Protein AF-A0A7S4VA02-F1 (afdb_monomer_lite)

Structure (mmCIF, N/CA/C/O backbone):
data_AF-A0A7S4VA02-F1
#
_entry.id   AF-A0A7S4VA02-F1
#
loop_
_atom_site.group_PDB
_atom_site.id
_atom_site.type_symbol
_atom_site.label_atom_id
_atom_site.label_alt_id
_atom_site.label_comp_id
_atom_site.label_asym_id
_atom_site.label_entity_id
_atom_site.label_seq_id
_atom_site.pdbx_PDB_ins_code
_atom_site.Cartn_x
_atom_site.Cartn_y
_atom_site.Cartn_z
_atom_site.occupancy
_atom_site.B_iso_or_equiv
_atom_site.auth_seq_id
_atom_site.auth_comp_id
_atom_site.auth_asym_id
_atom_site.auth_atom_id
_atom_site.pdbx_PDB_model_num
ATOM 1 N N . MET A 1 1 ? -15.924 45.866 -33.452 1.00 36.88 1 MET A N 1
ATOM 2 C CA . MET A 1 1 ? -14.966 44.761 -33.647 1.00 36.88 1 MET A CA 1
ATOM 3 C C . MET A 1 1 ? -15.144 43.806 -32.485 1.00 36.88 1 MET A C 1
ATOM 5 O O . MET A 1 1 ? -15.213 44.311 -31.367 1.00 36.88 1 MET A O 1
ATOM 9 N N . PRO A 1 2 ? -15.287 42.492 -32.707 1.00 31.31 2 PRO A N 1
ATOM 10 C CA . PRO A 1 2 ? -15.166 41.549 -31.606 1.00 31.31 2 PRO A CA 1
ATOM 11 C C . PRO A 1 2 ? -13.731 41.616 -31.067 1.00 31.31 2 PRO A C 1
ATOM 13 O O . PRO A 1 2 ? -12.794 41.853 -31.833 1.00 31.31 2 PRO A O 1
ATOM 16 N N . LEU A 1 3 ? -13.584 41.489 -29.748 1.00 27.33 3 LEU A N 1
ATOM 17 C CA . LEU A 1 3 ? -12.283 41.326 -29.098 1.00 27.33 3 LEU A CA 1
ATOM 18 C C . LEU A 1 3 ? -11.581 40.100 -29.709 1.00 27.33 3 LEU A C 1
ATOM 20 O O . LEU A 1 3 ? -12.276 39.126 -30.009 1.00 27.33 3 LEU A O 1
ATOM 24 N N . PRO A 1 4 ? -10.253 40.135 -29.918 1.00 32.59 4 PRO A N 1
ATOM 25 C CA . PRO A 1 4 ? -9.529 38.941 -30.331 1.00 32.59 4 PRO A CA 1
ATOM 26 C C . PRO A 1 4 ? -9.784 37.841 -29.295 1.00 32.59 4 PRO A C 1
ATOM 28 O O . PRO A 1 4 ? -9.763 38.111 -28.090 1.00 32.59 4 PRO A O 1
ATOM 31 N N . GLU A 1 5 ? -10.078 36.627 -29.765 1.00 31.61 5 GLU A N 1
ATOM 32 C CA . GLU A 1 5 ? -10.107 35.455 -28.892 1.00 31.61 5 GLU A CA 1
ATOM 33 C C . GLU A 1 5 ? -8.777 35.379 -28.127 1.00 31.61 5 GLU A C 1
ATOM 35 O O . GLU A 1 5 ? -7.733 35.715 -28.699 1.00 31.61 5 GLU A O 1
ATOM 40 N N . PRO A 1 6 ? -8.786 35.016 -26.832 1.00 36.81 6 PRO A N 1
ATOM 41 C CA . PRO A 1 6 ? -7.545 34.864 -26.093 1.00 36.81 6 PRO A CA 1
ATOM 42 C C . PRO A 1 6 ? -6.715 33.792 -26.800 1.00 36.81 6 PRO A C 1
ATOM 44 O O . PRO A 1 6 ? -7.172 32.660 -26.929 1.00 36.81 6 PRO A O 1
ATOM 47 N N . GLU A 1 7 ? -5.523 34.161 -27.281 1.00 41.06 7 GLU A N 1
ATOM 48 C CA . GLU A 1 7 ? -4.522 33.202 -27.754 1.00 41.06 7 GLU A CA 1
ATOM 49 C C . GLU A 1 7 ? -4.444 32.069 -26.723 1.00 41.06 7 GLU A C 1
ATOM 51 O O . GLU A 1 7 ? -4.247 32.341 -25.534 1.00 41.06 7 GLU A O 1
ATOM 56 N N . GLU A 1 8 ? -4.667 30.820 -27.146 1.00 43.62 8 GLU A N 1
ATOM 57 C CA . GLU A 1 8 ? -4.510 29.648 -26.284 1.00 43.62 8 GLU A CA 1
ATOM 58 C C . GLU A 1 8 ? -3.090 29.680 -25.705 1.00 43.62 8 GLU A C 1
ATOM 60 O O . GLU A 1 8 ? -2.113 29.339 -26.369 1.00 43.62 8 GLU A O 1
ATOM 65 N N . GLN A 1 9 ? -2.952 30.153 -24.465 1.00 53.56 9 GLN A N 1
ATOM 66 C CA . GLN A 1 9 ? -1.675 30.164 -23.767 1.00 53.56 9 GLN A CA 1
ATOM 67 C C . GLN A 1 9 ? -1.276 28.709 -23.531 1.00 53.56 9 GLN A C 1
ATOM 69 O O . GLN A 1 9 ? -1.750 28.070 -22.589 1.00 53.56 9 GLN A O 1
ATOM 74 N N . HIS A 1 10 ? -0.431 28.172 -24.408 1.00 61.34 10 HIS A N 1
ATOM 75 C CA . HIS A 1 10 ? 0.096 26.823 -24.281 1.00 61.34 10 HIS A CA 1
ATOM 76 C C . HIS A 1 10 ? 0.918 26.720 -22.991 1.00 61.34 10 HIS A C 1
ATOM 78 O O . HIS A 1 10 ? 1.983 27.316 -22.854 1.00 61.34 10 HIS A O 1
ATOM 84 N N . ARG A 1 11 ? 0.391 25.971 -22.019 1.00 76.38 11 ARG A N 1
ATOM 85 C CA . ARG A 1 11 ? 1.051 25.696 -20.740 1.00 76.38 11 ARG A CA 1
ATOM 86 C C . ARG A 1 11 ? 1.706 24.325 -20.792 1.00 76.38 11 ARG A C 1
ATOM 88 O O . ARG A 1 11 ? 1.101 23.363 -21.270 1.00 76.38 11 ARG A O 1
ATOM 95 N N . TRP A 1 12 ? 2.913 24.222 -20.244 1.00 79.81 12 TRP A N 1
ATOM 96 C CA . TRP A 1 12 ? 3.762 23.042 -20.415 1.00 79.81 12 TRP A CA 1
ATOM 97 C C . TRP A 1 12 ? 4.199 22.411 -19.100 1.00 79.81 12 TRP A C 1
ATOM 99 O O . TRP A 1 12 ? 4.340 23.073 -18.065 1.00 79.81 12 TRP A O 1
ATOM 109 N N . VAL A 1 13 ? 4.458 21.111 -19.181 1.00 84.94 13 VAL A N 1
ATOM 110 C CA . VAL A 1 13 ? 5.271 20.345 -18.241 1.00 84.94 13 VAL A CA 1
ATOM 111 C C . VAL A 1 13 ? 6.512 19.882 -18.997 1.00 84.94 13 VAL A C 1
ATOM 113 O O . VAL A 1 13 ? 6.380 19.106 -19.932 1.00 84.94 13 VAL A O 1
ATOM 116 N N . LEU A 1 14 ? 7.703 20.341 -18.621 1.00 80.75 14 LEU A N 1
ATOM 117 C CA . LEU A 1 14 ? 8.972 19.881 -19.190 1.00 80.75 14 LEU A CA 1
ATOM 118 C C . LEU A 1 14 ? 9.599 18.820 -18.284 1.00 80.75 14 LEU A C 1
ATOM 120 O O . LEU A 1 14 ? 9.848 19.085 -17.107 1.00 80.75 14 LEU A O 1
ATOM 124 N N . LEU A 1 15 ? 9.927 17.659 -18.850 1.00 86.06 15 LEU A N 1
ATOM 125 C CA . LEU A 1 15 ? 10.632 16.579 -18.163 1.00 86.06 15 LEU A CA 1
ATOM 126 C C . LEU A 1 15 ? 11.994 16.288 -18.813 1.00 86.06 15 LEU A C 1
ATOM 128 O O . LEU A 1 15 ? 12.046 15.919 -19.985 1.00 86.06 15 LEU A O 1
ATOM 132 N N . GLU A 1 16 ? 13.064 16.313 -18.014 1.00 83.69 16 GLU A N 1
ATOM 133 C CA . GLU A 1 16 ? 14.328 15.613 -18.303 1.00 83.69 16 GLU A CA 1
ATOM 134 C C . GLU A 1 16 ? 14.363 14.294 -17.500 1.00 83.69 16 GLU A C 1
ATOM 136 O O . GLU A 1 16 ? 14.639 14.303 -16.291 1.00 83.69 16 GLU A O 1
ATOM 141 N N . PRO A 1 17 ? 14.059 13.138 -18.116 1.00 87.75 17 PRO A N 1
ATOM 142 C CA . PRO A 1 17 ? 14.137 11.859 -17.431 1.00 87.75 17 PRO A CA 1
ATOM 143 C C . PRO A 1 17 ? 15.595 11.376 -17.364 1.00 87.75 17 PRO A C 1
ATOM 145 O O . PRO A 1 17 ? 16.322 11.419 -18.359 1.00 87.75 17 PRO A O 1
ATOM 148 N N . VAL A 1 18 ? 16.027 10.861 -16.211 1.00 82.75 18 VAL A N 1
ATOM 149 C CA . VAL A 1 18 ? 17.414 10.404 -15.997 1.00 82.75 18 VAL A CA 1
ATOM 150 C C . VAL A 1 18 ? 17.500 8.969 -15.479 1.00 82.75 18 VAL A C 1
ATOM 152 O O . VAL A 1 18 ? 16.553 8.444 -14.902 1.00 82.75 18 VAL A O 1
ATOM 155 N N . GLY A 1 19 ? 18.655 8.331 -15.685 1.00 84.12 19 GLY A N 1
ATOM 156 C CA . GLY A 1 19 ? 18.907 6.940 -15.299 1.00 84.12 19 GLY A CA 1
ATOM 157 C C . GLY A 1 19 ? 18.663 5.935 -16.428 1.00 84.12 19 GLY A C 1
ATOM 158 O O . GLY A 1 19 ? 18.683 6.295 -17.611 1.00 84.12 19 GLY A O 1
ATOM 159 N N . SER A 1 20 ? 18.464 4.666 -16.050 1.00 87.69 20 SER A N 1
ATOM 160 C CA . SER A 1 20 ? 18.169 3.576 -16.990 1.00 87.69 20 SER A CA 1
ATOM 161 C C . SER A 1 20 ? 16.807 3.759 -17.664 1.00 87.69 20 SER A C 1
ATOM 163 O O . SER A 1 20 ? 15.997 4.598 -17.267 1.00 87.69 20 SER A O 1
ATOM 165 N N . VAL A 1 21 ? 16.516 2.951 -18.682 1.00 90.88 21 VAL A N 1
ATOM 166 C CA . VAL A 1 21 ? 15.237 3.049 -19.396 1.00 90.88 21 VAL A CA 1
ATOM 167 C C . VAL A 1 21 ? 14.017 2.845 -18.487 1.00 90.88 21 VAL A C 1
ATOM 169 O O . VAL A 1 21 ? 13.046 3.580 -18.636 1.00 90.88 21 VAL A O 1
ATOM 172 N N . GLY A 1 22 ? 14.083 1.959 -17.485 1.00 90.00 22 GLY A N 1
ATOM 173 C CA . GLY A 1 22 ? 13.010 1.792 -16.496 1.00 90.00 22 GLY A CA 1
ATOM 174 C C . GLY A 1 22 ? 12.790 3.042 -15.638 1.00 90.00 22 GLY A C 1
ATOM 175 O O . GLY A 1 22 ? 11.661 3.513 -15.509 1.00 90.00 22 GLY A O 1
ATOM 176 N N . HIS A 1 23 ? 13.872 3.655 -15.148 1.00 88.56 23 HIS A N 1
ATOM 177 C CA . HIS A 1 23 ? 13.839 4.933 -14.419 1.00 88.56 23 HIS A CA 1
ATOM 178 C C . HIS A 1 23 ? 13.195 6.049 -15.252 1.00 88.56 23 HIS A C 1
ATOM 180 O O . HIS A 1 23 ? 12.321 6.786 -14.789 1.00 88.56 23 HIS A O 1
ATOM 186 N N . ARG A 1 24 ? 13.565 6.128 -16.533 1.00 94.06 24 ARG A N 1
ATOM 187 C CA . ARG A 1 24 ? 13.007 7.115 -17.460 1.00 94.06 24 ARG A CA 1
ATOM 188 C C . ARG A 1 24 ? 11.530 6.860 -17.753 1.00 94.06 24 ARG A C 1
ATOM 190 O O . ARG A 1 24 ? 10.750 7.808 -17.769 1.00 94.06 24 ARG A O 1
ATOM 197 N N . MET A 1 25 ? 11.124 5.604 -17.934 1.00 94.69 25 MET A N 1
ATOM 198 C CA . MET A 1 25 ? 9.717 5.229 -18.113 1.00 94.69 25 MET A CA 1
ATOM 199 C C . MET A 1 25 ? 8.866 5.605 -16.893 1.00 94.69 25 MET A C 1
ATOM 201 O O . MET A 1 25 ? 7.784 6.168 -17.061 1.00 94.69 25 MET A O 1
ATOM 205 N N . ALA A 1 26 ? 9.366 5.355 -15.679 1.00 91.06 26 ALA A N 1
ATOM 206 C CA . ALA A 1 26 ? 8.705 5.741 -14.434 1.00 91.06 26 ALA A CA 1
ATOM 207 C C . ALA A 1 26 ? 8.487 7.262 -14.345 1.00 91.06 26 ALA A C 1
ATOM 209 O O . ALA A 1 26 ? 7.362 7.723 -14.127 1.00 91.06 26 ALA A O 1
ATOM 210 N N . ALA A 1 27 ? 9.540 8.043 -14.608 1.00 92.75 27 ALA A N 1
ATOM 211 C CA . ALA A 1 27 ? 9.470 9.501 -14.632 1.00 92.75 27 ALA A CA 1
ATOM 212 C C . ALA A 1 27 ? 8.477 10.019 -15.690 1.00 92.75 27 ALA A C 1
ATOM 214 O O . ALA A 1 27 ? 7.654 10.888 -15.399 1.00 92.75 27 ALA A O 1
ATOM 215 N N . ILE A 1 28 ? 8.496 9.452 -16.902 1.00 95.44 28 ILE A N 1
ATOM 216 C CA . ILE A 1 28 ? 7.569 9.826 -17.979 1.00 95.44 28 ILE A CA 1
ATOM 217 C C . ILE A 1 28 ? 6.122 9.530 -17.583 1.00 95.44 28 ILE A C 1
ATOM 219 O O . ILE A 1 28 ? 5.252 10.369 -17.802 1.00 95.44 28 ILE A O 1
ATOM 223 N N . ALA A 1 29 ? 5.839 8.376 -16.975 1.00 93.50 29 ALA A N 1
ATOM 224 C CA . ALA A 1 29 ? 4.486 8.036 -16.538 1.00 93.50 29 ALA A CA 1
ATOM 225 C C . ALA A 1 29 ? 3.936 9.050 -15.522 1.00 93.50 29 ALA A C 1
ATOM 227 O O . ALA A 1 29 ? 2.816 9.540 -15.689 1.00 93.50 29 ALA A O 1
ATOM 228 N N . SER A 1 30 ? 4.743 9.418 -14.523 1.00 92.06 30 SER A N 1
ATOM 229 C CA . SER A 1 30 ? 4.388 10.452 -13.546 1.00 92.06 30 SER A CA 1
ATOM 230 C C . SER A 1 30 ? 4.210 11.829 -14.186 1.00 92.06 30 SER A C 1
ATOM 232 O O . SER A 1 30 ? 3.223 12.505 -13.903 1.00 92.06 30 SER A O 1
ATOM 234 N N . ALA A 1 31 ? 5.098 12.230 -15.099 1.00 92.56 31 ALA A N 1
ATOM 235 C CA . ALA A 1 31 ? 4.983 13.515 -15.787 1.00 92.56 31 ALA A CA 1
ATOM 236 C C . ALA A 1 31 ? 3.747 13.585 -16.691 1.00 92.56 31 ALA A C 1
ATOM 238 O O . ALA A 1 31 ? 3.096 14.623 -16.752 1.00 92.56 31 ALA A O 1
ATOM 239 N N . ARG A 1 32 ? 3.369 12.479 -17.345 1.00 94.00 32 ARG A N 1
ATOM 240 C CA . ARG A 1 32 ? 2.134 12.398 -18.141 1.00 94.00 32 ARG A CA 1
ATOM 241 C C . ARG A 1 32 ? 0.884 12.553 -17.281 1.00 94.00 32 ARG A C 1
ATOM 243 O O . ARG A 1 32 ? -0.070 13.185 -17.726 1.00 94.00 32 ARG A O 1
ATOM 250 N N . LEU A 1 33 ? 0.871 11.978 -16.077 1.00 90.69 33 LEU A N 1
ATOM 251 C CA . LEU A 1 33 ? -0.225 12.194 -15.130 1.00 90.69 33 LEU A CA 1
ATOM 252 C C . LEU A 1 33 ? -0.263 13.634 -14.629 1.00 90.69 33 LEU A C 1
ATOM 254 O O . LEU A 1 33 ? -1.336 14.225 -14.585 1.00 90.69 33 LEU A O 1
ATOM 258 N N . LEU A 1 34 ? 0.893 14.213 -14.305 1.00 89.69 34 LEU A N 1
ATOM 259 C CA . LEU A 1 34 ? 0.974 15.600 -13.859 1.00 89.69 34 LEU A CA 1
ATOM 260 C C . LEU A 1 34 ? 0.502 16.563 -14.949 1.00 89.69 34 LEU A C 1
ATOM 262 O O . LEU A 1 34 ? -0.311 17.440 -14.683 1.00 89.69 34 LEU A O 1
ATOM 266 N N . ALA A 1 35 ? 0.964 16.373 -16.183 1.00 90.00 35 ALA A N 1
ATOM 267 C CA . ALA A 1 35 ? 0.543 17.167 -17.329 1.00 90.00 35 ALA A CA 1
ATOM 268 C C . ALA A 1 35 ? -0.972 17.069 -17.552 1.00 90.00 35 ALA A C 1
ATOM 270 O O . ALA A 1 35 ? -1.627 18.092 -17.723 1.00 90.00 35 ALA A O 1
ATOM 271 N N . GLN A 1 36 ? -1.550 15.865 -17.458 1.00 89.62 36 GLN A N 1
ATOM 272 C CA . GLN A 1 36 ? -3.000 15.683 -17.545 1.00 89.62 36 GLN A CA 1
ATOM 273 C C . GLN A 1 36 ? -3.745 16.440 -16.442 1.00 89.62 36 GLN A C 1
ATOM 275 O O . GLN A 1 36 ? -4.694 17.159 -16.742 1.00 89.62 36 GLN A O 1
ATOM 280 N N . ASP A 1 37 ? -3.335 16.279 -15.185 1.00 87.38 37 ASP A N 1
ATOM 281 C CA . ASP A 1 37 ? -4.021 16.899 -14.048 1.00 87.38 37 ASP A CA 1
ATOM 282 C C . ASP A 1 37 ? -3.889 18.432 -14.064 1.00 87.38 37 ASP A C 1
ATOM 284 O O . ASP A 1 37 ? -4.782 19.142 -13.609 1.00 87.38 37 ASP A O 1
ATOM 288 N N . LEU A 1 38 ? -2.804 18.954 -14.642 1.00 85.38 38 LEU A N 1
ATOM 289 C CA . LEU A 1 38 ? -2.608 20.386 -14.855 1.00 85.38 38 LEU A CA 1
ATOM 290 C C . LEU A 1 38 ? -3.285 20.925 -16.127 1.00 85.38 38 LEU A C 1
ATOM 292 O O . LEU A 1 38 ? -3.274 22.141 -16.321 1.00 85.38 38 LEU A O 1
ATOM 296 N N . GLY A 1 39 ? -3.825 20.063 -16.997 1.00 85.69 39 GLY A N 1
ATOM 297 C CA . GLY A 1 39 ? -4.343 20.456 -18.312 1.00 85.69 39 GLY A CA 1
ATOM 298 C C . GLY A 1 39 ? -3.262 21.029 -19.236 1.00 85.69 39 GLY A C 1
ATOM 299 O O . GLY A 1 39 ? -3.499 22.013 -19.928 1.00 85.69 39 GLY A O 1
ATOM 300 N N . ARG A 1 40 ? -2.052 20.462 -19.191 1.00 86.31 40 ARG A N 1
ATOM 301 C CA . ARG A 1 40 ? -0.851 20.940 -19.893 1.00 86.31 40 ARG A CA 1
ATOM 302 C C . ARG A 1 40 ? -0.330 19.911 -20.888 1.00 86.31 40 ARG A C 1
ATOM 304 O O . ARG A 1 40 ? -0.560 18.708 -20.745 1.00 86.31 40 ARG A O 1
ATOM 311 N N . GLU A 1 41 ? 0.424 20.392 -21.866 1.00 84.38 41 GLU A N 1
ATOM 312 C CA . GLU A 1 41 ? 1.194 19.536 -22.768 1.00 84.38 41 GLU A CA 1
ATOM 313 C C . GLU A 1 41 ? 2.486 19.071 -22.075 1.00 84.38 41 GLU A C 1
ATOM 315 O O . GLU A 1 41 ? 3.144 19.853 -21.381 1.00 84.38 41 GLU A O 1
ATOM 320 N N . LEU A 1 42 ? 2.856 17.797 -22.245 1.00 90.06 42 LEU A N 1
ATOM 321 C CA . LEU A 1 42 ? 4.143 17.277 -21.778 1.00 90.06 42 LEU A CA 1
ATOM 322 C C . LEU A 1 42 ? 5.209 17.461 -22.862 1.00 90.06 42 LEU A C 1
ATOM 324 O O . LEU A 1 42 ? 5.083 16.912 -23.953 1.00 90.06 42 LEU A O 1
ATOM 328 N N . VAL A 1 43 ? 6.299 18.142 -22.526 1.00 84.88 43 VAL A N 1
ATOM 329 C CA . VAL A 1 43 ? 7.506 18.252 -23.348 1.00 84.88 43 VAL A CA 1
ATOM 330 C C . VAL A 1 43 ? 8.607 17.381 -22.744 1.00 84.88 43 VAL A C 1
ATOM 332 O O . VAL A 1 43 ? 8.877 17.442 -21.544 1.00 84.88 43 VAL A O 1
ATOM 335 N N . LEU A 1 44 ? 9.241 16.550 -23.568 1.00 87.12 44 LEU A N 1
ATOM 336 C CA . LEU A 1 44 ? 10.240 15.570 -23.151 1.00 87.12 44 LEU A CA 1
ATOM 337 C C . LEU A 1 44 ? 11.631 15.923 -23.693 1.00 87.12 44 LEU A C 1
ATOM 339 O O . LEU A 1 44 ? 11.834 15.922 -24.905 1.00 87.12 44 LEU A O 1
ATOM 343 N N . ASP A 1 45 ? 12.602 16.142 -22.805 1.00 82.88 45 ASP A N 1
ATOM 344 C CA . ASP A 1 45 ? 14.027 16.277 -23.145 1.00 82.88 45 ASP A CA 1
ATOM 345 C C . ASP A 1 45 ? 14.727 14.909 -23.030 1.00 82.88 45 ASP A C 1
ATOM 347 O O . ASP A 1 45 ? 15.272 14.537 -21.988 1.00 82.88 45 ASP A O 1
ATOM 351 N N . TRP A 1 46 ? 14.658 14.103 -24.094 1.00 84.62 46 TRP A N 1
ATOM 352 C CA . TRP A 1 46 ? 15.260 12.767 -24.117 1.00 84.62 46 TRP A CA 1
ATOM 353 C C . TRP A 1 46 ? 16.740 12.814 -24.510 1.00 84.62 46 TRP A C 1
ATOM 355 O O . TRP A 1 46 ? 17.097 12.815 -25.689 1.00 84.62 46 TRP A O 1
ATOM 365 N N . ARG A 1 47 ? 17.624 12.783 -23.509 1.00 81.25 47 ARG A N 1
ATOM 366 C CA . ARG A 1 47 ? 19.080 12.784 -23.728 1.00 81.25 47 ARG A CA 1
ATOM 367 C C . ARG A 1 47 ? 19.675 11.385 -23.709 1.00 81.25 47 ARG A C 1
ATOM 369 O O . ARG A 1 47 ? 19.384 10.602 -22.802 1.00 81.25 47 ARG A O 1
ATOM 376 N N . LEU A 1 48 ? 20.568 11.103 -24.655 1.00 82.94 48 LEU A N 1
ATOM 377 C CA . LEU A 1 48 ? 21.352 9.867 -24.670 1.00 82.94 48 LEU A CA 1
ATOM 378 C C . LEU A 1 48 ? 22.384 9.888 -23.536 1.00 82.94 48 LEU A C 1
ATOM 380 O O . LEU A 1 48 ? 23.140 10.849 -23.396 1.00 82.94 48 LEU A O 1
ATOM 384 N N . THR A 1 49 ? 22.426 8.826 -22.734 1.00 81.81 49 THR A N 1
ATOM 385 C CA . THR A 1 49 ? 23.424 8.645 -21.665 1.00 81.81 49 THR A CA 1
ATOM 386 C C . THR A 1 49 ? 23.992 7.223 -21.697 1.00 81.81 49 THR A C 1
ATOM 388 O O . THR A 1 49 ? 23.402 6.356 -22.343 1.00 81.81 49 THR A O 1
ATOM 391 N N . PRO A 1 50 ? 25.114 6.929 -21.015 1.00 78.31 50 PRO A N 1
ATOM 392 C CA . PRO A 1 50 ? 25.637 5.561 -20.930 1.00 78.31 50 PRO A CA 1
ATOM 393 C C . PRO A 1 50 ? 24.634 4.538 -20.366 1.00 78.31 50 PRO A C 1
ATOM 395 O O . PRO A 1 50 ? 24.702 3.357 -20.690 1.00 78.31 50 PRO A O 1
ATOM 398 N N . GLU A 1 51 ? 23.690 4.985 -19.538 1.00 77.50 51 GLU A N 1
ATOM 399 C CA . GLU A 1 51 ? 22.626 4.169 -18.938 1.00 77.50 51 GLU A CA 1
ATOM 400 C C . GLU A 1 51 ? 21.395 4.021 -19.851 1.00 77.50 51 GLU A C 1
ATOM 402 O O . GLU A 1 51 ? 20.555 3.150 -19.622 1.00 77.50 51 GLU A O 1
ATOM 407 N N . CYS A 1 52 ? 21.270 4.872 -20.874 1.00 84.31 52 CYS A N 1
ATOM 408 C CA . CYS A 1 52 ? 20.204 4.837 -21.870 1.00 84.31 52 CYS A CA 1
ATOM 409 C C . CYS A 1 52 ? 20.711 5.438 -23.192 1.00 84.31 52 CYS A C 1
ATOM 411 O O . CYS A 1 52 ? 20.529 6.621 -23.489 1.00 84.31 52 CYS A O 1
ATOM 413 N N . SER A 1 53 ? 21.393 4.603 -23.973 1.00 87.56 53 SER A N 1
ATOM 414 C CA . SER A 1 53 ? 22.066 4.967 -25.226 1.00 87.56 53 SER A CA 1
ATOM 415 C C . SER A 1 53 ? 21.143 4.962 -26.451 1.00 87.56 53 SER A C 1
ATOM 417 O O . SER A 1 53 ? 21.586 5.223 -27.569 1.00 87.56 53 SER A O 1
ATOM 419 N N . CYS A 1 54 ? 19.854 4.672 -26.261 1.00 92.19 54 CYS A N 1
ATOM 420 C CA . CYS A 1 54 ? 18.896 4.527 -27.348 1.00 92.19 54 CYS A CA 1
ATOM 421 C C . CYS A 1 54 ? 18.096 5.818 -27.591 1.00 92.19 54 CYS A C 1
ATOM 423 O O . CYS A 1 54 ? 17.484 6.338 -26.653 1.00 92.19 54 CYS A O 1
ATOM 425 N N . PRO A 1 55 ? 18.051 6.321 -28.839 1.00 91.44 55 PRO A N 1
ATOM 426 C CA . PRO A 1 55 ? 17.143 7.392 -29.248 1.00 91.44 55 PRO A CA 1
ATOM 427 C C . PRO A 1 55 ? 15.674 7.067 -28.971 1.00 91.44 55 PRO A C 1
ATOM 429 O O . PRO A 1 55 ? 15.265 5.905 -29.044 1.00 91.44 55 PRO A O 1
ATOM 432 N N . TRP A 1 56 ? 14.882 8.106 -28.698 1.00 92.56 56 TRP A N 1
ATOM 433 C CA . TRP A 1 56 ? 13.452 7.989 -28.402 1.00 92.56 56 TRP A CA 1
ATOM 434 C C . TRP A 1 56 ? 12.694 7.294 -29.534 1.00 92.56 56 TRP A C 1
ATOM 436 O O . TRP A 1 56 ? 11.941 6.358 -29.290 1.00 92.56 56 TRP A O 1
ATOM 446 N N . GLU A 1 57 ? 12.963 7.688 -30.777 1.00 92.56 57 GLU A N 1
ATOM 447 C CA . GLU A 1 57 ? 12.268 7.234 -31.986 1.00 92.56 57 GLU A CA 1
ATOM 448 C C . GLU A 1 57 ? 12.480 5.747 -32.280 1.00 92.56 57 GLU A C 1
ATOM 450 O O . GLU A 1 57 ? 11.703 5.137 -33.011 1.00 92.56 57 GLU A O 1
ATOM 455 N N . ARG A 1 58 ? 13.534 5.149 -31.713 1.00 93.62 58 ARG A N 1
ATOM 456 C CA . ARG A 1 58 ? 13.758 3.702 -31.794 1.00 93.62 58 ARG A CA 1
ATOM 457 C C . ARG A 1 58 ? 12.908 2.930 -30.790 1.00 93.62 58 ARG A C 1
ATOM 459 O O . ARG A 1 58 ? 12.559 1.784 -31.058 1.00 93.62 58 ARG A O 1
ATOM 466 N N . LEU A 1 59 ? 12.564 3.543 -29.656 1.00 92.88 59 LEU A N 1
ATOM 467 C CA . LEU A 1 59 ? 11.800 2.908 -28.581 1.00 92.88 59 LEU A CA 1
ATOM 468 C C . LEU A 1 59 ? 10.302 3.153 -28.718 1.00 92.88 59 LEU A C 1
ATOM 470 O O . LEU A 1 59 ? 9.516 2.225 -28.544 1.00 92.88 59 LEU A O 1
ATOM 474 N N . VAL A 1 60 ? 9.906 4.390 -29.011 1.00 93.88 60 VAL A N 1
ATOM 475 C CA . VAL A 1 60 ? 8.523 4.860 -28.937 1.00 93.88 60 VAL A CA 1
ATOM 476 C C . VAL A 1 60 ? 8.176 5.646 -30.202 1.00 93.88 60 VAL A C 1
ATOM 478 O O . VAL A 1 60 ? 8.908 6.542 -30.617 1.00 93.88 60 VAL A O 1
ATOM 481 N N . GLY A 1 61 ? 7.047 5.300 -30.816 1.00 90.38 61 GLY A N 1
ATOM 482 C CA . GLY A 1 61 ? 6.433 6.059 -31.901 1.00 90.38 61 GLY A CA 1
ATOM 483 C C . GLY A 1 61 ? 5.705 7.308 -31.398 1.00 90.38 61 GLY A C 1
ATOM 484 O O . GLY A 1 61 ? 5.984 7.833 -30.320 1.00 90.38 61 GLY A O 1
ATOM 485 N N . GLU A 1 62 ? 4.738 7.793 -32.173 1.00 88.12 62 GLU A N 1
ATOM 486 C CA . GLU A 1 62 ? 3.944 8.960 -31.777 1.00 88.12 62 GLU A CA 1
ATOM 487 C C . GLU A 1 62 ? 3.082 8.668 -30.541 1.00 88.12 62 GLU A C 1
ATOM 489 O O . GLU A 1 62 ? 2.458 7.606 -30.428 1.00 88.12 62 GLU A O 1
ATOM 494 N N . VAL A 1 63 ? 3.049 9.630 -29.614 1.00 90.50 63 VAL A N 1
ATOM 495 C CA . VAL A 1 63 ? 2.316 9.557 -28.347 1.00 90.50 63 VAL A CA 1
ATOM 496 C C . VAL A 1 63 ? 1.455 10.806 -28.195 1.00 90.50 63 VAL A C 1
ATOM 498 O O . VAL A 1 63 ? 1.949 11.926 -28.266 1.00 90.50 63 VAL A O 1
ATOM 501 N N . TYR A 1 64 ? 0.163 10.616 -27.931 1.00 83.94 64 TYR A N 1
ATOM 502 C CA . TYR A 1 64 ? -0.767 11.723 -27.713 1.00 83.94 64 TYR A CA 1
ATOM 503 C C . TYR A 1 64 ? -0.375 12.583 -26.498 1.00 83.94 64 TYR A C 1
ATOM 505 O O . TYR A 1 64 ? -0.091 12.044 -25.416 1.00 83.94 64 TYR A O 1
ATOM 513 N N . ASN A 1 65 ? -0.441 13.908 -26.679 1.00 84.06 65 ASN A N 1
ATOM 514 C CA . ASN A 1 65 ? -0.132 14.939 -25.680 1.00 84.06 65 ASN A CA 1
ATOM 515 C C . ASN A 1 65 ? 1.293 14.834 -25.091 1.00 84.06 65 ASN A C 1
ATOM 517 O O . ASN A 1 65 ? 1.500 15.068 -23.898 1.00 84.06 65 ASN A O 1
ATOM 521 N N . LEU A 1 66 ? 2.260 14.409 -25.914 1.00 89.69 66 LEU A N 1
ATOM 522 C CA . LEU A 1 66 ? 3.685 14.374 -25.591 1.00 89.69 66 LEU A CA 1
ATOM 523 C C . LEU A 1 66 ? 4.489 14.870 -26.797 1.00 89.69 66 LEU A C 1
ATOM 525 O O . LEU A 1 66 ? 4.463 14.249 -27.859 1.00 89.69 66 LEU A O 1
ATOM 529 N N . ARG A 1 67 ? 5.249 15.948 -26.609 1.00 85.81 67 ARG A N 1
ATOM 530 C CA . ARG A 1 67 ? 6.169 16.502 -27.606 1.00 85.81 67 ARG A CA 1
ATOM 531 C C . ARG A 1 67 ? 7.614 16.200 -27.228 1.00 85.81 67 ARG A C 1
ATOM 533 O O . ARG A 1 67 ? 8.036 16.451 -26.104 1.00 85.81 67 ARG A O 1
ATOM 540 N N . LEU A 1 68 ? 8.390 15.680 -28.174 1.00 82.06 68 LEU A N 1
ATOM 541 C CA . LEU A 1 68 ? 9.831 15.506 -28.001 1.00 82.06 68 LEU A CA 1
ATOM 542 C C . LEU A 1 68 ? 10.547 16.828 -28.291 1.00 82.06 68 LEU A C 1
ATOM 544 O O . LEU A 1 68 ? 10.299 17.440 -29.328 1.00 82.06 68 LEU A O 1
ATOM 548 N N . LEU A 1 69 ? 11.453 17.244 -27.411 1.00 74.12 69 LEU A N 1
ATOM 549 C CA . LEU A 1 69 ? 12.320 18.393 -27.646 1.00 74.12 69 LEU A CA 1
ATOM 550 C C . LEU A 1 69 ? 13.436 17.988 -28.620 1.00 74.12 69 LEU A C 1
ATOM 552 O O . LEU A 1 69 ? 14.339 17.236 -28.248 1.00 74.12 69 LEU A O 1
ATOM 556 N N . ARG A 1 70 ? 13.386 18.448 -29.878 1.00 62.38 70 ARG A N 1
ATOM 557 C CA . ARG A 1 70 ? 14.420 18.129 -30.875 1.00 62.38 70 ARG A CA 1
ATOM 558 C C . ARG A 1 70 ? 15.465 19.237 -30.973 1.00 62.38 70 ARG A C 1
ATOM 560 O O . ARG A 1 70 ? 15.177 20.417 -30.809 1.00 62.38 70 ARG A O 1
ATOM 567 N N . GLY A 1 71 ? 16.692 18.870 -31.345 1.00 45.75 71 GLY A N 1
ATOM 568 C CA . GLY A 1 71 ? 17.804 19.823 -31.477 1.00 45.75 71 GLY A CA 1
ATOM 569 C C . GLY A 1 71 ? 17.576 20.968 -32.480 1.00 45.75 71 GLY A C 1
ATOM 570 O O . GLY A 1 71 ? 18.209 22.008 -32.359 1.00 45.75 71 GLY A O 1
ATOM 571 N N . HIS A 1 72 ? 16.663 20.815 -33.448 1.00 39.19 72 HIS A N 1
ATOM 572 C CA . HIS A 1 72 ? 16.254 21.892 -34.362 1.00 39.19 72 HIS A CA 1
ATOM 573 C C . HIS A 1 72 ? 15.101 22.751 -33.822 1.00 39.19 72 HIS A C 1
ATOM 575 O O . HIS A 1 72 ? 14.990 23.910 -34.219 1.00 39.19 72 HIS A O 1
ATOM 581 N N . ASP A 1 73 ? 14.291 22.244 -32.882 1.00 39.09 73 ASP A N 1
ATOM 582 C CA . ASP A 1 73 ? 13.315 23.068 -32.156 1.00 39.09 73 ASP A CA 1
ATOM 583 C C . ASP A 1 73 ? 14.040 24.160 -31.352 1.00 39.09 73 ASP A C 1
ATOM 585 O O . ASP A 1 73 ? 13.568 25.294 -31.298 1.00 39.09 73 ASP A O 1
ATOM 589 N N . LEU A 1 74 ? 15.240 23.853 -30.836 1.00 37.94 74 LEU A N 1
ATOM 590 C CA . LEU A 1 74 ? 16.135 24.795 -30.143 1.00 37.94 74 LEU A CA 1
ATOM 591 C C . LEU A 1 74 ? 16.565 26.000 -30.999 1.00 37.94 74 LEU A C 1
ATOM 593 O O . LEU A 1 74 ? 17.027 26.997 -30.451 1.00 37.94 74 LEU A O 1
ATOM 597 N N . VAL A 1 75 ? 16.454 25.915 -32.328 1.00 32.94 75 VAL A N 1
ATOM 598 C CA . VAL A 1 75 ? 16.860 26.981 -33.261 1.00 32.94 75 VAL A CA 1
ATOM 599 C C . VAL A 1 75 ? 15.647 27.626 -33.940 1.00 32.94 75 VAL A C 1
ATOM 601 O O . VAL A 1 75 ? 15.705 28.797 -34.307 1.00 32.94 75 VAL A O 1
ATOM 604 N N . ALA A 1 76 ? 14.540 26.891 -34.089 1.00 31.70 76 ALA A N 1
ATOM 605 C CA . ALA A 1 76 ? 13.379 27.318 -34.870 1.00 31.70 76 ALA A CA 1
ATOM 606 C C . ALA A 1 76 ? 12.237 27.945 -34.049 1.00 31.70 76 ALA A C 1
ATOM 608 O O . ALA A 1 76 ? 11.396 28.624 -34.635 1.00 31.70 76 ALA A O 1
ATOM 609 N N . SER A 1 77 ? 12.202 27.784 -32.719 1.00 34.88 77 SER A N 1
ATOM 610 C CA . SER A 1 77 ? 11.272 28.541 -31.868 1.00 34.88 77 SER A CA 1
ATOM 611 C C . SER A 1 77 ? 11.995 29.138 -30.650 1.00 34.88 77 SER A C 1
ATOM 613 O O . SER A 1 77 ? 12.700 28.417 -29.936 1.00 34.88 77 SER A O 1
ATOM 615 N N . PRO A 1 78 ? 11.813 30.441 -30.359 1.00 35.69 78 PRO A N 1
ATOM 616 C CA . PRO A 1 78 ? 12.318 31.072 -29.134 1.00 35.69 78 PRO A CA 1
ATOM 617 C C . PRO A 1 78 ? 11.849 30.377 -27.841 1.00 35.69 78 PRO A C 1
ATOM 619 O O . PRO A 1 78 ? 12.449 30.553 -26.785 1.00 35.69 78 PRO A O 1
ATOM 622 N N . GLU A 1 79 ? 10.778 29.589 -27.934 1.00 39.28 79 GLU A N 1
ATOM 623 C CA . GLU A 1 79 ? 10.122 28.850 -26.855 1.00 39.28 79 GLU A CA 1
ATOM 624 C C . GLU A 1 79 ? 10.836 27.535 -26.513 1.00 39.28 79 GLU A C 1
ATOM 626 O O . GLU A 1 79 ? 11.002 27.214 -25.339 1.00 39.28 79 GLU A O 1
ATOM 631 N N . ALA A 1 80 ? 11.344 26.807 -27.511 1.00 34.75 80 ALA A N 1
ATOM 632 C CA . ALA A 1 80 ? 12.089 25.570 -27.281 1.00 34.75 80 ALA A CA 1
ATOM 633 C C . ALA A 1 80 ? 13.556 25.823 -26.898 1.00 34.75 80 ALA A C 1
ATOM 635 O O . ALA A 1 80 ? 14.107 25.087 -26.080 1.00 34.75 80 ALA A O 1
ATOM 636 N N . ALA A 1 81 ? 14.166 26.911 -27.385 1.00 34.84 81 ALA A N 1
ATOM 637 C CA . ALA A 1 81 ? 15.482 27.370 -26.925 1.00 34.84 81 ALA A CA 1
ATOM 638 C C . ALA A 1 81 ? 15.497 27.705 -25.415 1.00 34.84 81 ALA A C 1
ATOM 640 O O . ALA A 1 81 ? 16.509 27.511 -24.740 1.00 34.84 81 ALA A O 1
ATOM 641 N N . ALA A 1 82 ? 14.359 28.159 -24.871 1.00 38.50 82 ALA A N 1
ATOM 642 C CA . ALA A 1 82 ? 14.183 28.501 -23.459 1.00 38.50 82 ALA A CA 1
ATOM 643 C C . ALA A 1 82 ? 14.151 27.277 -22.517 1.00 38.50 82 ALA A C 1
ATOM 645 O O . ALA A 1 82 ? 14.330 27.435 -21.312 1.00 38.50 82 ALA A O 1
ATOM 646 N N . LEU A 1 83 ? 13.979 26.060 -23.047 1.00 38.00 83 LEU A N 1
ATOM 647 C CA . LEU A 1 83 ? 13.900 24.822 -22.261 1.00 38.00 83 LEU A CA 1
ATOM 648 C C . LEU A 1 83 ? 15.280 24.210 -21.939 1.00 38.00 83 LEU A C 1
ATOM 650 O O . LEU A 1 83 ? 15.360 23.297 -21.123 1.00 38.00 83 LEU A O 1
ATOM 654 N N . PHE A 1 84 ? 16.375 24.698 -22.538 1.00 34.81 84 PHE A N 1
ATOM 655 C CA . PHE A 1 84 ? 17.637 23.941 -22.577 1.00 34.81 84 PHE A CA 1
ATOM 656 C C . PHE A 1 84 ? 18.677 24.246 -21.472 1.00 34.81 84 PHE A C 1
ATOM 658 O O . PHE A 1 84 ? 19.583 23.436 -21.291 1.00 34.81 84 PHE A O 1
ATOM 665 N N . VAL A 1 85 ? 18.614 25.354 -20.709 1.00 32.34 85 VAL A N 1
ATOM 666 C CA . VAL A 1 85 ? 19.778 25.773 -19.863 1.00 32.34 85 VAL A CA 1
ATOM 667 C C . VAL A 1 85 ? 19.439 26.212 -18.419 1.00 32.34 85 VAL A C 1
ATOM 669 O O . VAL A 1 85 ? 20.319 26.568 -17.639 1.00 32.34 85 VAL A O 1
ATOM 672 N N . GLY A 1 86 ? 18.186 26.141 -17.976 1.00 33.97 86 GLY A N 1
ATOM 673 C CA . GLY A 1 86 ? 17.786 26.630 -16.649 1.00 33.97 86 GLY A CA 1
ATOM 674 C C . GLY A 1 86 ? 17.944 25.627 -15.504 1.00 33.97 86 GLY A C 1
ATOM 675 O O . GLY A 1 86 ? 16.947 25.082 -15.051 1.00 33.97 86 GLY A O 1
ATOM 676 N N . HIS A 1 87 ? 19.176 25.387 -15.056 1.00 38.81 87 HIS A N 1
ATOM 677 C CA . HIS A 1 87 ? 19.631 25.248 -13.655 1.00 38.81 87 HIS A CA 1
ATOM 678 C C . HIS A 1 87 ? 18.679 24.835 -12.514 1.00 38.81 87 HIS A C 1
ATOM 680 O O . HIS A 1 87 ? 18.707 25.315 -11.386 1.00 38.81 87 HIS A O 1
ATOM 686 N N . CYS A 1 88 ? 17.820 23.890 -12.819 1.00 28.17 88 CYS A N 1
ATOM 687 C CA . CYS A 1 88 ? 17.693 22.612 -12.163 1.00 28.17 88 CYS A CA 1
ATOM 688 C C . CYS A 1 88 ? 18.841 22.233 -11.169 1.00 28.17 88 CYS A C 1
ATOM 690 O O . CYS A 1 88 ? 19.646 21.358 -11.483 1.00 28.17 88 CYS A O 1
ATOM 692 N N . TRP A 1 89 ? 18.764 22.782 -9.940 1.00 33.22 89 TRP A N 1
ATOM 693 C CA . TRP A 1 89 ? 18.868 22.107 -8.616 1.00 33.22 89 TRP A CA 1
ATOM 694 C C . TRP A 1 89 ? 20.130 22.261 -7.732 1.00 33.22 89 TRP A C 1
ATOM 696 O O . TRP A 1 89 ? 21.178 21.685 -8.006 1.00 33.22 89 TRP A O 1
ATOM 706 N N . GLY A 1 90 ? 19.931 22.883 -6.553 1.00 24.94 90 GLY A N 1
ATOM 707 C CA . GLY A 1 90 ? 20.756 22.746 -5.336 1.00 24.94 90 GLY A CA 1
ATOM 708 C C . GLY A 1 90 ? 20.661 23.954 -4.386 1.00 24.94 90 GLY A C 1
ATOM 709 O O . GLY A 1 90 ? 21.425 24.898 -4.533 1.00 24.94 90 GLY A O 1
ATOM 710 N N . GLY A 1 91 ? 19.717 23.955 -3.433 1.00 27.98 91 GLY A N 1
ATOM 711 C CA . GLY A 1 91 ? 19.442 25.093 -2.537 1.00 27.98 91 GLY A CA 1
ATOM 712 C C . GLY A 1 91 ? 20.094 25.045 -1.147 1.00 27.98 91 GLY A C 1
ATOM 713 O O . GLY A 1 91 ? 20.390 23.971 -0.639 1.00 27.98 91 GLY A O 1
ATOM 714 N N . LEU A 1 92 ? 20.209 26.223 -0.523 1.00 25.16 92 LEU A N 1
ATOM 715 C CA . LEU A 1 92 ? 20.221 26.526 0.922 1.00 25.16 92 LEU A CA 1
ATOM 716 C C . LEU A 1 92 ? 19.689 27.971 1.017 1.00 25.16 92 LEU A C 1
ATOM 718 O O . LEU A 1 92 ? 20.194 28.849 0.336 1.00 25.16 92 LEU A O 1
ATOM 722 N N . GLY A 1 93 ? 18.551 28.246 1.645 1.00 24.83 93 GLY A N 1
ATOM 723 C CA . GLY A 1 93 ? 18.475 28.519 3.078 1.00 24.83 93 GLY A CA 1
ATOM 724 C C . GLY A 1 93 ? 17.867 29.917 3.255 1.00 24.83 93 GLY A C 1
ATOM 725 O O . GLY A 1 93 ? 18.163 30.828 2.492 1.00 24.83 93 GLY A O 1
ATOM 726 N N . ALA A 1 94 ? 16.929 30.043 4.184 1.00 31.52 94 ALA A N 1
ATOM 727 C CA . ALA A 1 94 ? 16.136 31.242 4.421 1.00 31.52 94 ALA A CA 1
ATOM 728 C C . ALA A 1 94 ? 16.964 32.461 4.878 1.00 31.52 94 ALA A C 1
ATOM 730 O O . ALA A 1 94 ? 18.028 32.307 5.466 1.00 31.52 94 ALA A O 1
ATOM 731 N N . ASP A 1 95 ? 16.374 33.643 4.673 1.00 32.34 95 ASP A N 1
ATOM 732 C CA . ASP A 1 95 ? 16.663 34.919 5.339 1.00 32.34 95 ASP A CA 1
ATOM 733 C C . ASP A 1 95 ? 18.100 35.463 5.285 1.00 32.34 95 ASP A C 1
ATOM 735 O O . ASP A 1 95 ? 18.946 35.121 6.107 1.00 32.34 95 ASP A O 1
ATOM 739 N N . ARG A 1 96 ? 18.311 36.484 4.439 1.00 27.67 96 ARG A N 1
ATOM 740 C CA . ARG A 1 96 ? 18.872 37.789 4.850 1.00 27.67 96 ARG A CA 1
ATOM 741 C C . ARG A 1 96 ? 18.917 38.778 3.684 1.00 27.67 96 ARG A C 1
ATOM 743 O O . ARG A 1 96 ? 19.241 38.428 2.557 1.00 27.67 96 ARG A O 1
ATOM 750 N N . ARG A 1 97 ? 18.608 40.045 3.985 1.00 37.03 97 ARG A N 1
ATOM 751 C CA . ARG A 1 97 ? 19.047 41.199 3.189 1.00 37.03 97 ARG A CA 1
ATOM 752 C C . ARG A 1 97 ? 20.567 41.276 3.304 1.00 37.03 97 ARG A C 1
ATOM 754 O O . ARG A 1 97 ? 21.055 41.505 4.408 1.00 37.03 97 ARG A O 1
ATOM 761 N N . THR A 1 98 ? 21.277 41.161 2.194 1.00 27.72 98 THR A N 1
ATOM 762 C CA . THR A 1 98 ? 22.714 41.440 2.135 1.00 27.72 98 THR A CA 1
ATOM 763 C C . THR A 1 98 ? 23.012 42.380 0.974 1.00 27.72 98 THR A C 1
ATOM 765 O O . THR A 1 98 ? 22.392 42.329 -0.088 1.00 27.72 98 THR A O 1
ATOM 768 N N . THR A 1 99 ? 23.851 43.363 1.278 1.00 33.97 99 THR A N 1
ATOM 769 C CA . THR A 1 99 ? 24.157 44.549 0.480 1.00 33.97 99 THR A CA 1
ATOM 770 C C . THR A 1 99 ? 25.207 44.261 -0.593 1.00 33.97 99 THR A C 1
ATOM 772 O O . THR A 1 99 ? 25.959 43.298 -0.511 1.00 33.97 99 THR A O 1
ATOM 775 N N . VAL A 1 100 ? 25.255 45.148 -1.589 1.00 28.70 100 VAL A N 1
ATOM 776 C CA . VAL A 1 100 ? 25.973 45.053 -2.875 1.00 28.70 100 VAL A CA 1
ATOM 777 C C . VAL A 1 100 ? 27.472 44.698 -2.783 1.00 28.70 100 VAL A C 1
ATOM 779 O O . VAL A 1 100 ? 28.015 44.174 -3.747 1.00 28.70 100 VAL A O 1
ATOM 782 N N . GLU A 1 101 ? 28.138 44.898 -1.646 1.00 28.09 101 GLU A N 1
ATOM 783 C CA . GLU A 1 101 ? 29.589 44.673 -1.500 1.00 28.09 101 GLU A CA 1
ATOM 784 C C . GLU A 1 101 ? 29.999 43.212 -1.208 1.00 28.09 101 GLU A C 1
ATOM 786 O O . GLU A 1 101 ? 31.172 42.875 -1.340 1.00 28.09 101 GLU A O 1
ATOM 791 N N . GLU A 1 102 ? 29.067 42.312 -0.868 1.00 32.38 102 GLU A N 1
ATOM 792 C CA . GLU A 1 102 ? 29.383 40.880 -0.663 1.00 32.38 102 GLU A CA 1
ATOM 793 C C . GLU A 1 102 ? 29.295 40.043 -1.954 1.00 32.38 102 GLU A C 1
ATOM 795 O O . GLU A 1 102 ? 29.815 38.931 -2.010 1.00 32.38 102 GLU A O 1
ATOM 800 N N . VAL A 1 103 ? 28.719 40.602 -3.024 1.00 35.19 103 VAL A N 1
ATOM 801 C CA . VAL A 1 103 ? 28.541 39.935 -4.329 1.00 35.19 103 VAL A CA 1
ATOM 802 C C . VAL A 1 103 ? 29.860 39.805 -5.106 1.00 35.19 103 VAL A C 1
ATOM 804 O O . VAL A 1 103 ? 30.003 38.909 -5.930 1.00 35.19 103 VAL A O 1
ATOM 807 N N . GLU A 1 104 ? 30.860 40.647 -4.833 1.00 32.59 104 GLU A N 1
ATOM 808 C CA . GLU A 1 104 ? 32.122 40.657 -5.593 1.00 32.59 104 GLU A CA 1
ATOM 809 C C . GLU A 1 104 ? 33.129 39.568 -5.175 1.00 32.59 104 GLU A C 1
ATOM 811 O O . GLU A 1 104 ? 34.147 39.393 -5.844 1.00 32.59 104 GLU A O 1
ATOM 816 N N . LYS A 1 105 ? 32.876 38.819 -4.091 1.00 36.03 105 LYS A N 1
ATOM 817 C CA . LYS A 1 105 ? 33.802 37.781 -3.588 1.00 36.03 105 LYS A CA 1
ATOM 818 C C . LYS A 1 105 ? 33.336 36.338 -3.774 1.00 36.03 105 LYS A C 1
ATOM 820 O O . LYS A 1 105 ? 34.132 35.433 -3.531 1.00 36.03 105 LYS A O 1
ATOM 825 N N . GLU A 1 106 ? 32.107 36.104 -4.221 1.00 38.12 106 GLU A N 1
ATOM 826 C CA . GLU A 1 106 ? 31.596 34.754 -4.467 1.00 38.12 106 GLU A CA 1
ATOM 827 C C . GLU A 1 106 ? 31.516 34.483 -5.972 1.00 38.12 106 GLU A C 1
ATOM 829 O O . GLU A 1 106 ? 30.701 35.066 -6.683 1.00 38.12 106 GLU A O 1
ATOM 834 N N . GLU A 1 107 ? 32.369 33.581 -6.470 1.00 47.47 107 GLU A N 1
ATOM 835 C CA . GLU A 1 107 ? 32.203 32.993 -7.802 1.00 47.47 107 GLU A CA 1
ATOM 836 C C . GLU A 1 107 ? 30.785 32.417 -7.915 1.00 47.47 107 GLU A C 1
ATOM 838 O O . GLU A 1 107 ? 30.441 31.473 -7.201 1.00 47.47 107 GLU A O 1
ATOM 843 N N . GLU A 1 108 ? 29.967 33.005 -8.797 1.00 45.75 108 GLU A N 1
ATOM 844 C CA . GLU A 1 108 ? 28.539 32.710 -8.939 1.00 45.75 108 GLU A CA 1
ATOM 845 C C . GLU A 1 108 ? 28.280 31.191 -9.007 1.00 45.75 108 GLU A C 1
ATOM 847 O O . GLU A 1 108 ? 28.589 30.546 -10.022 1.00 45.75 108 GLU A O 1
ATOM 852 N N . PRO A 1 109 ? 27.634 30.601 -7.983 1.00 41.84 109 PRO A N 1
ATOM 853 C CA . PRO A 1 109 ? 27.315 29.173 -7.953 1.00 41.84 109 PRO A CA 1
ATOM 854 C C . PRO A 1 109 ? 26.494 28.726 -9.171 1.00 41.84 109 PRO A C 1
ATOM 856 O O . PRO A 1 109 ? 26.663 27.615 -9.672 1.00 41.84 109 PRO A O 1
ATOM 859 N N . ALA A 1 110 ? 25.659 29.622 -9.706 1.00 40.16 110 ALA A N 1
ATOM 860 C CA . ALA A 1 110 ? 24.878 29.399 -10.919 1.00 40.16 110 ALA A CA 1
ATOM 861 C C . ALA A 1 110 ? 25.753 29.281 -12.182 1.00 40.16 110 ALA A C 1
ATOM 863 O O . ALA A 1 110 ? 25.475 28.457 -13.056 1.00 40.16 110 ALA A O 1
ATOM 864 N N . LEU A 1 111 ? 26.833 30.061 -12.277 1.00 40.06 111 LEU A N 1
ATOM 865 C CA . LEU A 1 111 ? 27.722 30.078 -13.438 1.00 40.06 111 LEU A CA 1
ATOM 866 C C . LEU A 1 111 ? 28.586 28.811 -13.478 1.00 40.06 111 LEU A C 1
ATOM 868 O O . LEU A 1 111 ? 28.625 28.105 -14.491 1.00 40.06 111 LEU A O 1
ATOM 872 N N . ARG A 1 112 ? 29.194 28.460 -12.337 1.00 42.44 112 ARG A N 1
ATOM 873 C CA . ARG A 1 112 ? 29.977 27.228 -12.176 1.00 42.44 112 ARG A CA 1
ATOM 874 C C . ARG A 1 112 ? 29.137 25.991 -12.434 1.00 42.44 112 ARG A C 1
ATOM 876 O O . ARG A 1 112 ? 29.508 25.142 -13.242 1.00 42.44 112 ARG A O 1
ATOM 883 N N . ALA A 1 113 ? 27.975 25.906 -11.798 1.00 41.50 113 ALA A N 1
ATOM 884 C CA . ALA A 1 113 ? 27.145 24.729 -11.935 1.00 41.50 113 ALA A CA 1
ATOM 885 C C . ALA A 1 113 ? 26.568 24.617 -13.368 1.00 41.50 113 ALA A C 1
ATOM 887 O O . ALA A 1 113 ? 26.243 23.520 -13.807 1.00 41.50 113 ALA A O 1
ATOM 888 N N . GLY A 1 114 ? 26.497 25.724 -14.132 1.00 40.12 114 GLY A N 1
ATOM 889 C CA . GLY A 1 114 ? 26.020 25.739 -15.520 1.00 40.12 114 GLY A CA 1
ATOM 890 C C . GLY A 1 114 ? 27.102 25.250 -16.479 1.00 40.12 114 GLY A C 1
ATOM 891 O O . GLY A 1 114 ? 26.844 24.453 -17.381 1.00 40.12 114 GLY A O 1
ATOM 892 N N . ALA A 1 115 ? 28.348 25.647 -16.221 1.00 40.28 115 ALA A N 1
ATOM 893 C CA . ALA A 1 115 ? 29.519 25.144 -16.922 1.00 40.28 115 ALA A CA 1
ATOM 894 C C . ALA A 1 115 ? 29.835 23.670 -16.584 1.00 40.28 115 ALA A C 1
ATOM 896 O O . ALA A 1 115 ? 30.271 22.930 -17.467 1.00 40.28 115 ALA A O 1
ATOM 897 N N . GLU A 1 116 ? 29.590 23.204 -15.354 1.00 42.06 116 GLU A N 1
ATOM 898 C CA . GLU A 1 116 ? 29.719 21.785 -14.973 1.00 42.06 116 GLU A CA 1
ATOM 899 C C . GLU A 1 116 ? 28.626 20.917 -15.639 1.00 42.06 116 GLU A C 1
ATOM 901 O O . GLU A 1 116 ? 28.943 19.849 -16.170 1.00 42.06 116 GLU A O 1
ATOM 906 N N . LEU A 1 117 ? 27.376 21.403 -15.731 1.00 38.28 117 LEU A N 1
ATOM 907 C CA . LEU A 1 117 ? 26.253 20.720 -16.406 1.00 38.28 117 LEU A CA 1
ATOM 908 C C . LEU A 1 117 ? 26.470 20.541 -17.914 1.00 38.28 117 LEU A C 1
ATOM 910 O O . LEU A 1 117 ? 26.121 19.506 -18.478 1.00 38.28 117 LEU A O 1
ATOM 914 N N . LEU A 1 118 ? 27.096 21.527 -18.559 1.00 40.16 118 LEU A N 1
ATOM 915 C CA . LEU A 1 118 ? 27.481 21.462 -19.972 1.00 40.16 118 LEU A CA 1
ATOM 916 C C . LEU A 1 118 ? 28.798 20.693 -20.203 1.00 40.16 118 LEU A C 1
ATOM 918 O O . LEU A 1 118 ? 29.249 20.581 -21.340 1.00 40.16 118 LEU A O 1
ATOM 922 N N . ARG A 1 119 ? 29.440 20.174 -19.141 1.00 40.38 119 ARG A N 1
ATOM 923 C CA . ARG A 1 119 ? 30.808 19.606 -19.145 1.00 40.38 119 ARG A CA 1
ATOM 924 C C . ARG A 1 119 ? 31.882 20.550 -19.703 1.00 40.38 119 ARG A C 1
ATOM 926 O O . ARG A 1 119 ? 32.960 20.112 -20.101 1.00 40.38 119 ARG A O 1
ATOM 933 N N . LEU A 1 120 ? 31.609 21.851 -19.697 1.00 43.66 120 LEU A N 1
ATOM 934 C CA . LEU A 1 120 ? 32.517 22.898 -20.154 1.00 43.66 120 LEU A CA 1
ATOM 935 C C . LEU A 1 120 ? 33.425 23.408 -19.034 1.00 43.66 120 LEU A C 1
ATOM 937 O O . LEU A 1 120 ? 34.413 24.067 -19.327 1.00 43.66 120 LEU A O 1
ATOM 941 N N . TRP A 1 121 ? 33.163 23.075 -17.768 1.00 51.19 121 TRP A N 1
ATOM 942 C CA . TRP A 1 121 ? 33.957 23.572 -16.638 1.00 51.19 121 TRP A CA 1
ATOM 943 C C . TRP A 1 121 ? 35.444 23.215 -16.734 1.00 51.19 121 TRP A C 1
ATOM 945 O O . TRP A 1 121 ? 36.302 24.058 -16.496 1.00 51.19 121 TRP A O 1
ATOM 955 N N . GLY A 1 122 ? 35.769 22.008 -17.210 1.00 44.72 122 GLY A N 1
ATOM 956 C CA . GLY A 1 122 ? 37.157 21.613 -17.465 1.00 44.72 122 GLY A CA 1
ATOM 957 C C . GLY A 1 122 ? 37.834 22.374 -18.616 1.00 44.72 122 GLY A C 1
ATOM 958 O O . GLY A 1 122 ? 39.059 22.379 -18.686 1.00 44.72 122 GLY A O 1
ATOM 959 N N . LEU A 1 123 ? 37.062 23.008 -19.507 1.00 41.59 123 LEU A N 1
ATOM 960 C CA . LEU A 1 123 ? 37.545 23.884 -20.584 1.00 41.59 123 LEU A CA 1
ATOM 961 C C . LEU A 1 123 ? 37.622 25.350 -20.127 1.00 41.59 123 LEU A C 1
ATOM 963 O O . LEU A 1 123 ? 38.592 26.031 -20.449 1.00 41.59 123 LEU A O 1
ATOM 967 N N . VAL A 1 124 ? 36.651 25.807 -19.329 1.00 44.22 124 VAL A N 1
ATOM 968 C CA . VAL A 1 124 ? 36.599 27.145 -18.711 1.00 44.22 124 VAL A CA 1
ATOM 969 C C . VAL A 1 124 ? 37.757 27.342 -1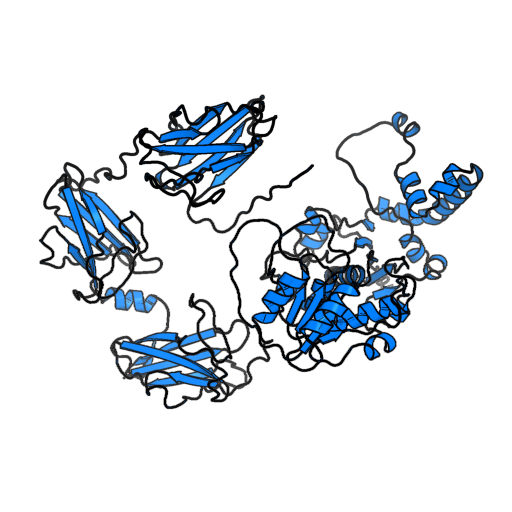7.731 1.00 44.22 124 VAL A C 1
ATOM 971 O O . VAL A 1 124 ? 38.439 28.356 -17.792 1.00 44.22 124 VAL A O 1
ATOM 974 N N . GLN A 1 125 ? 38.091 26.325 -16.928 1.00 45.09 125 GLN A N 1
ATOM 975 C CA . GLN A 1 125 ? 39.273 26.347 -16.053 1.00 45.09 125 GLN A CA 1
ATOM 976 C C . GLN A 1 125 ? 40.611 26.464 -16.806 1.00 45.09 125 GLN A C 1
ATOM 978 O O . GLN A 1 125 ? 41.645 26.688 -16.183 1.00 45.09 125 GLN A O 1
ATOM 983 N N . ARG A 1 126 ? 40.624 26.258 -18.131 1.00 42.88 126 ARG A N 1
ATOM 984 C CA . ARG A 1 126 ? 41.848 26.179 -18.942 1.00 42.88 126 ARG A CA 1
ATOM 985 C C . ARG A 1 126 ? 41.996 27.323 -19.952 1.00 42.88 126 ARG A C 1
ATOM 987 O O . ARG A 1 126 ? 42.993 27.327 -20.672 1.00 42.88 126 ARG A O 1
ATOM 994 N N . SER A 1 127 ? 41.052 28.269 -20.056 1.00 41.69 127 SER A N 1
ATOM 995 C CA . SER A 1 127 ? 41.144 29.355 -21.046 1.00 41.69 127 SER A CA 1
ATOM 996 C C . SER A 1 127 ? 40.271 30.583 -20.749 1.00 41.69 127 SER A C 1
ATOM 998 O O . SER A 1 127 ? 39.050 30.475 -20.692 1.00 41.69 127 SER A O 1
ATOM 1000 N N . GLU A 1 128 ? 40.892 31.769 -20.730 1.00 45.97 128 GLU A N 1
ATOM 1001 C CA . GLU A 1 128 ? 40.230 33.087 -20.624 1.00 45.97 128 GLU A CA 1
ATOM 1002 C C . GLU A 1 128 ? 39.352 33.447 -21.846 1.00 45.97 128 GLU A C 1
ATOM 1004 O O . GLU A 1 128 ? 38.481 34.302 -21.764 1.00 45.97 128 GLU A O 1
ATOM 1009 N N . ARG A 1 129 ? 39.532 32.795 -23.009 1.00 42.97 129 ARG A N 1
ATOM 1010 C CA . ARG A 1 129 ? 38.832 33.167 -24.263 1.00 42.97 129 ARG A CA 1
ATOM 1011 C C . ARG A 1 129 ? 37.446 32.542 -24.443 1.00 42.97 129 ARG A C 1
ATOM 1013 O O . ARG A 1 129 ? 36.703 32.957 -25.329 1.00 42.97 129 ARG A O 1
ATOM 1020 N N . HIS A 1 130 ? 37.097 31.531 -23.652 1.00 43.47 130 HIS A N 1
ATOM 1021 C CA . HIS A 1 130 ? 35.812 30.829 -23.773 1.00 43.47 130 HIS A CA 1
ATOM 1022 C C . HIS A 1 130 ? 34.705 31.433 -22.899 1.00 43.47 130 HIS A C 1
ATOM 1024 O O . HIS A 1 130 ? 33.535 31.099 -23.084 1.00 43.47 130 HIS A O 1
ATOM 1030 N N . GLU A 1 131 ? 35.059 32.356 -22.006 1.00 46.66 131 GLU A N 1
ATOM 1031 C CA . GLU A 1 131 ? 34.137 33.077 -21.130 1.00 46.66 131 GLU A CA 1
ATOM 1032 C C . GLU A 1 131 ? 33.206 34.008 -21.926 1.00 46.66 131 GLU A C 1
ATOM 1034 O O . GLU A 1 131 ? 31.996 34.005 -21.712 1.00 46.66 131 GLU A O 1
ATOM 1039 N N . ASP A 1 132 ? 33.733 34.713 -22.933 1.00 46.00 132 ASP A N 1
ATOM 1040 C CA . ASP A 1 132 ? 32.949 35.616 -23.789 1.00 46.00 132 ASP A CA 1
ATOM 1041 C C . ASP A 1 132 ? 31.994 34.876 -24.736 1.00 46.00 132 ASP A C 1
ATOM 1043 O O . ASP A 1 132 ? 30.893 35.352 -25.011 1.00 46.00 132 ASP A O 1
ATOM 1047 N N . LEU A 1 133 ? 32.368 33.678 -25.199 1.00 41.50 133 LEU A N 1
ATOM 1048 C CA . LEU A 1 133 ? 31.482 32.806 -25.981 1.00 41.50 133 LEU A CA 1
ATOM 1049 C C . LEU A 1 133 ? 30.344 32.242 -25.118 1.00 41.50 133 LEU A C 1
ATOM 1051 O O . LEU A 1 133 ? 29.208 32.149 -25.587 1.00 41.50 133 LEU A O 1
ATOM 1055 N N . LEU A 1 134 ? 30.628 31.916 -23.851 1.00 42.88 134 LEU A N 1
ATOM 1056 C CA . LEU A 1 134 ? 29.613 31.532 -22.868 1.00 42.88 134 LEU A CA 1
ATOM 1057 C C . LEU A 1 134 ? 28.686 32.712 -22.551 1.00 42.88 134 LEU A C 1
ATOM 1059 O O . LEU A 1 134 ? 27.469 32.545 -22.535 1.00 42.88 134 LEU A O 1
ATOM 1063 N N . ARG A 1 135 ? 29.247 33.913 -22.375 1.00 44.62 135 ARG A N 1
ATOM 1064 C CA . ARG A 1 135 ? 28.520 35.162 -22.109 1.00 44.62 135 ARG A CA 1
ATOM 1065 C C . ARG A 1 135 ? 27.610 35.545 -23.283 1.00 44.62 135 ARG A C 1
ATOM 1067 O O . ARG A 1 135 ? 26.431 35.796 -23.062 1.00 44.62 135 ARG A O 1
ATOM 1074 N N . GLN A 1 136 ? 28.083 35.457 -24.529 1.00 42.75 136 GLN A N 1
ATOM 1075 C CA . GLN A 1 136 ? 27.264 35.681 -25.733 1.00 42.75 136 GLN A CA 1
ATOM 1076 C C . GLN A 1 136 ? 26.189 34.601 -25.944 1.00 42.75 136 GLN A C 1
ATOM 1078 O O . GLN A 1 136 ? 25.083 34.908 -26.399 1.00 42.75 136 GLN A O 1
ATOM 1083 N N . GLY A 1 137 ? 26.483 33.340 -25.607 1.00 39.34 137 GLY A N 1
ATOM 1084 C CA . GLY A 1 137 ? 25.496 32.256 -25.609 1.00 39.34 137 GLY A CA 1
ATOM 1085 C C . GLY A 1 137 ? 24.398 32.475 -24.564 1.00 39.34 137 GLY A C 1
ATOM 1086 O O . GLY A 1 137 ? 23.215 32.315 -24.862 1.00 39.34 137 GLY A O 1
ATOM 1087 N N . LEU A 1 138 ? 24.780 32.929 -23.369 1.00 38.91 138 LEU A N 1
ATOM 1088 C CA . LEU A 1 138 ? 23.879 33.274 -22.269 1.00 38.91 138 LEU A CA 1
ATOM 1089 C C . LEU A 1 138 ? 23.074 34.552 -22.535 1.00 38.91 138 LEU A C 1
ATOM 1091 O O . LEU A 1 138 ? 21.924 34.622 -22.112 1.00 38.91 138 LEU A O 1
ATOM 1095 N N . GLU A 1 139 ? 23.620 35.547 -23.237 1.00 40.00 139 GLU A N 1
ATOM 1096 C CA . GLU A 1 139 ? 22.904 36.770 -23.632 1.00 40.00 139 GLU A CA 1
ATOM 1097 C C . GLU A 1 139 ? 21.833 36.493 -24.692 1.00 40.00 139 GLU A C 1
ATOM 1099 O 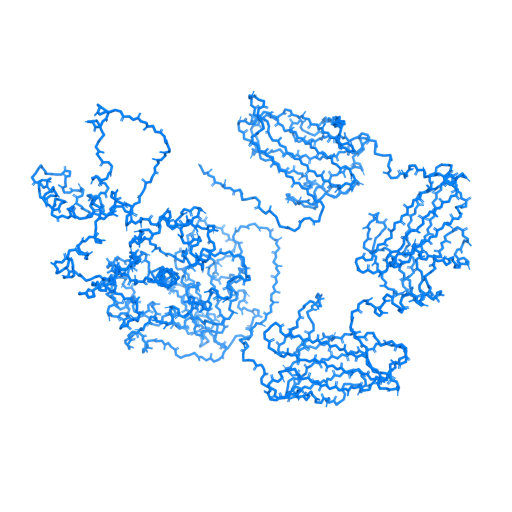O . GLU A 1 139 ? 20.704 36.972 -24.559 1.00 40.00 139 GLU A O 1
ATOM 1104 N N . LYS A 1 140 ? 22.133 35.650 -25.692 1.00 36.81 140 LYS A N 1
ATOM 1105 C CA . LYS A 1 140 ? 21.150 35.219 -26.705 1.00 36.81 140 LYS A CA 1
ATOM 1106 C C . LYS A 1 140 ? 20.023 34.360 -26.124 1.00 36.81 140 LYS A C 1
ATOM 1108 O O . LYS A 1 140 ? 18.916 34.373 -26.654 1.00 36.81 140 LYS A O 1
ATOM 1113 N N . LEU A 1 141 ? 20.277 33.668 -25.015 1.00 37.47 141 LEU A N 1
ATOM 1114 C CA . LEU A 1 141 ? 19.304 32.824 -24.319 1.00 37.47 141 LEU A CA 1
ATOM 1115 C C . LEU A 1 141 ? 18.337 33.618 -23.397 1.00 37.47 141 LEU A C 1
ATOM 1117 O O . LEU A 1 141 ? 17.262 33.129 -23.057 1.00 37.47 141 LEU A O 1
ATOM 1121 N N . ASN A 1 142 ? 18.670 34.847 -22.969 1.00 43.22 142 ASN A N 1
ATOM 1122 C CA . ASN A 1 142 ? 18.108 35.431 -21.732 1.00 43.22 142 ASN A CA 1
ATOM 1123 C C . ASN A 1 142 ? 17.092 36.588 -21.839 1.00 43.22 142 ASN A C 1
ATOM 1125 O O . ASN A 1 142 ? 16.682 37.105 -20.799 1.00 43.22 142 ASN A O 1
ATOM 1129 N N . GLY A 1 143 ? 16.625 37.009 -23.016 1.00 37.44 143 GLY A N 1
ATOM 1130 C CA . GLY A 1 143 ? 15.721 38.175 -23.111 1.00 37.44 143 GLY A CA 1
ATOM 1131 C C . GLY A 1 143 ? 14.318 37.960 -22.510 1.00 37.44 143 GLY A C 1
ATOM 1132 O O . GLY A 1 143 ? 13.865 38.717 -21.654 1.00 37.44 143 GLY A O 1
ATOM 1133 N N . ARG A 1 144 ? 13.619 36.905 -22.945 1.00 38.91 144 ARG A N 1
ATOM 1134 C CA . ARG A 1 144 ? 12.227 36.604 -22.542 1.00 38.91 144 ARG A CA 1
ATOM 1135 C C . ARG A 1 144 ? 12.157 35.654 -21.340 1.00 38.91 144 ARG A C 1
ATOM 1137 O O . ARG A 1 144 ? 11.272 35.796 -20.505 1.00 38.91 144 ARG A O 1
ATOM 1144 N N . HIS A 1 145 ? 13.146 34.771 -21.190 1.00 44.69 145 HIS A N 1
ATOM 1145 C CA . HIS A 1 145 ? 13.264 33.807 -20.090 1.00 44.69 145 HIS A CA 1
ATOM 1146 C C . HIS A 1 145 ? 13.496 34.479 -18.725 1.00 44.69 145 HIS A C 1
ATOM 1148 O O . HIS A 1 145 ? 12.806 34.158 -17.758 1.00 44.69 145 HIS A O 1
ATOM 1154 N N . ARG A 1 146 ? 14.374 35.500 -18.659 1.00 43.44 146 ARG A N 1
ATOM 1155 C CA . ARG A 1 146 ? 14.501 36.349 -17.459 1.00 43.44 146 ARG A CA 1
ATOM 1156 C C . ARG A 1 146 ? 13.185 37.035 -17.123 1.00 43.44 146 ARG A C 1
ATOM 1158 O O . ARG A 1 146 ? 12.885 37.182 -15.949 1.00 43.44 146 ARG A O 1
ATOM 1165 N N . THR A 1 147 ? 12.400 37.442 -18.118 1.00 45.31 147 THR A N 1
ATOM 1166 C CA . THR A 1 147 ? 11.104 38.090 -17.891 1.00 45.31 147 THR A CA 1
ATOM 1167 C C . THR A 1 147 ? 10.060 37.106 -17.363 1.00 45.31 147 THR A C 1
ATOM 1169 O O . THR A 1 147 ? 9.389 37.456 -16.404 1.00 45.31 147 THR A O 1
ATOM 1172 N N . LEU A 1 148 ? 9.964 35.881 -17.896 1.00 46.62 148 LEU A N 1
ATOM 1173 C CA . LEU A 1 148 ? 9.027 34.859 -17.400 1.00 46.62 148 LEU A CA 1
ATOM 1174 C C . LEU A 1 148 ? 9.367 34.409 -15.969 1.00 46.62 148 LEU A C 1
ATOM 1176 O O . LEU A 1 148 ? 8.486 34.389 -15.120 1.00 46.62 148 LEU A O 1
ATOM 1180 N N . PHE A 1 149 ? 10.639 34.132 -15.657 1.00 49.03 149 PHE A N 1
ATOM 1181 C CA . PHE A 1 149 ? 11.051 33.774 -14.289 1.00 49.03 149 PHE A CA 1
ATOM 1182 C C . PHE A 1 149 ? 10.943 34.951 -13.307 1.00 49.03 149 PHE A C 1
ATOM 1184 O O . PHE A 1 149 ? 10.482 34.766 -12.186 1.00 49.03 149 PHE A O 1
ATOM 1191 N N . ARG A 1 150 ? 11.298 36.183 -13.715 1.00 49.12 150 ARG A N 1
ATOM 1192 C CA . ARG A 1 150 ? 11.088 37.385 -12.877 1.00 49.12 150 ARG A CA 1
ATOM 1193 C C . ARG A 1 150 ? 9.607 37.699 -12.651 1.00 49.12 150 ARG A C 1
ATOM 1195 O O . ARG A 1 150 ? 9.295 38.393 -11.691 1.00 49.12 150 ARG A O 1
ATOM 1202 N N . ARG A 1 151 ? 8.723 37.229 -13.536 1.00 54.84 151 ARG A N 1
ATOM 1203 C CA . ARG A 1 151 ? 7.262 37.340 -13.418 1.00 54.84 151 ARG A CA 1
ATOM 1204 C C . ARG A 1 151 ? 6.607 36.100 -12.796 1.00 54.84 151 ARG A C 1
ATOM 1206 O O . ARG A 1 151 ? 5.389 36.047 -12.770 1.00 54.84 151 ARG A O 1
ATOM 1213 N N . ASP A 1 152 ? 7.384 35.127 -12.311 1.00 57.44 152 ASP A N 1
ATOM 1214 C CA . ASP A 1 152 ? 6.877 33.890 -11.688 1.00 57.44 152 ASP A CA 1
ATOM 1215 C C . ASP A 1 152 ? 6.021 33.001 -12.630 1.00 57.44 152 ASP A C 1
ATOM 1217 O O . ASP A 1 152 ? 5.163 32.233 -12.203 1.00 57.44 152 ASP A O 1
ATOM 1221 N N . GLN A 1 153 ? 6.269 33.083 -13.945 1.00 62.72 153 GLN A N 1
ATOM 1222 C CA . GLN A 1 153 ? 5.540 32.356 -14.998 1.00 62.72 153 GLN A CA 1
ATOM 1223 C C . GLN A 1 153 ? 6.193 31.011 -15.382 1.00 62.72 153 GLN A C 1
ATOM 1225 O O . GLN A 1 153 ? 5.639 30.251 -16.170 1.00 62.72 153 GLN A O 1
ATOM 1230 N N . ALA A 1 154 ? 7.358 30.665 -14.836 1.00 62.34 154 ALA A N 1
ATOM 1231 C CA . ALA A 1 154 ? 7.975 29.346 -15.000 1.00 62.34 154 ALA A CA 1
ATOM 1232 C C . ALA A 1 154 ? 8.534 28.868 -13.658 1.00 62.34 154 ALA A C 1
ATOM 1234 O O . ALA A 1 154 ? 9.143 29.652 -12.932 1.00 62.34 154 ALA A O 1
ATOM 1235 N N . ARG A 1 155 ? 8.329 27.589 -13.320 1.00 66.62 155 ARG A N 1
ATOM 1236 C CA . ARG A 1 155 ? 8.695 27.045 -12.008 1.00 66.62 155 ARG A CA 1
ATOM 1237 C C . ARG A 1 155 ? 9.438 25.722 -12.112 1.00 66.62 155 ARG A C 1
ATOM 1239 O O . ARG A 1 155 ? 8.991 24.788 -12.775 1.00 66.62 155 ARG A O 1
ATOM 1246 N N . LEU A 1 156 ? 10.556 25.636 -11.395 1.00 64.19 156 LEU A N 1
ATOM 1247 C CA . LEU A 1 156 ? 11.258 24.381 -11.169 1.00 64.19 156 LEU A CA 1
ATOM 1248 C C . LEU A 1 156 ? 10.548 23.595 -10.072 1.00 64.19 156 LEU A C 1
ATOM 1250 O O . LEU A 1 156 ? 10.370 24.093 -8.957 1.00 64.19 156 LEU A O 1
ATOM 1254 N N . LEU A 1 157 ? 10.170 22.365 -10.387 1.00 72.44 157 LEU A N 1
ATOM 1255 C CA . LEU A 1 157 ? 9.586 21.464 -9.423 1.00 72.44 157 LEU A CA 1
ATOM 1256 C C . LEU A 1 157 ? 10.653 20.556 -8.817 1.00 72.44 157 LEU A C 1
ATOM 1258 O O . LEU A 1 157 ? 11.199 19.689 -9.502 1.00 72.44 157 LEU A O 1
ATOM 1262 N N . ASP A 1 158 ? 10.864 20.713 -7.510 1.00 70.31 158 ASP A N 1
ATOM 1263 C CA . ASP A 1 158 ? 11.677 19.791 -6.732 1.00 70.31 158 ASP A CA 1
ATOM 1264 C C . ASP A 1 158 ? 10.890 18.502 -6.408 1.00 70.31 158 ASP A C 1
ATOM 1266 O O . ASP A 1 158 ? 10.139 18.442 -5.436 1.00 70.31 158 ASP A O 1
ATOM 1270 N N . VAL A 1 159 ? 11.045 17.456 -7.229 1.00 74.38 159 VAL A N 1
ATOM 1271 C CA . VAL A 1 159 ? 10.438 16.124 -7.013 1.00 74.38 159 VAL A CA 1
ATOM 1272 C C . VAL A 1 159 ? 10.962 15.382 -5.767 1.00 74.38 159 VAL A C 1
ATOM 1274 O O . VAL A 1 159 ? 10.359 14.402 -5.317 1.00 74.38 159 VAL A O 1
ATOM 1277 N N . GLY A 1 160 ? 12.091 15.817 -5.203 1.00 66.69 160 GLY A N 1
ATOM 1278 C CA . GLY A 1 160 ? 12.660 15.314 -3.954 1.00 66.69 160 GLY A CA 1
ATOM 1279 C C . GLY A 1 160 ? 12.115 16.014 -2.705 1.00 66.69 160 GLY A C 1
ATOM 1280 O O . GLY A 1 160 ? 12.176 15.426 -1.620 1.00 66.69 160 GLY A O 1
ATOM 1281 N N . ASP A 1 161 ? 11.555 17.220 -2.846 1.00 69.19 161 ASP A N 1
ATOM 1282 C CA . ASP A 1 161 ? 11.038 18.047 -1.756 1.00 69.19 161 ASP A CA 1
ATOM 1283 C C . ASP A 1 161 ? 9.956 17.282 -0.984 1.00 69.19 161 ASP A C 1
ATOM 1285 O O . ASP A 1 161 ? 8.987 16.752 -1.537 1.00 69.19 161 ASP A O 1
ATOM 1289 N N . ALA A 1 162 ? 10.108 17.238 0.341 1.00 65.62 162 ALA A N 1
ATOM 1290 C CA . ALA A 1 162 ? 9.157 16.593 1.235 1.00 65.62 162 ALA A CA 1
ATOM 1291 C C . ALA A 1 162 ? 7.742 17.182 1.114 1.00 65.62 162 ALA A C 1
ATOM 1293 O O . ALA A 1 162 ? 6.771 16.465 1.342 1.00 65.62 162 ALA A O 1
ATOM 1294 N N . ARG A 1 163 ? 7.609 18.466 0.757 1.00 68.12 163 ARG A N 1
ATOM 1295 C CA . ARG A 1 163 ? 6.320 19.109 0.475 1.00 68.12 163 ARG A CA 1
ATOM 1296 C C . ARG A 1 163 ? 5.685 18.512 -0.766 1.00 68.12 163 ARG A C 1
ATOM 1298 O O . ARG A 1 163 ? 4.526 18.121 -0.690 1.00 68.12 163 ARG A O 1
ATOM 1305 N N . TRP A 1 164 ? 6.446 18.371 -1.853 1.00 73.69 164 TRP A N 1
ATOM 1306 C CA . TRP A 1 164 ? 5.956 17.723 -3.066 1.00 73.69 164 TRP A CA 1
ATOM 1307 C C . TRP A 1 164 ? 5.553 16.280 -2.782 1.00 73.69 164 TRP A C 1
ATOM 1309 O O . TRP A 1 164 ? 4.445 15.890 -3.119 1.00 73.69 164 TRP A O 1
ATOM 1319 N N . ARG A 1 165 ? 6.382 15.529 -2.046 1.00 70.19 165 ARG A N 1
ATOM 1320 C CA . ARG A 1 165 ? 6.103 14.134 -1.663 1.00 70.19 165 ARG A CA 1
ATOM 1321 C C . ARG A 1 165 ? 4.891 13.937 -0.746 1.00 70.19 165 ARG A C 1
ATOM 1323 O O . ARG A 1 165 ? 4.441 12.811 -0.576 1.00 70.19 165 ARG A O 1
ATOM 1330 N N . ARG A 1 166 ? 4.376 15.002 -0.130 1.00 70.12 166 ARG A N 1
ATOM 1331 C CA . ARG A 1 166 ? 3.166 14.972 0.708 1.00 70.12 166 ARG A CA 1
ATOM 1332 C C . ARG A 1 166 ? 1.909 15.394 -0.046 1.00 70.12 166 ARG A C 1
ATOM 1334 O O . ARG A 1 166 ? 0.814 15.236 0.493 1.00 70.12 166 ARG A O 1
ATOM 1341 N N . LEU A 1 167 ? 2.046 15.969 -1.241 1.00 67.19 167 LEU A N 1
ATOM 1342 C CA . LEU A 1 167 ? 0.894 16.381 -2.031 1.00 67.19 167 LEU A CA 1
ATOM 1343 C C . LEU A 1 167 ? 0.147 15.145 -2.512 1.00 67.19 167 LEU A C 1
ATOM 1345 O O . LEU A 1 167 ? 0.722 14.264 -3.135 1.00 67.19 167 LEU A O 1
ATOM 1349 N N . ARG A 1 168 ? -1.161 15.094 -2.277 1.00 72.94 168 ARG A N 1
ATOM 1350 C CA . ARG A 1 168 ? -2.005 14.147 -3.010 1.00 72.94 168 ARG A CA 1
ATOM 1351 C C . ARG A 1 168 ? -2.110 14.583 -4.472 1.00 72.94 168 ARG A C 1
ATOM 1353 O O . ARG A 1 168 ? -1.667 15.670 -4.848 1.00 72.94 168 ARG A O 1
ATOM 1360 N N . ARG A 1 169 ? -2.729 13.737 -5.297 1.00 78.25 169 ARG A N 1
ATOM 1361 C CA . ARG A 1 169 ? -3.034 14.061 -6.694 1.00 78.25 169 ARG A CA 1
ATOM 1362 C C . ARG A 1 169 ? -3.706 15.441 -6.789 1.00 78.25 169 ARG A C 1
ATOM 1364 O O . ARG A 1 169 ? -4.670 15.719 -6.074 1.00 78.25 169 ARG A O 1
ATOM 1371 N N . LEU A 1 170 ? -3.183 16.301 -7.659 1.00 75.38 170 LEU A N 1
ATOM 1372 C CA . LEU A 1 170 ? -3.620 17.680 -7.866 1.00 75.38 170 LEU A CA 1
ATOM 1373 C C . LEU A 1 170 ? -4.904 17.709 -8.701 1.00 75.38 170 LEU A C 1
ATOM 1375 O O . LEU A 1 170 ? -4.908 18.107 -9.857 1.00 75.38 170 LEU A O 1
ATOM 1379 N N . THR A 1 171 ? -6.010 17.260 -8.116 1.00 68.81 171 THR A N 1
ATOM 1380 C CA . THR A 1 171 ? -7.317 17.209 -8.792 1.00 68.81 171 THR A CA 1
ATOM 1381 C C . THR A 1 171 ? -8.159 18.465 -8.582 1.00 68.81 171 THR A C 1
ATOM 1383 O O . THR A 1 171 ? -9.219 18.595 -9.190 1.00 68.81 171 THR A O 1
ATOM 1386 N N . SER A 1 172 ? -7.715 19.398 -7.730 1.00 73.50 172 SER A N 1
ATOM 1387 C CA . SER A 1 172 ? -8.414 20.663 -7.481 1.00 73.50 172 SER A CA 1
ATOM 1388 C C . SER A 1 172 ? -7.554 21.875 -7.858 1.00 73.50 172 SER A C 1
ATOM 1390 O O . SER A 1 172 ? -6.346 21.866 -7.600 1.00 73.50 172 SER A O 1
ATOM 1392 N N . PRO A 1 173 ? -8.161 22.963 -8.377 1.00 66.25 173 PRO A N 1
ATOM 1393 C CA . PRO A 1 173 ? -7.456 24.220 -8.641 1.00 66.25 173 PRO A CA 1
ATOM 1394 C C . PRO A 1 173 ? -6.717 24.771 -7.415 1.00 66.25 173 PRO A C 1
ATOM 1396 O O . PRO A 1 173 ? -5.642 25.347 -7.545 1.00 66.25 173 PRO A O 1
ATOM 1399 N N . PHE A 1 174 ? -7.260 24.543 -6.214 1.00 70.44 174 PHE A N 1
ATOM 1400 C CA . PHE A 1 174 ? -6.628 24.931 -4.954 1.00 70.44 174 PHE A CA 1
ATOM 1401 C C . PHE A 1 174 ? -5.335 24.150 -4.687 1.00 70.44 174 PHE A C 1
ATOM 1403 O O . PHE A 1 174 ? -4.317 24.751 -4.358 1.00 70.44 174 PHE A O 1
ATOM 1410 N N . ALA A 1 175 ? -5.344 22.827 -4.879 1.00 70.69 175 ALA A N 1
ATOM 1411 C CA . ALA A 1 175 ? -4.144 22.005 -4.731 1.00 70.69 175 ALA A CA 1
ATOM 1412 C C . ALA A 1 175 ? -3.075 22.392 -5.765 1.00 70.69 175 ALA A C 1
ATOM 1414 O O . ALA A 1 175 ? -1.897 22.481 -5.427 1.00 70.69 175 ALA A O 1
ATOM 1415 N N . ILE A 1 176 ? -3.488 22.688 -7.003 1.00 69.31 176 ILE A N 1
ATOM 1416 C CA . ILE A 1 176 ? -2.598 23.177 -8.065 1.00 69.31 176 ILE A CA 1
ATOM 1417 C C . ILE A 1 176 ? -1.967 24.514 -7.667 1.00 69.31 176 ILE A C 1
ATOM 1419 O O . ILE A 1 176 ? -0.750 24.653 -7.753 1.00 69.31 176 ILE A O 1
ATOM 1423 N N . ALA A 1 177 ? -2.758 25.477 -7.187 1.00 68.19 177 ALA A N 1
ATOM 1424 C CA . ALA A 1 177 ? -2.253 26.772 -6.734 1.00 68.19 177 ALA A CA 1
ATOM 1425 C C . ALA A 1 177 ? -1.322 26.637 -5.518 1.00 68.19 177 ALA A C 1
ATOM 1427 O O . ALA A 1 177 ? -0.292 27.298 -5.456 1.00 68.19 177 ALA A O 1
ATOM 1428 N N . GLN A 1 178 ? -1.628 25.736 -4.581 1.00 71.62 178 GLN A N 1
ATOM 1429 C CA . GLN A 1 178 ? -0.774 25.452 -3.428 1.00 71.62 178 GLN A CA 1
ATOM 1430 C C . GLN A 1 178 ? 0.564 24.817 -3.842 1.00 71.62 178 GLN A C 1
ATOM 1432 O O . GLN A 1 178 ? 1.612 25.164 -3.298 1.00 71.62 178 GLN A O 1
ATOM 1437 N N . ALA A 1 179 ? 0.539 23.899 -4.809 1.00 69.81 179 ALA A N 1
ATOM 1438 C CA . ALA A 1 179 ? 1.729 23.221 -5.306 1.00 69.81 179 ALA A CA 1
ATOM 1439 C C . ALA A 1 179 ? 2.595 24.146 -6.172 1.00 69.81 179 ALA A C 1
ATOM 1441 O O . ALA A 1 179 ? 3.809 24.231 -5.977 1.00 69.81 179 ALA A O 1
ATOM 1442 N N . LEU A 1 180 ? 1.966 24.874 -7.099 1.00 71.94 180 LEU A N 1
ATOM 1443 C CA . LEU A 1 180 ? 2.621 25.742 -8.077 1.00 71.94 180 LEU A CA 1
ATOM 1444 C C . LEU A 1 180 ? 2.826 27.177 -7.597 1.00 71.94 180 LEU A C 1
ATOM 1446 O O . LEU A 1 180 ? 3.636 27.875 -8.197 1.00 71.94 180 LEU A O 1
ATOM 1450 N N . GLY A 1 181 ? 2.293 27.575 -6.439 1.00 68.12 181 GLY A N 1
ATOM 1451 C CA . GLY A 1 181 ? 2.583 28.852 -5.768 1.00 68.12 181 GLY A CA 1
ATOM 1452 C C . GLY A 1 181 ? 1.900 30.055 -6.421 1.00 68.12 181 GLY A C 1
ATOM 1453 O O . GLY A 1 181 ? 1.487 30.971 -5.719 1.00 68.12 181 GLY A O 1
ATOM 1454 N N . SER A 1 182 ? 1.704 30.003 -7.740 1.00 68.44 182 SER A N 1
ATOM 1455 C CA . SER A 1 182 ? 0.962 30.976 -8.532 1.00 68.44 182 SER A CA 1
ATOM 1456 C C . SER A 1 182 ? 0.149 30.275 -9.640 1.00 68.44 182 SER A C 1
ATOM 1458 O O . SER A 1 182 ? 0.639 29.324 -10.259 1.00 68.44 182 SER A O 1
ATOM 1460 N N . PRO A 1 183 ? -1.094 30.716 -9.928 1.00 65.38 183 PRO A N 1
ATOM 1461 C CA . PRO A 1 183 ? -1.880 30.233 -11.069 1.00 65.38 183 PRO A CA 1
ATOM 1462 C C . PRO A 1 183 ? -1.345 30.724 -12.431 1.00 65.38 183 PRO A C 1
ATOM 1464 O O . PRO A 1 183 ? -1.777 30.214 -13.473 1.00 65.38 183 PRO A O 1
ATOM 1467 N N . GLU A 1 184 ? -0.415 31.687 -12.421 1.00 68.50 184 GLU A N 1
ATOM 1468 C CA . GLU A 1 184 ? 0.222 32.289 -13.602 1.00 68.50 184 GLU A CA 1
ATOM 1469 C C . GLU A 1 184 ? 1.437 31.499 -14.107 1.00 68.50 184 GLU A C 1
ATOM 1471 O O . GLU A 1 184 ? 2.001 31.839 -15.142 1.00 68.50 184 GLU A O 1
ATOM 1476 N N . VAL A 1 185 ? 1.828 30.417 -13.420 1.00 71.31 185 VAL A N 1
ATOM 1477 C CA . VAL A 1 185 ? 2.910 29.537 -13.878 1.00 71.31 185 VAL A CA 1
ATOM 1478 C C . VAL A 1 185 ? 2.505 28.886 -15.200 1.00 71.31 185 VAL A C 1
ATOM 1480 O O . VAL A 1 185 ? 1.671 27.980 -15.225 1.00 71.31 185 VAL A O 1
ATOM 1483 N N . GLU A 1 186 ? 3.123 29.295 -16.299 1.00 71.81 186 GLU A N 1
ATOM 1484 C CA . GLU A 1 186 ? 2.938 28.773 -17.654 1.00 71.81 186 GLU A CA 1
ATOM 1485 C C . GLU A 1 186 ? 3.716 27.466 -17.866 1.00 71.81 186 GLU A C 1
ATOM 1487 O O . GLU A 1 186 ? 3.186 26.520 -18.450 1.00 71.81 186 GLU A O 1
ATOM 1492 N N . CYS A 1 187 ? 4.923 27.346 -17.301 1.00 73.38 187 CYS A N 1
ATOM 1493 C CA . CYS A 1 187 ? 5.796 26.180 -17.487 1.00 73.38 187 CYS A CA 1
ATOM 1494 C C . CYS A 1 187 ? 6.245 25.555 -16.155 1.00 73.38 187 CYS A C 1
ATOM 1496 O O . CYS A 1 187 ? 6.730 26.258 -15.269 1.00 73.38 187 CYS A O 1
ATOM 1498 N N . VAL A 1 188 ? 6.109 24.231 -16.018 1.00 77.88 188 VAL A N 1
ATOM 1499 C CA . VAL A 1 188 ? 6.646 23.459 -14.883 1.00 77.88 188 VAL A CA 1
ATOM 1500 C C . VAL A 1 188 ? 7.782 22.570 -15.374 1.00 77.88 188 VAL A C 1
ATOM 1502 O O . VAL A 1 188 ? 7.544 21.651 -16.152 1.00 77.88 188 VAL A O 1
ATOM 1505 N N . CYS A 1 189 ? 9.000 22.806 -14.897 1.00 74.38 189 CYS A N 1
ATOM 1506 C CA . CYS A 1 189 ? 10.183 22.035 -15.284 1.00 74.38 189 CYS A CA 1
ATOM 1507 C C . CYS A 1 189 ? 10.561 21.032 -14.195 1.00 74.38 189 CYS A C 1
ATOM 1509 O O . CYS A 1 189 ? 10.526 21.368 -13.012 1.00 74.38 189 CYS A O 1
ATOM 1511 N N . MET A 1 190 ? 10.971 19.820 -14.571 1.00 79.19 190 MET A N 1
ATOM 1512 C CA . MET A 1 190 ? 11.453 18.817 -13.620 1.00 79.19 190 MET A CA 1
ATOM 1513 C C . MET A 1 190 ? 12.497 17.876 -14.214 1.00 79.19 190 MET A C 1
ATOM 1515 O O . MET A 1 190 ? 12.491 17.556 -15.402 1.00 79.19 190 MET A O 1
ATOM 1519 N N . ARG A 1 191 ? 13.354 17.374 -13.324 1.00 78.75 191 ARG A N 1
ATOM 1520 C CA . ARG A 1 191 ? 14.315 16.308 -13.590 1.00 78.75 191 ARG A CA 1
ATOM 1521 C C . ARG A 1 191 ? 13.999 15.146 -12.660 1.00 78.75 191 ARG A C 1
ATOM 1523 O O . ARG A 1 191 ? 13.933 15.349 -11.450 1.00 78.75 191 ARG A O 1
ATOM 1530 N N . ALA A 1 192 ? 13.767 13.956 -13.204 1.00 82.25 192 ALA A N 1
ATOM 1531 C CA . ALA A 1 192 ? 13.325 12.816 -12.402 1.00 82.25 192 ALA A CA 1
ATOM 1532 C C . ALA A 1 192 ? 13.840 11.479 -12.943 1.00 82.25 192 ALA A C 1
ATOM 1534 O O . ALA A 1 192 ? 13.997 11.296 -14.148 1.00 82.25 192 ALA A O 1
ATOM 1535 N N . SER A 1 193 ? 14.079 10.535 -12.034 1.00 83.38 193 SER A N 1
ATOM 1536 C CA . SER A 1 193 ? 14.509 9.165 -12.340 1.00 83.38 193 SER A CA 1
ATOM 1537 C C . SER A 1 193 ? 13.527 8.104 -11.851 1.00 83.38 193 SER A C 1
ATOM 1539 O O . SER A 1 193 ? 13.811 6.921 -11.940 1.00 83.38 193 SER A O 1
ATOM 1541 N N . ASP A 1 194 ? 12.404 8.486 -11.258 1.00 86.44 194 ASP A N 1
ATOM 1542 C CA . ASP A 1 194 ? 11.471 7.540 -10.648 1.00 86.44 194 ASP A CA 1
ATOM 1543 C C . ASP A 1 194 ? 10.051 8.118 -10.694 1.00 86.44 194 ASP A C 1
ATOM 1545 O O . ASP A 1 194 ? 9.848 9.263 -11.103 1.00 86.44 194 ASP A O 1
ATOM 1549 N N . PHE A 1 195 ? 9.066 7.338 -10.261 1.00 86.19 195 PHE A N 1
ATOM 1550 C CA . PHE A 1 195 ? 7.716 7.801 -9.995 1.00 86.19 195 PHE A CA 1
ATOM 1551 C C . PHE A 1 195 ? 7.746 8.908 -8.937 1.00 86.19 195 PHE A C 1
ATOM 1553 O O . PHE A 1 195 ? 8.163 8.694 -7.798 1.00 86.19 195 PHE A O 1
ATOM 1560 N N . PHE A 1 196 ? 7.270 10.089 -9.315 1.00 84.19 196 PHE A N 1
ATOM 1561 C CA . PHE A 1 196 ? 7.221 11.268 -8.447 1.00 84.19 196 PHE A CA 1
ATOM 1562 C C . PHE A 1 196 ? 5.820 11.878 -8.336 1.00 84.19 196 PHE A C 1
ATOM 1564 O O . PHE A 1 196 ? 5.614 12.790 -7.536 1.00 84.19 196 PHE A O 1
ATOM 1571 N N . TYR A 1 197 ? 4.871 11.424 -9.160 1.00 85.06 197 TYR A N 1
ATOM 1572 C CA . TYR A 1 197 ? 3.525 11.978 -9.211 1.00 85.06 197 TYR A CA 1
ATOM 1573 C C . TYR A 1 197 ? 2.450 10.927 -9.565 1.00 85.06 197 TYR A C 1
ATOM 1575 O O . TYR A 1 197 ? 2.594 10.255 -10.596 1.00 85.06 197 TYR A O 1
ATOM 1583 N N . PRO A 1 198 ? 1.371 10.821 -8.759 1.00 77.44 198 PRO A N 1
ATOM 1584 C CA . PRO A 1 198 ? 1.295 11.344 -7.390 1.00 77.44 198 PRO A CA 1
ATOM 1585 C C . PRO A 1 198 ? 2.369 10.670 -6.507 1.00 77.44 198 PRO A C 1
ATOM 1587 O O . PRO A 1 198 ? 2.776 9.541 -6.792 1.00 77.44 198 PRO A O 1
ATOM 1590 N N . PRO A 1 199 ? 2.887 11.350 -5.473 1.00 63.12 199 PRO A N 1
ATOM 1591 C CA . PRO A 1 199 ? 3.857 10.752 -4.566 1.00 63.12 199 PRO A CA 1
ATOM 1592 C C . PRO A 1 199 ? 3.144 9.680 -3.753 1.00 63.12 199 PRO A C 1
ATOM 1594 O O . PRO A 1 199 ? 2.187 9.982 -3.062 1.00 63.12 199 PRO A O 1
ATOM 1597 N N . MET A 1 200 ? 3.559 8.428 -3.896 1.00 55.22 200 MET A N 1
ATOM 1598 C CA . MET A 1 200 ? 2.798 7.259 -3.449 1.00 55.22 200 MET A CA 1
ATOM 1599 C C . MET A 1 200 ? 2.520 7.273 -1.929 1.00 55.22 200 MET A C 1
ATOM 1601 O O . MET A 1 200 ? 3.476 7.122 -1.163 1.00 55.22 200 MET A O 1
ATOM 1605 N N . PRO A 1 201 ? 1.253 7.374 -1.468 1.00 44.31 201 PRO A N 1
ATOM 1606 C CA . PRO A 1 201 ? 0.857 7.059 -0.100 1.00 44.31 201 PRO A CA 1
ATOM 1607 C C . PRO A 1 201 ? -0.068 5.822 -0.084 1.00 44.31 201 PRO A C 1
ATOM 1609 O O . PRO A 1 201 ? -0.684 5.475 -1.086 1.00 44.31 201 PRO A O 1
ATOM 1612 N N . ASN A 1 202 ? -0.115 5.162 1.071 1.00 45.53 202 ASN A N 1
ATOM 1613 C CA . ASN A 1 202 ? -0.912 4.015 1.535 1.00 45.53 202 ASN A CA 1
ATOM 1614 C C . ASN A 1 202 ? -1.873 3.325 0.525 1.00 45.53 202 ASN A C 1
ATOM 1616 O O . ASN A 1 202 ? -2.720 3.939 -0.123 1.00 45.53 202 ASN A O 1
ATOM 1620 N N . GLU A 1 203 ? -1.832 1.992 0.538 1.00 43.75 203 GLU A N 1
ATOM 1621 C CA . GLU A 1 203 ? -2.393 0.977 -0.381 1.00 43.75 203 GLU A CA 1
ATOM 1622 C C . GLU A 1 203 ? -3.781 1.206 -1.024 1.00 43.75 203 GLU A C 1
ATOM 1624 O O . GLU A 1 203 ? -4.032 0.698 -2.116 1.00 43.75 203 GLU A O 1
ATOM 1629 N N . ARG A 1 204 ? -4.690 1.995 -0.436 1.00 37.16 204 ARG A N 1
ATOM 1630 C CA . ARG A 1 204 ? -6.025 2.253 -1.021 1.00 37.16 204 ARG A CA 1
ATOM 1631 C C . ARG A 1 204 ? -6.013 3.270 -2.168 1.00 37.16 204 ARG A C 1
ATOM 1633 O O . ARG A 1 204 ? -6.808 3.138 -3.096 1.00 37.16 204 ARG A O 1
ATOM 1640 N N . GLU A 1 205 ? -5.104 4.248 -2.154 1.00 49.50 205 GLU A N 1
ATOM 1641 C CA . GLU A 1 205 ? -4.891 5.160 -3.297 1.00 49.50 205 GLU A CA 1
ATOM 1642 C C . GLU A 1 205 ? -4.047 4.486 -4.400 1.00 49.50 205 GLU A C 1
ATOM 1644 O O . GLU A 1 205 ? -4.124 4.856 -5.576 1.00 49.50 205 GLU A O 1
ATOM 1649 N N . HIS A 1 206 ? -3.316 3.425 -4.037 1.00 62.03 206 HIS A N 1
ATOM 1650 C CA . HIS A 1 206 ? -2.382 2.700 -4.894 1.00 62.03 206 HIS A CA 1
ATOM 1651 C C . HIS A 1 206 ? -3.068 2.077 -6.119 1.00 62.03 206 HIS A C 1
ATOM 1653 O O . HIS A 1 206 ? -2.544 2.186 -7.219 1.00 62.03 206 HIS A O 1
ATOM 1659 N N . VAL A 1 207 ? -4.268 1.498 -5.988 1.00 65.50 207 VAL A N 1
ATOM 1660 C CA . VAL A 1 207 ? -4.933 0.788 -7.102 1.00 65.50 207 VAL A CA 1
ATOM 1661 C C . VAL A 1 207 ? -5.355 1.729 -8.235 1.00 65.50 207 VAL A C 1
ATOM 1663 O O . VAL A 1 207 ? -5.092 1.451 -9.407 1.00 65.50 207 VAL A O 1
ATOM 1666 N N . ALA A 1 208 ? -6.009 2.848 -7.909 1.00 71.44 208 ALA A N 1
ATOM 1667 C CA . ALA A 1 208 ? -6.459 3.811 -8.914 1.00 71.44 208 ALA A CA 1
ATOM 1668 C C . ALA A 1 208 ? -5.266 4.510 -9.580 1.00 71.44 208 ALA A C 1
ATOM 1670 O O . ALA A 1 208 ? -5.229 4.649 -10.802 1.00 71.44 208 ALA A O 1
ATOM 1671 N N . VAL A 1 209 ? -4.258 4.884 -8.789 1.00 75.06 209 VAL A N 1
ATOM 1672 C CA . VAL A 1 209 ? -3.026 5.500 -9.291 1.00 75.06 209 VAL A CA 1
ATOM 1673 C C . VAL A 1 209 ? -2.226 4.531 -10.160 1.00 75.06 209 VAL A C 1
ATOM 1675 O O . VAL A 1 209 ? -1.796 4.916 -11.243 1.00 75.06 209 VAL A O 1
ATOM 1678 N N . VAL A 1 210 ? -2.067 3.269 -9.750 1.00 76.25 210 VAL A N 1
ATOM 1679 C CA . VAL A 1 210 ? -1.391 2.231 -10.548 1.00 76.25 210 VAL A CA 1
ATOM 1680 C C . VAL A 1 210 ? -2.123 1.997 -11.854 1.00 76.25 210 VAL A C 1
ATOM 1682 O O . VAL A 1 210 ? -1.474 1.883 -12.889 1.00 76.25 210 VAL A O 1
ATOM 1685 N N . ARG A 1 211 ? -3.460 1.979 -11.848 1.00 81.38 211 ARG A N 1
ATOM 1686 C CA . ARG A 1 211 ? -4.243 1.862 -13.082 1.00 81.38 211 ARG A CA 1
ATOM 1687 C C . ARG A 1 211 ? -3.968 3.030 -14.030 1.00 81.38 211 ARG A C 1
ATOM 1689 O O . ARG A 1 211 ? -3.719 2.805 -15.210 1.00 81.38 211 ARG A O 1
ATOM 1696 N N . GLU A 1 212 ? -3.964 4.257 -13.522 1.00 85.88 212 GLU A N 1
ATOM 1697 C CA . GLU A 1 212 ? -3.674 5.460 -14.308 1.00 85.88 212 GLU A CA 1
ATOM 1698 C C . GLU A 1 212 ? -2.224 5.477 -14.827 1.00 85.88 212 GLU A C 1
ATOM 1700 O O . GLU A 1 212 ? -1.995 5.711 -16.015 1.00 85.88 212 GLU A O 1
ATOM 1705 N N . LEU A 1 213 ? -1.241 5.135 -13.986 1.00 87.06 213 LEU A N 1
ATOM 1706 C CA . LEU A 1 213 ? 0.163 4.970 -14.384 1.00 87.06 213 LEU A CA 1
ATOM 1707 C C . LEU A 1 213 ? 0.328 3.860 -15.430 1.00 87.06 213 LEU A C 1
ATOM 1709 O O . LEU A 1 213 ? 1.072 4.034 -16.393 1.00 87.06 213 LEU A O 1
ATOM 1713 N N . SER A 1 214 ? -0.400 2.750 -15.288 1.00 87.50 214 SER A N 1
ATOM 1714 C CA . SER A 1 214 ? -0.426 1.649 -16.255 1.00 87.50 214 SER A CA 1
ATOM 1715 C C . SER A 1 214 ? -0.946 2.121 -17.606 1.00 87.50 214 SER A C 1
ATOM 1717 O O . SER A 1 214 ? -0.324 1.854 -18.632 1.00 87.50 214 SER A O 1
ATOM 1719 N N . ILE A 1 215 ? -2.028 2.908 -17.619 1.00 89.31 215 ILE A N 1
ATOM 1720 C CA . ILE A 1 215 ? -2.544 3.546 -18.836 1.00 89.31 215 ILE A CA 1
ATOM 1721 C C . ILE A 1 215 ? -1.475 4.460 -19.454 1.00 89.31 215 ILE A C 1
ATOM 1723 O O . ILE A 1 215 ? -1.281 4.426 -20.670 1.00 89.31 215 ILE A O 1
ATOM 1727 N N . LYS A 1 216 ? -0.736 5.244 -18.654 1.00 92.62 216 LYS A N 1
ATOM 1728 C CA . LYS A 1 216 ? 0.329 6.126 -19.175 1.00 92.62 216 LYS A CA 1
ATOM 1729 C C . LYS A 1 216 ? 1.532 5.373 -19.725 1.00 92.62 216 LYS A C 1
ATOM 1731 O O . LYS A 1 216 ? 2.051 5.788 -20.761 1.00 92.62 216 LYS A O 1
ATOM 1736 N N . LEU A 1 217 ? 1.949 4.288 -19.078 1.00 90.81 217 LEU A N 1
ATOM 1737 C CA . LEU A 1 217 ? 3.053 3.444 -19.536 1.00 90.81 217 LEU A CA 1
ATOM 1738 C C . LEU A 1 217 ? 2.678 2.642 -20.785 1.00 90.81 217 LEU A C 1
ATOM 1740 O O . LEU A 1 217 ? 3.439 2.621 -21.743 1.00 90.81 217 LEU A O 1
ATOM 1744 N N . ARG A 1 218 ? 1.489 2.032 -20.823 1.00 88.94 218 ARG A N 1
ATOM 1745 C CA . ARG A 1 218 ? 0.989 1.312 -22.012 1.00 88.94 218 ARG A CA 1
ATOM 1746 C C . ARG A 1 218 ? 0.682 2.242 -23.176 1.00 88.94 218 ARG A C 1
ATOM 1748 O O . ARG A 1 218 ? 0.768 1.837 -24.327 1.00 88.94 218 ARG A O 1
ATOM 1755 N N . GLY A 1 219 ? 0.328 3.486 -22.871 1.00 90.06 219 GLY A N 1
ATOM 1756 C CA . GLY A 1 219 ? 0.171 4.547 -23.854 1.00 90.06 219 GLY A CA 1
ATOM 1757 C C . GLY A 1 219 ? 1.498 5.081 -24.396 1.00 90.06 219 GLY A C 1
ATOM 1758 O O . GLY A 1 219 ? 1.467 6.062 -25.136 1.00 90.06 219 GLY A O 1
ATOM 1759 N N . LEU A 1 220 ? 2.653 4.535 -23.992 1.00 90.19 220 LEU A N 1
ATOM 1760 C CA . LEU A 1 220 ? 3.905 4.702 -24.724 1.00 90.19 220 LEU A CA 1
ATOM 1761 C C . LEU A 1 220 ? 3.832 3.743 -25.912 1.00 90.19 220 LEU A C 1
ATOM 1763 O O . LEU A 1 220 ? 3.895 2.528 -25.756 1.00 90.19 220 LEU A O 1
ATOM 1767 N N . ASN A 1 221 ? 3.594 4.292 -27.095 1.00 91.38 221 ASN A N 1
ATOM 1768 C CA . ASN A 1 221 ? 3.394 3.545 -28.330 1.00 91.38 221 ASN A CA 1
ATOM 1769 C C . ASN A 1 221 ? 4.714 2.898 -28.790 1.00 91.38 221 ASN A C 1
ATOM 1771 O O . ASN A 1 221 ? 5.353 3.400 -29.709 1.00 91.38 221 ASN A O 1
A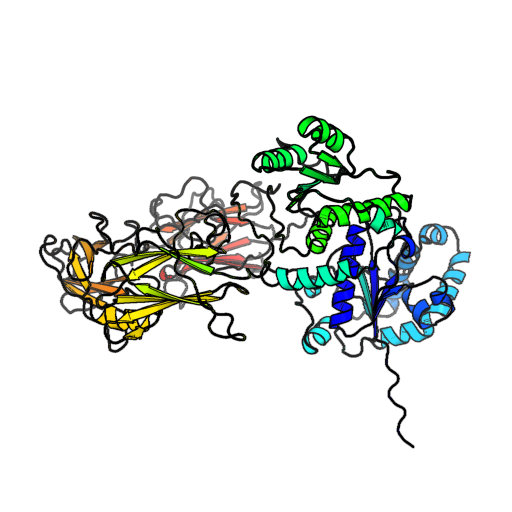TOM 1775 N N . PHE A 1 222 ? 5.170 1.831 -28.123 1.00 94.50 222 PHE A N 1
ATOM 1776 C CA . PHE A 1 222 ? 6.463 1.203 -28.415 1.00 94.50 222 PHE A CA 1
ATOM 1777 C C . PHE A 1 222 ? 6.569 0.796 -29.885 1.00 94.50 222 PHE A C 1
ATOM 1779 O O . PHE A 1 222 ? 5.572 0.371 -30.467 1.00 94.50 222 PHE A O 1
ATOM 1786 N N . THR A 1 223 ? 7.743 0.926 -30.495 1.00 94.94 223 THR A N 1
ATOM 1787 C CA . THR A 1 223 ? 7.954 0.597 -31.915 1.00 94.94 223 THR A CA 1
ATOM 1788 C C . THR A 1 223 ? 7.757 -0.893 -32.197 1.00 94.94 223 THR A C 1
ATOM 1790 O O . THR A 1 223 ? 7.817 -1.732 -31.296 1.00 94.94 223 THR A O 1
ATOM 1793 N N . GLU A 1 224 ? 7.537 -1.241 -33.465 1.00 90.56 224 GLU A N 1
ATOM 1794 C CA . GLU A 1 224 ? 7.449 -2.638 -33.913 1.00 90.56 224 GLU A CA 1
ATOM 1795 C C . GLU A 1 224 ? 8.708 -3.432 -33.538 1.00 90.56 224 GLU A C 1
ATOM 1797 O O . GLU A 1 224 ? 8.595 -4.508 -32.960 1.00 90.56 224 GLU A O 1
ATOM 1802 N N . ALA A 1 225 ? 9.891 -2.827 -33.704 1.00 87.25 225 ALA A N 1
ATOM 1803 C CA . ALA A 1 225 ? 11.170 -3.421 -33.322 1.00 87.25 225 ALA A CA 1
ATOM 1804 C C . ALA A 1 225 ? 11.235 -3.844 -31.843 1.00 87.25 225 ALA A C 1
ATOM 1806 O O . ALA A 1 225 ? 11.831 -4.869 -31.533 1.00 87.25 225 ALA A O 1
ATOM 1807 N N . VAL A 1 226 ? 10.619 -3.089 -30.924 1.00 92.62 226 VAL A N 1
ATOM 1808 C CA . VAL A 1 226 ? 10.523 -3.478 -29.506 1.00 92.62 226 VAL A CA 1
ATOM 1809 C C . VAL A 1 226 ? 9.444 -4.544 -29.306 1.00 92.62 226 VAL A C 1
ATOM 1811 O O . VAL A 1 226 ? 9.666 -5.514 -28.583 1.00 92.62 226 VAL A O 1
ATOM 1814 N N . ARG A 1 227 ? 8.274 -4.392 -29.943 1.00 90.94 227 ARG A N 1
ATOM 1815 C CA . ARG A 1 227 ? 7.136 -5.315 -29.780 1.00 90.94 227 ARG A CA 1
ATOM 1816 C C . ARG A 1 227 ? 7.439 -6.729 -30.266 1.00 90.94 227 ARG A C 1
ATOM 1818 O O . ARG A 1 227 ? 7.033 -7.670 -29.592 1.00 90.94 227 ARG A O 1
ATOM 1825 N N . GLU A 1 228 ? 8.148 -6.875 -31.382 1.00 90.19 228 GLU A N 1
ATOM 1826 C CA . GLU A 1 228 ? 8.544 -8.177 -31.941 1.00 90.19 228 GLU A CA 1
ATOM 1827 C C . GLU A 1 228 ? 9.465 -8.969 -31.006 1.00 90.19 228 GLU A C 1
ATOM 1829 O O . GLU A 1 228 ? 9.496 -10.196 -31.055 1.00 90.19 228 GLU A O 1
ATOM 1834 N N . GLN A 1 229 ? 10.201 -8.280 -30.131 1.00 89.75 229 GLN A N 1
ATOM 1835 C CA . GLN A 1 229 ? 11.074 -8.926 -29.153 1.00 89.75 229 GLN A CA 1
ATOM 1836 C C . GLN A 1 229 ? 10.324 -9.369 -27.888 1.00 89.75 229 GLN A C 1
ATOM 1838 O O . GLN A 1 229 ? 10.855 -10.165 -27.113 1.00 89.75 229 GLN A O 1
ATOM 1843 N N . VAL A 1 230 ? 9.101 -8.880 -27.647 1.00 90.88 230 VAL A N 1
ATOM 1844 C CA . VAL A 1 230 ? 8.321 -9.251 -26.457 1.00 90.88 230 VAL A CA 1
ATOM 1845 C C . VAL A 1 230 ? 7.900 -10.714 -26.562 1.00 90.88 230 VAL A C 1
ATOM 1847 O O . VAL A 1 230 ? 7.174 -11.099 -27.476 1.00 90.88 230 VAL A O 1
ATOM 1850 N N . GLN A 1 231 ? 8.320 -11.535 -25.600 1.00 86.62 231 GLN A N 1
ATOM 1851 C CA . GLN A 1 231 ? 8.122 -12.978 -25.695 1.00 86.62 231 GLN A CA 1
ATOM 1852 C C . GLN A 1 231 ? 6.678 -13.381 -25.384 1.00 86.62 231 GLN A C 1
ATOM 1854 O O . GLN A 1 231 ? 6.017 -12.824 -24.500 1.00 86.62 231 GLN A O 1
ATOM 1859 N N . GLU A 1 232 ? 6.202 -14.407 -26.087 1.00 88.12 232 GLU A N 1
ATOM 1860 C CA . GLU A 1 232 ? 4.988 -15.119 -25.706 1.00 88.12 232 GLU A CA 1
ATOM 1861 C C . GLU A 1 232 ? 5.262 -16.011 -24.493 1.00 88.12 232 GLU A C 1
ATOM 1863 O O . GLU A 1 232 ? 6.246 -16.759 -24.441 1.00 88.12 232 GLU A O 1
ATOM 1868 N N . LEU A 1 233 ? 4.378 -15.919 -23.501 1.00 88.88 233 LEU A N 1
ATOM 1869 C CA . LEU A 1 233 ? 4.490 -16.649 -22.246 1.00 88.88 233 LEU A CA 1
ATOM 1870 C C . LEU A 1 233 ? 3.405 -17.717 -22.152 1.00 88.88 233 LEU A C 1
ATOM 1872 O O . LEU A 1 233 ? 2.281 -17.540 -22.617 1.00 88.88 233 LEU A O 1
ATOM 1876 N N . ILE A 1 234 ? 3.753 -18.829 -21.513 1.00 86.88 234 ILE A N 1
ATOM 1877 C CA . ILE A 1 234 ? 2.796 -19.883 -21.188 1.00 86.88 234 ILE A CA 1
ATOM 1878 C C . ILE A 1 234 ? 1.929 -19.392 -20.013 1.00 86.88 234 ILE A C 1
ATOM 1880 O O . ILE A 1 234 ? 2.463 -18.783 -19.085 1.00 86.88 234 ILE A O 1
ATOM 1884 N N . PRO A 1 235 ? 0.613 -19.670 -19.988 1.00 83.62 235 PRO A N 1
ATOM 1885 C CA . PRO A 1 235 ? -0.205 -19.391 -18.811 1.00 83.62 235 PRO A CA 1
ATOM 1886 C C . PRO A 1 235 ? 0.348 -20.082 -17.554 1.00 83.62 235 PRO A C 1
ATOM 1888 O O . PRO A 1 235 ? 0.622 -21.288 -17.558 1.00 83.62 235 PRO A O 1
ATOM 1891 N N . GLY A 1 236 ? 0.490 -19.326 -16.471 1.00 81.25 236 GLY A N 1
ATOM 1892 C CA . GLY A 1 236 ? 1.149 -19.733 -15.232 1.00 81.25 236 GLY A CA 1
ATOM 1893 C C . GLY A 1 236 ? 2.654 -19.449 -15.195 1.00 81.25 236 GLY A C 1
ATOM 1894 O O . GLY A 1 236 ? 3.336 -20.002 -14.328 1.00 81.25 236 GLY A O 1
ATOM 1895 N N . THR A 1 237 ? 3.201 -18.652 -16.126 1.00 88.12 237 THR A N 1
ATOM 1896 C CA . THR A 1 237 ? 4.612 -18.240 -16.074 1.00 88.12 237 THR A CA 1
ATOM 1897 C C . THR A 1 237 ? 4.845 -17.219 -14.966 1.00 88.12 237 THR A C 1
ATOM 1899 O O . THR A 1 237 ? 4.182 -16.182 -14.897 1.00 88.12 237 THR A O 1
ATOM 1902 N N . VAL A 1 238 ? 5.861 -17.486 -14.152 1.00 87.81 238 VAL A N 1
ATOM 1903 C CA . VAL A 1 238 ? 6.329 -16.603 -13.087 1.00 87.81 238 VAL A CA 1
ATOM 1904 C C . VAL A 1 238 ? 7.543 -15.811 -13.556 1.00 87.81 238 VAL A C 1
ATOM 1906 O O . VAL A 1 238 ? 8.536 -16.384 -13.986 1.00 87.81 238 VAL A O 1
ATOM 1909 N N . GLY A 1 239 ? 7.472 -14.491 -13.469 1.00 88.06 239 GLY A N 1
ATOM 1910 C CA . GLY A 1 239 ? 8.574 -13.569 -13.682 1.00 88.06 239 GLY A CA 1
ATOM 1911 C C . GLY A 1 239 ? 9.519 -13.509 -12.492 1.00 88.06 239 GLY A C 1
ATOM 1912 O O . GLY A 1 239 ? 9.085 -13.469 -11.346 1.00 88.06 239 GLY A O 1
ATOM 1913 N N . VAL A 1 240 ? 10.814 -13.466 -12.768 1.00 86.88 240 VAL A N 1
ATOM 1914 C CA . VAL A 1 240 ? 11.888 -13.358 -11.783 1.00 86.88 240 VAL A CA 1
ATOM 1915 C C . VAL A 1 240 ? 12.847 -12.275 -12.252 1.00 86.88 240 VAL A C 1
ATOM 1917 O O . VAL A 1 240 ? 13.368 -12.357 -13.362 1.00 86.88 240 VAL A O 1
ATOM 1920 N N . HIS A 1 241 ? 13.107 -11.283 -11.410 1.00 85.38 241 HIS A N 1
ATOM 1921 C CA . HIS A 1 241 ? 14.066 -10.218 -11.660 1.00 85.38 241 HIS A CA 1
ATOM 1922 C C . HIS A 1 241 ? 15.168 -10.227 -10.597 1.00 85.38 241 HIS A C 1
ATOM 1924 O O . HIS A 1 241 ? 14.913 -9.946 -9.425 1.00 85.38 241 HIS A O 1
ATOM 1930 N N . VAL A 1 242 ? 16.403 -10.506 -11.018 1.00 78.12 242 VAL A N 1
ATOM 1931 C CA . VAL A 1 242 ? 17.588 -10.483 -10.149 1.00 78.12 242 VAL A CA 1
ATOM 1932 C C . VAL A 1 242 ? 18.592 -9.474 -10.716 1.00 78.12 242 VAL A C 1
ATOM 1934 O O . VAL A 1 242 ? 19.207 -9.760 -11.747 1.00 78.12 242 VAL A O 1
ATOM 1937 N N . PRO A 1 243 ? 18.772 -8.298 -10.089 1.00 69.56 243 PRO A N 1
ATOM 1938 C CA . PRO A 1 243 ? 19.768 -7.330 -10.527 1.00 69.56 243 PRO A CA 1
ATOM 1939 C C . PRO A 1 243 ? 21.181 -7.852 -10.231 1.00 69.56 243 PRO A C 1
ATOM 1941 O O . PRO A 1 243 ? 21.461 -8.343 -9.144 1.00 69.56 243 PRO A O 1
ATOM 1944 N N . GLY A 1 244 ? 22.095 -7.723 -11.183 1.00 58.22 244 GLY A N 1
ATOM 1945 C CA . GLY A 1 244 ? 23.464 -8.242 -11.129 1.00 58.22 244 GLY A CA 1
ATOM 1946 C C . GLY A 1 244 ? 24.440 -7.391 -10.323 1.00 58.22 244 GLY A C 1
ATOM 1947 O O . GLY A 1 244 ? 25.591 -7.770 -10.135 1.00 58.22 244 GLY A O 1
ATOM 1948 N N . ALA A 1 245 ? 23.984 -6.248 -9.811 1.00 49.97 245 ALA A N 1
ATOM 1949 C CA . ALA A 1 245 ? 24.727 -5.396 -8.891 1.00 49.97 245 ALA A CA 1
ATOM 1950 C C . ALA A 1 245 ? 23.956 -5.207 -7.576 1.00 49.97 245 ALA A C 1
ATOM 1952 O O . ALA A 1 245 ? 23.758 -4.079 -7.124 1.00 49.97 245 ALA A O 1
ATOM 1953 N N . VAL A 1 246 ? 23.511 -6.294 -6.936 1.00 46.41 246 VAL A N 1
ATOM 1954 C CA . VAL A 1 246 ? 23.238 -6.216 -5.494 1.00 46.41 246 VAL A CA 1
ATOM 1955 C C . VAL A 1 246 ? 24.593 -6.010 -4.830 1.00 46.41 246 VAL A C 1
ATOM 1957 O O . VAL A 1 246 ? 25.498 -6.831 -4.972 1.00 46.41 246 VAL A O 1
ATOM 1960 N N . SER A 1 247 ? 24.792 -4.854 -4.194 1.00 37.12 247 SER A N 1
ATOM 1961 C CA . SER A 1 247 ? 26.065 -4.559 -3.550 1.00 37.12 247 SER A CA 1
ATOM 1962 C C . SER A 1 247 ? 26.387 -5.684 -2.562 1.00 37.12 247 SER A C 1
ATOM 1964 O O . SER A 1 247 ? 25.596 -5.966 -1.667 1.00 37.12 247 SER A O 1
ATOM 1966 N N . ASN A 1 248 ? 27.566 -6.289 -2.699 1.00 35.50 248 ASN A N 1
ATOM 1967 C CA . ASN A 1 248 ? 28.158 -7.270 -1.778 1.00 35.50 248 ASN A CA 1
ATOM 1968 C C . ASN A 1 248 ? 28.361 -6.737 -0.333 1.00 35.50 248 ASN A C 1
ATOM 1970 O O . ASN A 1 248 ? 29.207 -7.248 0.402 1.00 35.50 248 ASN A O 1
ATOM 1974 N N . ARG A 1 249 ? 27.671 -5.667 0.087 1.00 34.88 249 ARG A N 1
ATOM 1975 C CA . ARG A 1 249 ? 27.847 -5.045 1.405 1.00 34.88 249 ARG A CA 1
ATOM 1976 C C . ARG A 1 249 ? 27.139 -5.787 2.533 1.00 34.88 249 ARG A C 1
ATOM 1978 O O . ARG A 1 249 ? 27.530 -5.586 3.677 1.00 34.88 249 ARG A O 1
ATOM 1985 N N . ALA A 1 250 ? 26.200 -6.677 2.233 1.00 36.41 250 ALA A N 1
ATOM 1986 C CA . ALA A 1 250 ? 25.525 -7.487 3.235 1.00 36.41 250 ALA A CA 1
ATOM 1987 C C . ALA A 1 250 ? 25.978 -8.953 3.098 1.00 36.41 250 ALA A C 1
ATOM 1989 O O . ALA A 1 250 ? 25.433 -9.742 2.331 1.00 36.41 250 ALA A O 1
ATOM 1990 N N . ARG A 1 251 ? 27.059 -9.319 3.801 1.00 35.47 251 ARG A N 1
ATOM 1991 C CA . ARG A 1 251 ? 27.426 -10.729 3.999 1.00 35.47 251 ARG A CA 1
ATOM 1992 C C . ARG A 1 251 ? 26.382 -11.362 4.926 1.00 35.47 251 ARG A C 1
ATOM 1994 O O . ARG A 1 251 ? 26.549 -11.303 6.141 1.00 35.47 251 ARG A O 1
ATOM 2001 N N . HIS A 1 252 ? 25.343 -11.976 4.367 1.00 41.84 252 HIS A N 1
ATOM 2002 C CA . HIS A 1 252 ? 24.377 -12.790 5.116 1.00 41.84 252 HIS A CA 1
ATOM 2003 C C . HIS A 1 252 ? 24.330 -14.237 4.610 1.00 41.84 252 HIS A C 1
ATOM 2005 O O . HIS A 1 252 ? 24.903 -14.574 3.575 1.00 41.84 252 HIS A O 1
ATOM 2011 N N . ALA A 1 253 ? 23.690 -15.103 5.400 1.00 40.53 253 ALA A N 1
ATOM 2012 C CA . ALA A 1 253 ? 23.715 -16.561 5.275 1.00 40.53 253 ALA A CA 1
ATOM 2013 C C . ALA A 1 253 ? 23.102 -17.125 3.974 1.00 40.53 253 ALA A C 1
ATOM 2015 O O . ALA A 1 253 ? 23.379 -18.277 3.646 1.00 40.53 253 ALA A O 1
ATOM 2016 N N . PHE A 1 254 ? 22.318 -16.332 3.229 1.00 46.66 254 PHE A N 1
ATOM 2017 C CA . PHE A 1 254 ? 21.717 -16.716 1.949 1.00 46.66 254 PHE A CA 1
ATOM 2018 C C . PHE A 1 254 ? 21.829 -15.582 0.918 1.00 46.66 254 PHE A C 1
ATOM 2020 O O . PHE A 1 254 ? 21.620 -14.416 1.239 1.00 46.66 254 PHE A O 1
ATOM 2027 N N . SER A 1 255 ? 22.155 -15.921 -0.330 1.00 61.84 255 SER A N 1
ATOM 2028 C CA . SER A 1 255 ? 22.156 -14.989 -1.466 1.00 61.84 255 SER A CA 1
ATOM 2029 C C . SER A 1 255 ? 20.723 -14.634 -1.910 1.00 61.84 255 SER A C 1
ATOM 2031 O O . SER A 1 255 ? 19.825 -15.465 -1.750 1.00 61.84 255 SER A O 1
ATOM 2033 N N . PRO A 1 256 ? 20.484 -13.468 -2.550 1.00 62.91 256 PRO A N 1
ATOM 2034 C CA . PRO A 1 256 ? 19.170 -13.102 -3.099 1.00 62.91 256 PRO A CA 1
ATOM 2035 C C . PRO A 1 256 ? 18.561 -14.171 -4.018 1.00 62.91 256 PRO A C 1
ATOM 2037 O O . PRO A 1 256 ? 17.348 -14.358 -4.053 1.00 62.91 256 PRO A O 1
ATOM 2040 N N . VAL A 1 257 ? 19.411 -14.916 -4.729 1.00 70.88 257 VAL A N 1
ATOM 2041 C CA . VAL A 1 257 ? 19.007 -16.045 -5.575 1.00 70.88 257 VAL A CA 1
ATOM 2042 C C . VAL A 1 257 ? 18.479 -17.211 -4.740 1.00 70.88 257 VAL A C 1
ATOM 2044 O O . VAL A 1 257 ? 17.466 -17.791 -5.101 1.00 70.88 257 VAL A O 1
ATOM 2047 N N . GLN A 1 258 ? 19.115 -17.533 -3.611 1.00 70.38 258 GLN A N 1
ATOM 2048 C CA . GLN A 1 258 ? 18.678 -18.621 -2.728 1.00 70.38 258 GLN A CA 1
ATOM 2049 C C . GLN A 1 258 ? 17.346 -18.311 -2.042 1.00 70.38 258 GLN A C 1
ATOM 2051 O O . GLN A 1 258 ? 16.504 -19.197 -1.926 1.00 70.38 258 GLN A O 1
ATOM 2056 N N . LEU A 1 259 ? 17.137 -17.062 -1.620 1.00 67.62 259 LEU A N 1
ATOM 2057 C CA . LEU A 1 259 ? 15.858 -16.612 -1.060 1.00 67.62 259 LEU A CA 1
ATOM 2058 C C . LEU A 1 259 ? 14.735 -16.717 -2.096 1.00 67.62 259 LEU A C 1
ATOM 2060 O O . LEU A 1 259 ? 13.648 -17.218 -1.814 1.00 67.62 259 LEU A O 1
ATOM 2064 N N . LEU A 1 260 ? 15.037 -16.315 -3.328 1.00 70.81 260 LEU A N 1
ATOM 2065 C CA . LEU A 1 260 ? 14.117 -16.425 -4.446 1.00 70.81 260 LEU A CA 1
ATOM 2066 C C . LEU A 1 260 ? 13.819 -17.892 -4.804 1.00 70.81 260 LEU A C 1
ATOM 2068 O O . LEU A 1 260 ? 12.665 -18.239 -5.030 1.00 70.81 260 LEU A O 1
ATOM 2072 N N . GLU A 1 261 ? 14.820 -18.775 -4.799 1.00 74.00 261 GLU A N 1
ATOM 2073 C CA . GLU A 1 261 ? 14.624 -20.215 -5.008 1.00 74.00 261 GLU A CA 1
ATOM 2074 C C . GLU A 1 261 ? 13.789 -20.865 -3.894 1.00 74.00 261 GLU A C 1
ATOM 2076 O O . GLU A 1 261 ? 12.945 -21.712 -4.194 1.00 74.00 261 GLU A O 1
ATOM 2081 N N . LEU A 1 262 ? 13.980 -20.458 -2.633 1.00 71.44 262 LEU A N 1
ATOM 2082 C CA . LEU A 1 262 ? 13.184 -20.936 -1.499 1.00 71.44 262 LEU A CA 1
ATOM 2083 C C . LEU A 1 262 ? 11.709 -20.575 -1.687 1.00 71.44 262 LEU A C 1
ATOM 2085 O O . LEU A 1 262 ? 10.849 -21.453 -1.615 1.00 71.44 262 LEU A O 1
ATOM 2089 N N . GLU A 1 263 ? 11.426 -19.316 -2.016 1.00 71.69 263 GLU A N 1
ATOM 2090 C CA . GLU A 1 263 ? 10.059 -18.861 -2.260 1.00 71.69 263 GLU A CA 1
ATOM 2091 C C . GLU A 1 263 ? 9.444 -19.575 -3.466 1.00 71.69 263 GLU A C 1
ATOM 2093 O O . GLU A 1 263 ? 8.339 -20.110 -3.392 1.00 71.69 263 GLU A O 1
ATOM 2098 N N . MET A 1 264 ? 10.188 -19.686 -4.568 1.00 73.69 264 MET A N 1
ATOM 2099 C CA . MET A 1 264 ? 9.724 -20.386 -5.764 1.00 73.69 264 MET A CA 1
ATOM 2100 C C . MET A 1 264 ? 9.428 -21.868 -5.513 1.00 73.69 264 MET A C 1
ATOM 2102 O O . MET A 1 264 ? 8.519 -22.414 -6.142 1.00 73.69 264 MET A O 1
ATOM 2106 N N . SER A 1 265 ? 10.154 -22.516 -4.595 1.00 72.25 265 SER A N 1
ATOM 2107 C CA . SER A 1 265 ? 9.948 -23.927 -4.244 1.00 72.25 265 SER A CA 1
ATOM 2108 C C . SER A 1 265 ? 8.597 -24.197 -3.571 1.00 72.25 265 SER A C 1
ATOM 2110 O O . SER A 1 265 ? 8.071 -25.305 -3.681 1.00 72.25 265 SER A O 1
ATOM 2112 N N . SER A 1 266 ? 8.003 -23.178 -2.941 1.00 67.69 266 SER A N 1
ATOM 2113 C CA . SER A 1 266 ? 6.688 -23.262 -2.297 1.00 67.69 266 SER A CA 1
ATOM 2114 C C . SER A 1 266 ? 5.512 -23.228 -3.288 1.00 67.69 266 SER A C 1
ATOM 2116 O O . SER A 1 266 ? 4.375 -23.522 -2.914 1.00 67.69 266 SER A O 1
ATOM 2118 N N . PHE A 1 267 ? 5.767 -22.933 -4.571 1.00 65.94 267 PHE A N 1
ATOM 2119 C CA . PHE A 1 267 ? 4.732 -22.799 -5.594 1.00 65.94 267 PHE A CA 1
ATOM 2120 C C . PHE A 1 267 ? 4.822 -23.859 -6.688 1.00 65.94 267 PHE A C 1
ATOM 2122 O O . PHE A 1 267 ? 5.881 -24.185 -7.224 1.00 65.94 267 PHE A O 1
ATOM 2129 N N . HIS A 1 268 ? 3.654 -24.320 -7.135 1.00 70.38 268 HIS A N 1
ATOM 2130 C CA . HIS A 1 268 ? 3.559 -25.139 -8.335 1.00 70.38 268 HIS A CA 1
ATOM 2131 C C . HIS A 1 268 ? 3.671 -24.267 -9.600 1.00 70.38 268 HIS A C 1
ATOM 2133 O O . HIS A 1 268 ? 2.670 -23.806 -10.151 1.00 70.38 268 HIS A O 1
ATOM 2139 N N . MET A 1 269 ? 4.902 -24.018 -10.055 1.00 75.38 269 MET A N 1
ATOM 2140 C CA . MET A 1 269 ? 5.189 -23.189 -11.232 1.00 75.38 269 MET A CA 1
ATOM 2141 C C . MET A 1 269 ? 5.336 -24.019 -12.514 1.00 75.38 269 MET A C 1
ATOM 2143 O O . MET A 1 269 ? 6.120 -24.972 -12.566 1.00 75.38 269 MET A O 1
ATOM 2147 N N . ARG A 1 270 ? 4.638 -23.613 -13.586 1.00 80.31 270 ARG A N 1
ATOM 2148 C CA . ARG A 1 270 ? 4.755 -24.249 -14.914 1.00 80.31 270 ARG A CA 1
ATOM 2149 C C . ARG A 1 270 ? 5.986 -23.783 -15.689 1.00 80.31 270 ARG A C 1
ATOM 2151 O O . ARG A 1 270 ? 6.630 -24.589 -16.356 1.00 80.31 270 ARG A O 1
ATOM 2158 N N . SER A 1 271 ? 6.306 -22.493 -15.617 1.00 89.44 271 SER A N 1
ATOM 2159 C CA . SER A 1 271 ? 7.450 -21.888 -16.303 1.00 89.44 271 SER A CA 1
ATOM 2160 C C . SER A 1 271 ? 7.920 -20.640 -15.557 1.00 89.44 271 SER A C 1
ATOM 2162 O O . SER A 1 271 ? 7.149 -20.020 -14.826 1.00 89.44 271 SER A O 1
ATOM 2164 N N . ILE A 1 272 ? 9.192 -20.291 -15.733 1.00 89.50 272 ILE A N 1
ATOM 2165 C CA . ILE A 1 272 ? 9.847 -19.147 -15.102 1.00 89.50 272 ILE A CA 1
ATOM 2166 C C . ILE A 1 272 ? 10.401 -18.255 -16.209 1.00 89.50 272 ILE A C 1
ATOM 2168 O O . ILE A 1 272 ? 11.063 -18.763 -17.109 1.00 89.50 272 ILE A O 1
ATOM 2172 N N . PHE A 1 273 ? 10.155 -16.951 -16.146 1.00 91.81 273 PHE A N 1
ATOM 2173 C CA . PHE A 1 273 ? 10.768 -15.950 -17.011 1.00 91.81 273 PHE A CA 1
ATOM 2174 C C . PHE A 1 273 ? 11.795 -15.139 -16.215 1.00 91.81 273 PHE A C 1
ATOM 2176 O O . PHE A 1 273 ? 11.421 -14.388 -15.320 1.00 91.81 273 PHE A O 1
ATOM 2183 N N . LEU A 1 274 ? 13.081 -15.302 -16.524 1.00 89.56 274 LEU A N 1
ATOM 2184 C CA . LEU A 1 274 ? 14.187 -14.662 -15.813 1.00 89.56 274 LEU A CA 1
ATOM 2185 C C . LEU A 1 274 ? 14.676 -13.401 -16.534 1.00 89.56 274 LEU A C 1
ATOM 2187 O O . LEU A 1 274 ? 15.059 -13.457 -17.706 1.00 89.56 274 LEU A O 1
ATOM 2191 N N . VAL A 1 275 ? 14.757 -12.308 -15.777 1.00 88.44 275 VAL A N 1
ATOM 2192 C CA . VAL A 1 275 ? 15.420 -11.050 -16.127 1.00 88.44 275 VAL A CA 1
ATOM 2193 C C . VAL A 1 275 ? 16.599 -10.846 -15.177 1.00 88.44 275 VAL A C 1
ATOM 2195 O O . VAL A 1 275 ? 16.429 -10.721 -13.965 1.00 88.44 275 VAL A O 1
ATOM 2198 N N . THR A 1 276 ? 17.811 -10.849 -15.722 1.00 83.88 276 THR A N 1
ATOM 2199 C CA . THR A 1 276 ? 19.040 -10.588 -14.969 1.00 83.88 276 THR A CA 1
ATOM 2200 C C . THR A 1 276 ? 20.140 -10.131 -15.918 1.00 83.88 276 THR A C 1
ATOM 2202 O O . THR A 1 276 ? 20.221 -10.601 -17.055 1.00 83.88 276 THR A O 1
ATOM 2205 N N . ASP A 1 277 ? 20.988 -9.218 -15.458 1.00 77.38 277 ASP A N 1
ATOM 2206 C CA . ASP A 1 277 ? 22.238 -8.848 -16.118 1.00 77.38 277 ASP A CA 1
ATOM 2207 C C . ASP A 1 277 ? 23.450 -9.625 -15.573 1.00 77.38 277 ASP A C 1
ATOM 2209 O O . ASP A 1 277 ? 24.558 -9.408 -16.061 1.00 77.38 277 ASP A O 1
ATOM 2213 N N . ASP A 1 278 ? 23.249 -10.562 -14.635 1.00 79.12 278 ASP A N 1
ATOM 2214 C CA . ASP A 1 278 ? 24.289 -11.454 -14.111 1.00 79.12 278 ASP A CA 1
ATOM 2215 C C . ASP A 1 278 ? 24.277 -12.827 -14.822 1.00 79.12 278 ASP A C 1
ATOM 2217 O O . ASP A 1 278 ? 23.363 -13.644 -14.623 1.00 79.12 278 ASP A O 1
ATOM 2221 N N . PRO A 1 279 ? 25.305 -13.140 -15.638 1.00 80.75 279 PRO A N 1
ATOM 2222 C CA . PRO A 1 279 ? 25.412 -14.430 -16.313 1.00 80.75 279 PRO A CA 1
ATOM 2223 C C . PRO A 1 279 ? 25.481 -15.626 -15.353 1.00 80.75 279 PRO A C 1
ATOM 2225 O O . PRO A 1 279 ? 25.019 -16.710 -15.712 1.00 80.75 279 PRO A O 1
ATOM 2228 N N . SER A 1 280 ? 26.030 -15.444 -14.148 1.00 81.94 280 SER A N 1
ATOM 2229 C CA . SER A 1 280 ? 26.184 -16.516 -13.159 1.00 81.94 280 SER A CA 1
ATOM 2230 C C . SER A 1 280 ? 24.839 -16.935 -12.561 1.00 81.94 280 SER A C 1
ATOM 2232 O O . SER A 1 280 ? 24.561 -18.130 -12.447 1.00 81.94 280 SER A O 1
ATOM 2234 N N . VAL A 1 281 ? 23.953 -15.968 -12.291 1.00 82.06 281 VAL A N 1
ATOM 2235 C CA . VAL A 1 281 ? 22.573 -16.214 -11.837 1.00 82.06 281 VAL A CA 1
ATOM 2236 C C . VAL A 1 281 ? 21.796 -16.985 -12.896 1.00 82.06 281 VAL A C 1
ATOM 2238 O O . VAL A 1 281 ? 21.106 -17.960 -12.587 1.00 82.06 281 VAL A O 1
ATOM 2241 N N . ARG A 1 282 ? 21.943 -16.588 -14.167 1.00 84.75 282 ARG A N 1
ATOM 2242 C CA . ARG A 1 282 ? 21.319 -17.291 -15.292 1.00 84.75 282 ARG A CA 1
ATOM 2243 C C . ARG A 1 282 ? 21.788 -18.737 -15.376 1.00 84.75 282 ARG A C 1
ATOM 2245 O O . ARG A 1 282 ? 20.957 -19.626 -15.534 1.00 84.75 282 ARG A O 1
ATOM 2252 N N . GLU A 1 283 ? 23.093 -18.978 -15.293 1.00 85.88 283 GLU A N 1
ATOM 2253 C CA . GLU A 1 283 ? 23.643 -20.330 -15.383 1.00 85.88 283 GLU A CA 1
ATOM 2254 C C . GLU A 1 283 ? 23.185 -21.210 -14.211 1.00 85.88 283 GLU A C 1
ATOM 2256 O O . GLU A 1 283 ? 22.772 -22.351 -14.423 1.00 85.88 283 GLU A O 1
ATOM 2261 N N . HIS A 1 284 ? 23.185 -20.666 -12.990 1.00 85.12 284 HIS A N 1
ATOM 2262 C CA . HIS A 1 284 ? 22.688 -21.344 -11.790 1.00 85.12 284 HIS A CA 1
ATOM 2263 C C . HIS A 1 284 ? 21.222 -21.765 -11.935 1.00 85.12 284 HIS A C 1
ATOM 2265 O O . HIS A 1 284 ? 20.913 -22.957 -11.891 1.00 85.12 284 HIS A O 1
ATOM 2271 N N . LEU A 1 285 ? 20.326 -20.816 -12.222 1.00 85.38 285 LEU A N 1
ATOM 2272 C CA . LEU A 1 285 ? 18.897 -21.106 -12.368 1.00 85.38 285 LEU A CA 1
ATOM 2273 C C . LEU A 1 285 ? 18.616 -22.034 -13.558 1.00 85.38 285 LEU A C 1
ATOM 2275 O O . LEU A 1 285 ? 17.681 -22.837 -13.513 1.00 85.38 285 LEU A O 1
ATOM 2279 N N . GLN A 1 286 ? 19.423 -21.966 -14.622 1.00 88.62 286 GLN A N 1
ATOM 2280 C CA . GLN A 1 286 ? 19.280 -22.854 -15.776 1.00 88.62 286 GLN A CA 1
ATOM 2281 C C . GLN A 1 286 ? 19.574 -24.312 -15.403 1.00 88.62 286 GLN A C 1
ATOM 2283 O O . GLN A 1 286 ? 18.892 -25.205 -15.913 1.00 88.62 286 GLN A O 1
ATOM 2288 N N . ARG A 1 287 ? 20.538 -24.555 -14.502 1.00 88.50 287 ARG A N 1
ATOM 2289 C CA . ARG A 1 287 ? 20.815 -25.889 -13.944 1.00 88.50 287 ARG A CA 1
ATOM 2290 C C . ARG A 1 287 ? 19.685 -26.359 -13.022 1.00 88.50 287 ARG A C 1
ATOM 2292 O O . ARG A 1 287 ? 19.268 -27.506 -13.145 1.00 88.50 287 ARG A O 1
ATOM 2299 N N . SER A 1 288 ? 19.159 -25.482 -12.163 1.00 86.44 288 SER A N 1
ATOM 2300 C CA . SER A 1 288 ? 18.092 -25.817 -11.202 1.00 86.44 288 SER A CA 1
ATOM 2301 C C . SER A 1 288 ? 16.739 -26.112 -11.868 1.00 86.44 288 SER A C 1
ATOM 2303 O O . SER A 1 288 ? 16.038 -27.052 -11.491 1.00 86.44 288 SER A O 1
ATOM 2305 N N . TYR A 1 289 ? 16.345 -25.323 -12.874 1.00 87.06 289 TYR A N 1
ATOM 2306 C CA . TYR A 1 289 ? 14.986 -25.358 -13.434 1.00 87.06 289 TYR A CA 1
ATOM 2307 C C . TYR A 1 289 ? 14.898 -25.910 -14.864 1.00 87.06 289 TYR A C 1
ATOM 2309 O O . TYR A 1 289 ? 13.793 -26.212 -15.332 1.00 87.06 289 TYR A O 1
ATOM 2317 N N . GLY A 1 290 ? 16.032 -26.105 -15.546 1.00 88.75 290 GLY A N 1
ATOM 2318 C CA . GLY A 1 290 ? 16.098 -26.738 -16.864 1.00 88.75 290 GLY A CA 1
ATOM 2319 C C . GLY A 1 290 ? 15.187 -26.060 -17.891 1.00 88.75 290 GLY A C 1
ATOM 2320 O O . GLY A 1 290 ? 15.138 -24.836 -17.991 1.00 88.75 290 GLY A O 1
ATOM 2321 N N . ALA A 1 291 ? 14.416 -26.858 -18.632 1.00 87.25 291 ALA A N 1
ATOM 2322 C CA . ALA A 1 291 ? 13.509 -26.369 -19.677 1.00 87.25 291 ALA A CA 1
ATOM 2323 C C . ALA A 1 291 ? 12.356 -25.478 -19.164 1.00 87.25 291 ALA A C 1
ATOM 2325 O O . ALA A 1 291 ? 11.679 -24.836 -19.968 1.00 87.25 291 ALA A O 1
ATOM 2326 N N . ARG A 1 292 ? 12.113 -25.427 -17.843 1.00 86.69 292 ARG A N 1
ATOM 2327 C CA . ARG A 1 292 ? 11.103 -24.531 -17.253 1.00 86.69 292 ARG A CA 1
ATOM 2328 C C . ARG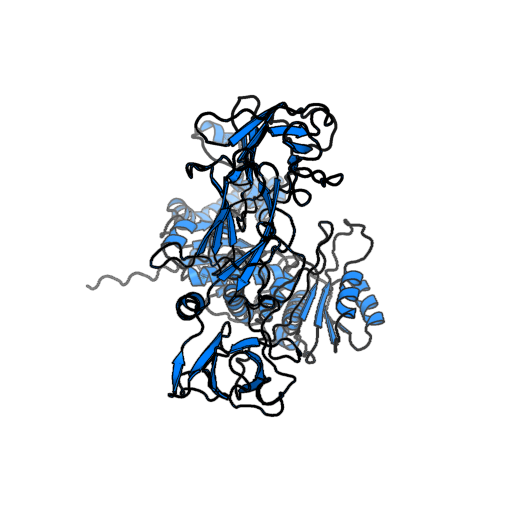 A 1 292 ? 11.574 -23.080 -17.216 1.00 86.69 292 ARG A C 1
ATOM 2330 O O . ARG A 1 292 ? 10.723 -22.187 -17.236 1.00 86.69 292 ARG A O 1
ATOM 2337 N N . LEU A 1 293 ? 12.890 -22.852 -17.180 1.00 88.81 293 LEU A N 1
ATOM 2338 C CA . LEU A 1 293 ? 13.482 -21.521 -17.222 1.00 88.81 293 LEU A CA 1
ATOM 2339 C C . LEU A 1 293 ? 13.503 -20.996 -18.658 1.00 88.81 293 LEU A C 1
ATOM 2341 O O . LEU A 1 293 ? 14.128 -21.569 -19.548 1.00 88.81 293 LEU A O 1
ATOM 2345 N N . ARG A 1 294 ? 12.849 -19.861 -18.861 1.00 86.50 294 ARG A N 1
ATOM 2346 C CA . ARG A 1 294 ? 12.940 -19.027 -20.052 1.00 86.50 294 ARG A CA 1
ATOM 2347 C C . ARG A 1 294 ? 13.699 -17.776 -19.655 1.00 86.50 294 ARG A C 1
ATOM 2349 O O . ARG A 1 294 ? 13.312 -17.080 -18.727 1.00 86.50 294 ARG A O 1
ATOM 2356 N N . ALA A 1 295 ? 14.790 -17.493 -20.342 1.00 80.94 295 ALA A N 1
ATOM 2357 C CA . ALA A 1 295 ? 15.526 -16.254 -20.156 1.00 80.94 295 ALA A CA 1
ATOM 2358 C C . ALA A 1 295 ? 15.519 -15.495 -21.472 1.00 80.94 295 ALA A C 1
ATOM 2360 O O . ALA A 1 295 ? 15.701 -16.086 -22.544 1.00 80.94 295 ALA A O 1
ATOM 2361 N N . PHE A 1 296 ? 15.342 -14.184 -21.387 1.00 79.56 296 PHE A N 1
ATOM 2362 C CA . PHE A 1 296 ? 15.460 -13.342 -22.558 1.00 79.56 296 PHE A CA 1
ATOM 2363 C C . PHE A 1 296 ? 16.881 -13.446 -23.134 1.00 79.56 296 PHE A C 1
ATOM 2365 O O . PHE A 1 296 ? 17.885 -13.542 -22.413 1.00 79.56 296 PHE A O 1
ATOM 2372 N N . ARG A 1 297 ? 16.983 -13.531 -24.461 1.00 80.44 297 ARG A N 1
ATOM 2373 C CA . ARG A 1 297 ? 18.272 -13.582 -25.151 1.00 80.44 297 ARG A CA 1
ATOM 2374 C C . ARG A 1 297 ? 18.545 -12.205 -25.726 1.00 80.44 297 ARG A C 1
ATOM 2376 O O . ARG A 1 297 ? 18.110 -11.907 -26.831 1.00 80.44 297 ARG A O 1
ATOM 2383 N N . ARG A 1 298 ? 19.283 -11.394 -24.971 1.00 81.25 298 ARG A N 1
ATOM 2384 C CA . ARG A 1 298 ? 19.736 -10.088 -25.446 1.00 81.25 298 ARG A CA 1
ATOM 2385 C C . ARG A 1 298 ? 20.613 -10.245 -26.689 1.00 81.25 298 ARG A C 1
ATOM 2387 O O . ARG A 1 298 ? 21.475 -11.126 -26.743 1.00 81.25 298 ARG A O 1
ATOM 2394 N N . ARG A 1 299 ? 20.399 -9.373 -27.671 1.00 87.12 299 ARG A N 1
ATOM 2395 C CA . ARG A 1 299 ? 21.201 -9.223 -28.892 1.00 87.12 299 ARG A CA 1
ATOM 2396 C C . ARG A 1 299 ? 22.601 -8.712 -28.563 1.00 87.12 299 ARG A C 1
ATOM 2398 O O . ARG A 1 299 ? 23.560 -9.078 -29.234 1.00 87.12 299 ARG A O 1
ATOM 2405 N N . THR A 1 300 ? 22.729 -7.898 -27.516 1.00 83.19 300 THR A N 1
ATOM 2406 C CA . THR A 1 300 ? 24.006 -7.379 -27.015 1.00 83.19 300 THR A CA 1
ATOM 2407 C C . THR A 1 300 ? 23.935 -7.082 -25.514 1.00 83.19 300 THR A C 1
ATOM 2409 O O . THR A 1 300 ? 22.887 -6.694 -25.002 1.00 83.19 300 THR A O 1
ATOM 2412 N N . LEU A 1 301 ? 25.055 -7.265 -24.808 1.00 78.31 301 LEU A N 1
ATOM 2413 C CA . LEU A 1 301 ? 25.233 -6.837 -23.411 1.00 78.31 301 LEU A CA 1
ATOM 2414 C C . LEU A 1 301 ? 25.937 -5.473 -23.300 1.00 78.31 301 LEU A C 1
ATOM 2416 O O . LEU A 1 301 ? 26.057 -4.926 -22.205 1.00 78.31 301 LEU A O 1
ATOM 2420 N N . ASP A 1 302 ? 26.406 -4.925 -24.424 1.00 81.69 302 ASP A N 1
ATOM 2421 C CA . ASP A 1 302 ? 27.004 -3.594 -24.481 1.00 81.69 302 ASP A CA 1
ATOM 2422 C C . ASP A 1 302 ? 25.928 -2.517 -24.286 1.00 81.69 302 ASP A C 1
ATOM 2424 O O . ASP A 1 302 ? 25.110 -2.269 -25.174 1.00 81.69 302 ASP A O 1
ATOM 2428 N N . ARG A 1 303 ? 25.952 -1.862 -23.120 1.00 76.12 303 ARG A N 1
ATOM 2429 C CA . ARG A 1 303 ? 24.986 -0.824 -22.724 1.00 76.12 303 ARG A CA 1
ATOM 2430 C C . ARG A 1 303 ? 25.065 0.437 -23.593 1.00 76.12 303 ARG A C 1
ATOM 2432 O O . ARG A 1 303 ? 24.114 1.218 -23.616 1.00 76.12 303 ARG A O 1
ATOM 2439 N N . LEU A 1 304 ? 26.154 0.635 -24.338 1.00 83.62 304 LEU A N 1
ATOM 2440 C CA . LEU A 1 304 ? 26.303 1.760 -25.266 1.00 83.62 304 LEU A CA 1
ATOM 2441 C C . LEU A 1 304 ? 25.576 1.535 -26.595 1.00 83.62 304 LEU A C 1
ATOM 2443 O O . LEU A 1 304 ? 25.442 2.466 -27.389 1.00 83.62 304 LEU A O 1
ATOM 2447 N N . ARG A 1 305 ? 25.091 0.315 -26.837 1.00 88.62 305 ARG A N 1
ATOM 2448 C CA . ARG A 1 305 ? 24.345 -0.030 -28.039 1.00 88.62 305 ARG A CA 1
ATOM 2449 C C . ARG A 1 305 ? 22.839 0.171 -27.846 1.00 88.62 305 ARG A C 1
ATOM 2451 O O . ARG A 1 305 ? 22.288 -0.383 -26.890 1.00 88.62 305 ARG A O 1
ATOM 2458 N N . PRO A 1 306 ? 22.144 0.859 -28.775 1.00 90.56 306 PRO A N 1
ATOM 2459 C CA . PRO A 1 306 ? 20.694 1.037 -28.714 1.00 90.56 306 PRO A CA 1
ATOM 2460 C C . PRO A 1 306 ? 19.922 -0.279 -28.568 1.00 90.56 306 PRO A C 1
ATOM 2462 O O . PRO A 1 306 ? 18.938 -0.336 -27.832 1.00 90.56 306 PRO A O 1
ATOM 2465 N N . GLU A 1 307 ? 20.403 -1.356 -29.196 1.00 91.75 307 GLU A N 1
ATOM 2466 C CA . GLU A 1 307 ? 19.774 -2.677 -29.126 1.00 91.75 307 GLU A CA 1
ATOM 2467 C C . GLU A 1 307 ? 19.733 -3.229 -27.691 1.00 91.75 307 GLU A C 1
ATOM 2469 O O . GLU A 1 307 ? 18.767 -3.894 -27.330 1.00 91.75 307 GLU A O 1
ATOM 2474 N N . SER A 1 308 ? 20.717 -2.903 -26.838 1.00 88.56 308 SER A N 1
ATOM 2475 C CA . SER A 1 308 ? 20.693 -3.304 -25.422 1.00 88.56 308 SER A CA 1
ATOM 2476 C C . SER A 1 308 ? 19.539 -2.652 -24.661 1.00 88.56 308 SER A C 1
ATOM 2478 O O . SER A 1 308 ? 19.040 -3.236 -23.699 1.00 88.56 308 SER A O 1
ATOM 2480 N N . VAL A 1 309 ? 19.159 -1.428 -25.029 1.00 91.19 309 VAL A N 1
ATOM 2481 C CA . VAL A 1 309 ? 18.075 -0.695 -24.367 1.00 91.19 309 VAL A CA 1
ATOM 2482 C C . VAL A 1 309 ? 16.725 -1.159 -24.902 1.00 91.19 309 VAL A C 1
ATOM 2484 O O . VAL A 1 309 ? 15.809 -1.365 -24.115 1.00 91.19 309 VAL A O 1
ATOM 2487 N N . GLU A 1 310 ? 16.611 -1.378 -26.215 1.00 93.81 310 GLU A N 1
ATOM 2488 C CA . GLU A 1 310 ? 15.432 -2.002 -26.832 1.00 93.81 310 GLU A CA 1
ATOM 2489 C C . GLU A 1 310 ? 15.124 -3.362 -26.191 1.00 93.81 310 GLU A C 1
ATOM 2491 O O . GLU A 1 310 ? 13.985 -3.617 -25.801 1.00 93.81 310 GLU A O 1
ATOM 2496 N N . ASP A 1 311 ? 16.150 -4.201 -26.015 1.00 91.69 311 ASP A N 1
ATOM 2497 C CA . ASP A 1 311 ? 16.022 -5.506 -25.365 1.00 91.69 311 ASP A CA 1
ATOM 2498 C C . ASP A 1 311 ? 15.597 -5.373 -23.900 1.00 91.69 311 ASP A C 1
ATOM 2500 O O . ASP A 1 311 ? 14.732 -6.115 -23.448 1.00 91.69 311 ASP A O 1
ATOM 2504 N N . ALA A 1 312 ? 16.144 -4.399 -23.166 1.00 90.12 312 ALA A N 1
ATOM 2505 C CA . ALA A 1 312 ? 15.735 -4.135 -21.787 1.00 90.12 312 ALA A CA 1
ATOM 2506 C C . ALA A 1 312 ? 14.259 -3.701 -21.696 1.00 90.12 312 ALA A C 1
ATOM 2508 O O . ALA A 1 312 ? 13.543 -4.131 -20.794 1.00 90.12 312 ALA A O 1
ATOM 2509 N N . VAL A 1 313 ? 13.767 -2.894 -22.643 1.00 92.94 313 VAL A N 1
ATOM 2510 C CA . VAL A 1 313 ? 12.338 -2.541 -22.710 1.00 92.94 313 VAL A CA 1
ATOM 2511 C C . VAL A 1 313 ? 11.489 -3.771 -23.033 1.00 92.94 313 VAL A C 1
ATOM 2513 O O . VAL A 1 313 ? 10.471 -3.994 -22.379 1.00 92.94 313 VAL A O 1
ATOM 2516 N N . ALA A 1 314 ? 11.903 -4.598 -23.994 1.00 93.19 314 ALA A N 1
ATOM 2517 C CA . ALA A 1 314 ? 11.195 -5.830 -24.335 1.00 93.19 314 ALA A CA 1
ATOM 2518 C C . ALA A 1 314 ? 11.163 -6.831 -23.164 1.00 93.19 314 ALA A C 1
ATOM 2520 O O . ALA A 1 314 ? 10.132 -7.464 -22.924 1.00 93.19 314 ALA A O 1
ATOM 2521 N N . GLU A 1 315 ? 12.246 -6.934 -22.391 1.00 91.94 315 GLU A N 1
ATOM 2522 C CA . GLU A 1 315 ? 12.314 -7.705 -21.146 1.00 91.94 315 GLU A CA 1
ATOM 2523 C C . GLU A 1 315 ? 11.322 -7.190 -20.105 1.00 91.94 315 GLU A C 1
ATOM 2525 O O . GLU A 1 315 ? 10.560 -7.988 -19.564 1.00 91.94 315 GLU A O 1
ATOM 2530 N N . LEU A 1 316 ? 11.271 -5.875 -19.861 1.00 91.50 316 LEU A N 1
ATOM 2531 C CA . LEU A 1 316 ? 10.317 -5.262 -18.926 1.00 91.50 316 LEU A CA 1
ATOM 2532 C C . LEU A 1 316 ? 8.862 -5.496 -19.350 1.00 91.50 316 LEU A C 1
ATOM 2534 O O . LEU A 1 316 ? 8.015 -5.839 -18.523 1.00 91.50 316 LEU A O 1
ATOM 2538 N N . LEU A 1 317 ? 8.569 -5.350 -20.645 1.00 92.56 317 LEU A N 1
ATOM 2539 C CA . LEU A 1 317 ? 7.245 -5.623 -21.209 1.00 92.56 317 LEU A CA 1
ATOM 2540 C C . LEU A 1 317 ? 6.868 -7.102 -21.077 1.00 92.56 317 LEU A C 1
ATOM 2542 O O . LEU A 1 317 ? 5.724 -7.416 -20.751 1.00 92.56 317 LEU A O 1
ATOM 2546 N N . THR A 1 318 ? 7.822 -8.008 -21.300 1.00 93.38 318 THR A N 1
ATOM 2547 C CA . THR A 1 318 ? 7.620 -9.452 -21.125 1.00 93.38 318 THR A CA 1
ATOM 2548 C C . THR A 1 318 ? 7.409 -9.792 -19.650 1.00 93.38 318 THR A C 1
ATOM 2550 O O . THR A 1 318 ? 6.484 -10.529 -19.317 1.00 93.38 318 THR A O 1
ATOM 2553 N N . LEU A 1 319 ? 8.196 -9.199 -18.748 1.00 90.88 319 LEU A N 1
ATOM 2554 C CA . LEU A 1 319 ? 8.068 -9.384 -17.304 1.00 90.88 319 LEU A CA 1
ATOM 2555 C C . LEU A 1 319 ? 6.682 -8.946 -16.816 1.00 90.88 319 LEU A C 1
ATOM 2557 O O . LEU A 1 319 ? 6.030 -9.688 -16.086 1.00 90.88 319 LEU A O 1
ATOM 2561 N N . GLY A 1 320 ? 6.174 -7.811 -17.304 1.00 89.38 320 GLY A N 1
ATOM 2562 C CA . GLY A 1 320 ? 4.814 -7.347 -17.016 1.00 89.38 320 GLY A CA 1
ATOM 2563 C C . GLY A 1 320 ? 3.693 -8.255 -17.549 1.00 89.38 320 GLY A C 1
ATOM 2564 O O . GLY A 1 320 ? 2.555 -8.131 -17.107 1.00 89.38 320 GLY A O 1
ATOM 2565 N N . ARG A 1 321 ? 3.972 -9.187 -18.473 1.00 90.12 321 ARG A N 1
ATOM 2566 C CA . ARG A 1 321 ? 2.990 -10.178 -18.965 1.00 90.12 321 ARG A CA 1
ATOM 2567 C C . ARG A 1 321 ? 2.908 -11.440 -18.109 1.00 90.12 321 ARG A C 1
ATOM 2569 O O . ARG A 1 321 ? 1.995 -12.239 -18.312 1.00 90.12 321 ARG A O 1
ATOM 2576 N N . THR A 1 322 ? 3.838 -11.632 -17.178 1.00 88.81 322 THR A N 1
ATOM 2577 C CA . THR A 1 322 ? 3.846 -12.797 -16.286 1.00 88.81 322 THR A CA 1
ATOM 2578 C C . THR A 1 322 ? 2.645 -12.776 -15.333 1.00 88.81 322 THR A C 1
ATOM 2580 O O . THR A 1 322 ? 1.942 -11.770 -15.182 1.00 88.81 322 THR A O 1
ATOM 2583 N N . ASP A 1 323 ? 2.345 -13.918 -14.719 1.00 82.75 323 ASP A N 1
ATOM 2584 C CA . ASP A 1 323 ? 1.236 -14.019 -13.764 1.00 82.75 323 ASP A CA 1
ATOM 2585 C C . ASP A 1 323 ? 1.627 -13.589 -12.356 1.00 82.75 323 ASP A C 1
ATOM 2587 O O . ASP A 1 323 ? 0.771 -13.159 -11.586 1.00 82.75 323 ASP A O 1
ATOM 2591 N N . ARG A 1 324 ? 2.919 -13.680 -12.038 1.00 82.31 324 ARG A N 1
ATOM 2592 C CA . ARG A 1 324 ? 3.535 -13.259 -10.775 1.00 82.31 324 ARG A CA 1
ATOM 2593 C C . ARG A 1 324 ? 4.939 -12.752 -11.056 1.00 82.31 324 ARG A C 1
ATOM 2595 O O . ARG A 1 324 ? 5.585 -13.313 -11.931 1.00 82.31 324 ARG A O 1
ATOM 2602 N N . ILE A 1 325 ? 5.407 -11.744 -10.325 1.00 84.06 325 ILE A N 1
ATOM 2603 C CA . ILE A 1 325 ? 6.762 -11.195 -10.460 1.00 84.06 325 ILE A CA 1
ATOM 2604 C C . ILE A 1 325 ? 7.453 -11.288 -9.099 1.00 84.06 325 ILE A C 1
ATOM 2606 O O . ILE A 1 325 ? 6.940 -10.750 -8.124 1.00 84.06 325 ILE A O 1
ATOM 2610 N N . PHE A 1 326 ? 8.619 -11.925 -9.052 1.00 82.62 326 PHE A N 1
ATOM 2611 C CA . PHE A 1 326 ? 9.535 -11.910 -7.914 1.00 82.62 326 PHE A CA 1
ATOM 2612 C C . PHE A 1 326 ? 10.757 -11.059 -8.240 1.00 82.62 326 PHE A C 1
ATOM 2614 O O . PHE A 1 326 ? 11.255 -11.092 -9.365 1.00 82.62 326 PHE A O 1
ATOM 2621 N N . GLY A 1 327 ? 11.291 -10.347 -7.255 1.00 77.94 327 GLY A N 1
ATOM 2622 C CA . GLY A 1 327 ? 12.615 -9.749 -7.359 1.00 77.94 327 GLY A CA 1
ATOM 2623 C C . GLY A 1 327 ? 12.924 -8.787 -6.218 1.00 77.94 327 GLY A C 1
ATOM 2624 O O . GLY A 1 327 ? 12.235 -8.773 -5.205 1.00 77.94 327 GLY A O 1
ATOM 2625 N N . THR A 1 328 ? 13.989 -8.006 -6.368 1.00 73.50 328 THR A N 1
ATOM 2626 C CA . THR A 1 328 ? 14.549 -7.184 -5.287 1.00 73.50 328 THR A CA 1
ATOM 2627 C C . THR A 1 328 ? 13.728 -5.929 -4.973 1.00 73.50 328 THR A C 1
ATOM 2629 O O . THR A 1 328 ? 13.467 -5.102 -5.854 1.00 73.50 328 THR A O 1
ATOM 2632 N N . GLN A 1 329 ? 13.394 -5.740 -3.692 1.00 68.25 329 GLN A N 1
ATOM 2633 C CA . GLN A 1 329 ? 12.754 -4.524 -3.187 1.00 68.25 329 GLN A CA 1
ATOM 2634 C C . GLN A 1 329 ? 13.577 -3.275 -3.547 1.00 68.25 329 GLN A C 1
ATOM 2636 O O . GLN A 1 329 ? 14.804 -3.278 -3.515 1.00 68.25 329 GLN A O 1
ATOM 2641 N N . GLY A 1 330 ? 12.893 -2.198 -3.939 1.00 66.06 330 GLY A N 1
ATOM 2642 C CA . GLY A 1 330 ? 13.536 -0.951 -4.373 1.00 66.06 330 GLY A CA 1
ATOM 2643 C C . GLY A 1 330 ? 13.980 -0.928 -5.841 1.00 66.06 330 GLY A C 1
ATOM 2644 O O . GLY A 1 330 ? 14.352 0.132 -6.340 1.00 66.06 330 GLY A O 1
ATOM 2645 N N . SER A 1 331 ? 13.880 -2.042 -6.577 1.00 76.44 331 SER A N 1
ATOM 2646 C CA . SER A 1 331 ? 14.099 -2.035 -8.026 1.00 76.44 331 SER A CA 1
ATOM 2647 C C . SER A 1 331 ? 12.970 -1.297 -8.757 1.00 76.44 331 SER A C 1
ATOM 2649 O O . SER A 1 331 ? 11.806 -1.711 -8.736 1.00 76.44 331 SER A O 1
ATOM 2651 N N . VAL A 1 332 ? 13.318 -0.210 -9.453 1.00 81.31 332 VAL A N 1
ATOM 2652 C CA . VAL A 1 332 ? 12.377 0.533 -10.310 1.00 81.31 332 VAL A CA 1
ATOM 2653 C C . VAL A 1 332 ? 11.885 -0.329 -11.473 1.00 81.31 332 VAL A C 1
ATOM 2655 O O . VAL A 1 332 ? 10.715 -0.251 -11.832 1.00 81.31 332 VAL A O 1
ATOM 2658 N N . ASP A 1 333 ? 12.735 -1.204 -12.007 1.00 83.94 333 ASP A N 1
ATOM 2659 C CA . ASP A 1 333 ? 12.409 -2.100 -13.120 1.00 83.94 333 ASP A CA 1
ATOM 2660 C C . ASP A 1 333 ? 11.258 -3.059 -12.766 1.00 83.94 333 ASP A C 1
ATOM 2662 O O . ASP A 1 333 ? 10.307 -3.207 -13.536 1.00 83.94 333 ASP A O 1
ATOM 2666 N N . ILE A 1 334 ? 11.265 -3.620 -11.551 1.00 82.94 334 ILE A N 1
ATOM 2667 C CA . ILE A 1 334 ? 10.161 -4.449 -11.037 1.00 82.94 334 ILE A CA 1
ATOM 2668 C C . ILE A 1 334 ? 8.883 -3.632 -10.895 1.00 82.94 334 ILE A C 1
ATOM 2670 O O . ILE A 1 334 ? 7.814 -4.080 -11.306 1.00 82.94 334 ILE A O 1
ATOM 2674 N N . ARG A 1 335 ? 8.980 -2.421 -10.339 1.00 83.50 335 ARG A N 1
ATOM 2675 C CA . ARG A 1 335 ? 7.820 -1.537 -10.162 1.00 83.50 335 ARG A CA 1
ATOM 2676 C C . ARG A 1 335 ? 7.198 -1.160 -11.502 1.00 83.50 335 ARG A C 1
ATOM 2678 O O . ARG A 1 335 ? 5.981 -1.220 -11.651 1.00 83.50 335 ARG A O 1
ATOM 2685 N N . VAL A 1 336 ? 8.025 -0.828 -12.490 1.00 87.44 336 VAL A N 1
ATOM 2686 C CA . VAL A 1 336 ? 7.588 -0.545 -13.861 1.00 87.44 336 VAL A CA 1
ATOM 2687 C C . VAL A 1 336 ? 6.919 -1.772 -14.477 1.00 87.44 336 VAL A C 1
ATOM 2689 O O . VAL A 1 336 ? 5.819 -1.639 -15.011 1.00 87.44 336 VAL A O 1
ATOM 2692 N N . ALA A 1 337 ? 7.514 -2.963 -14.366 1.00 88.62 337 ALA A N 1
ATOM 2693 C CA . ALA A 1 337 ? 6.927 -4.200 -14.884 1.00 88.62 337 ALA A CA 1
ATOM 2694 C C . ALA A 1 337 ? 5.584 -4.545 -14.212 1.00 88.62 337 ALA A C 1
ATOM 2696 O O . ALA A 1 337 ? 4.613 -4.877 -14.896 1.00 88.62 337 ALA A O 1
ATOM 2697 N N . ALA A 1 338 ? 5.489 -4.392 -12.890 1.00 84.00 338 ALA A N 1
ATOM 2698 C CA . ALA A 1 338 ? 4.257 -4.605 -12.139 1.00 84.00 338 ALA A CA 1
ATOM 2699 C C . ALA A 1 338 ? 3.154 -3.623 -12.559 1.00 84.00 338 ALA A C 1
ATOM 2701 O O . ALA A 1 338 ? 2.024 -4.039 -12.806 1.00 84.00 338 ALA A O 1
ATOM 2702 N N . ILE A 1 339 ? 3.473 -2.338 -12.744 1.00 85.06 339 ILE A N 1
ATOM 2703 C CA . ILE A 1 339 ? 2.505 -1.343 -13.231 1.00 85.06 339 ILE A CA 1
ATOM 2704 C C . ILE A 1 339 ? 2.114 -1.630 -14.690 1.00 85.06 339 ILE A C 1
ATOM 2706 O O . ILE A 1 339 ? 0.934 -1.552 -15.042 1.00 85.06 339 ILE A O 1
ATOM 2710 N N . LEU A 1 340 ? 3.061 -2.021 -15.550 1.00 86.00 340 LEU A N 1
ATOM 2711 C CA . LEU A 1 340 ? 2.789 -2.432 -16.934 1.00 86.00 340 LEU A CA 1
ATOM 2712 C C . LEU A 1 340 ? 1.822 -3.619 -17.004 1.00 86.00 340 LEU A C 1
ATOM 2714 O O . LEU A 1 340 ? 0.962 -3.639 -17.893 1.00 86.00 340 LEU A O 1
ATOM 2718 N N . SER A 1 341 ? 1.892 -4.552 -16.047 1.00 80.31 341 SER A N 1
ATOM 2719 C CA . SER A 1 341 ? 0.977 -5.697 -15.966 1.00 80.31 341 SER A CA 1
ATOM 2720 C C . SER A 1 341 ? -0.486 -5.278 -15.895 1.00 80.31 341 SER A C 1
ATOM 2722 O O . SER A 1 341 ? -1.353 -5.985 -16.412 1.00 80.31 341 SER A O 1
ATOM 2724 N N . GLY A 1 342 ? -0.770 -4.105 -15.301 1.00 67.75 342 GLY A N 1
ATOM 2725 C CA . GLY A 1 342 ? -2.113 -3.570 -15.036 1.00 67.75 342 GLY A CA 1
ATOM 2726 C C . GLY A 1 342 ? -3.038 -4.530 -14.284 1.00 67.75 342 GLY A C 1
ATOM 2727 O O . GLY A 1 342 ? -4.217 -4.230 -14.107 1.00 67.75 342 GLY A O 1
ATOM 2728 N N . LYS A 1 343 ? -2.510 -5.678 -13.851 1.00 65.50 343 LYS A N 1
ATOM 2729 C CA . LYS A 1 343 ? -3.105 -6.562 -12.868 1.00 65.50 343 LYS A CA 1
ATOM 2730 C C . LYS A 1 343 ? -2.905 -5.856 -11.523 1.00 65.50 343 LYS A C 1
ATOM 2732 O O . LYS A 1 343 ? -1.910 -5.155 -11.329 1.00 65.50 343 LYS A O 1
ATOM 2737 N N . GLN A 1 344 ? -3.850 -6.002 -10.600 1.00 57.56 344 GLN A N 1
ATOM 2738 C CA . GLN A 1 344 ? -3.622 -5.632 -9.203 1.00 57.56 344 GLN A CA 1
ATOM 2739 C C . GLN A 1 344 ? -2.573 -6.601 -8.647 1.00 57.56 344 GLN A C 1
ATOM 2741 O O . GLN A 1 344 ? -2.917 -7.620 -8.066 1.00 57.56 344 GLN A O 1
ATOM 2746 N N . MET A 1 345 ? -1.299 -6.338 -8.936 1.00 55.41 345 MET A N 1
ATOM 2747 C CA . MET A 1 345 ? -0.170 -7.072 -8.381 1.00 55.41 345 MET A CA 1
ATOM 2748 C C . MET A 1 345 ? 0.309 -6.260 -7.185 1.00 55.41 345 MET A C 1
ATOM 2750 O O . MET A 1 345 ? 1.073 -5.311 -7.388 1.00 55.41 345 MET A O 1
ATOM 2754 N N . PRO A 1 346 ? -0.179 -6.539 -5.962 1.00 53.19 346 PRO A N 1
ATOM 2755 C CA . PRO A 1 346 ? 0.466 -5.986 -4.786 1.00 53.19 346 PRO A CA 1
ATOM 2756 C C . PRO A 1 346 ? 1.940 -6.401 -4.842 1.00 53.19 346 PRO A C 1
ATOM 2758 O O . PRO A 1 346 ? 2.266 -7.572 -5.032 1.00 53.19 346 PRO A O 1
ATOM 2761 N N . LEU A 1 347 ? 2.831 -5.411 -4.798 1.00 53.16 347 LEU A N 1
ATOM 2762 C CA . LEU A 1 347 ? 4.254 -5.660 -4.629 1.00 53.16 347 LEU A CA 1
ATOM 2763 C C . LEU A 1 347 ? 4.467 -5.930 -3.147 1.00 53.16 347 LEU A C 1
ATOM 2765 O O . LEU A 1 347 ? 4.316 -5.023 -2.333 1.00 53.16 347 LEU A O 1
ATOM 2769 N N . GLU A 1 348 ? 4.778 -7.175 -2.827 1.00 51.97 348 GLU A N 1
ATOM 2770 C CA . GLU A 1 348 ? 4.966 -7.660 -1.466 1.00 51.97 348 GLU A CA 1
ATOM 2771 C C . GLU A 1 348 ? 6.445 -8.005 -1.265 1.00 51.97 348 GLU A C 1
ATOM 2773 O O . GLU A 1 348 ? 7.079 -8.620 -2.129 1.00 51.97 348 GLU A O 1
ATOM 2778 N N . THR A 1 349 ? 7.021 -7.566 -0.148 1.00 53.31 349 THR A N 1
ATOM 2779 C CA . THR A 1 349 ? 8.402 -7.898 0.211 1.00 53.31 349 THR A CA 1
ATOM 2780 C C . THR A 1 349 ? 8.415 -9.257 0.902 1.00 53.31 349 THR A C 1
ATOM 2782 O O . THR A 1 349 ? 7.902 -9.391 2.005 1.00 53.31 349 THR A O 1
ATOM 2785 N N . VAL A 1 350 ? 9.030 -10.257 0.266 1.00 49.50 350 VAL A N 1
ATOM 2786 C CA . VAL A 1 350 ? 9.144 -11.629 0.805 1.00 49.50 350 VAL A CA 1
ATOM 2787 C C . VAL A 1 350 ? 10.294 -11.752 1.820 1.00 49.50 350 VAL A C 1
ATOM 2789 O O . VAL A 1 350 ? 10.223 -12.538 2.758 1.00 49.50 350 VAL A O 1
ATOM 2792 N N . PHE A 1 351 ? 11.348 -10.948 1.655 1.00 49.09 351 PHE A N 1
ATOM 2793 C CA . PHE A 1 351 ? 12.507 -10.895 2.547 1.00 49.09 351 PHE A CA 1
ATOM 2794 C C . PHE A 1 351 ? 12.973 -9.442 2.686 1.00 49.09 351 PHE A C 1
ATOM 2796 O O . PHE A 1 351 ? 13.279 -8.811 1.673 1.00 49.09 351 PHE A O 1
ATOM 2803 N N . ASP A 1 352 ? 13.022 -8.927 3.917 1.00 45.66 352 ASP A N 1
ATOM 2804 C CA . ASP A 1 352 ? 13.612 -7.624 4.240 1.00 45.66 352 ASP A CA 1
ATOM 2805 C C . ASP A 1 352 ? 15.008 -7.846 4.846 1.00 45.66 352 ASP A C 1
ATOM 2807 O O . ASP A 1 352 ? 15.196 -8.700 5.714 1.00 45.66 352 ASP A O 1
ATOM 2811 N N . GLU A 1 353 ? 16.006 -7.107 4.360 1.00 42.84 353 GLU A N 1
ATOM 2812 C CA . GLU A 1 353 ? 17.368 -7.124 4.910 1.00 42.84 353 GLU A CA 1
ATOM 2813 C C . GLU A 1 353 ? 17.455 -6.361 6.251 1.00 42.84 353 GLU A C 1
ATOM 2815 O O . GLU A 1 353 ? 18.499 -6.393 6.905 1.00 42.84 353 GLU A O 1
ATOM 2820 N N . GLN A 1 354 ? 16.378 -5.687 6.679 1.00 39.44 354 GLN A N 1
ATOM 2821 C CA . GLN A 1 354 ? 16.292 -4.944 7.938 1.00 39.44 354 GLN A CA 1
ATOM 2822 C C . GLN A 1 354 ? 15.412 -5.669 8.978 1.00 39.44 354 GLN A C 1
ATOM 2824 O O . GLN A 1 354 ? 14.201 -5.497 9.009 1.00 39.44 354 GLN A O 1
ATOM 2829 N N . ASP A 1 355 ? 16.077 -6.410 9.870 1.00 27.30 355 ASP A N 1
ATOM 2830 C CA . ASP A 1 355 ? 15.626 -6.885 11.193 1.00 27.30 355 ASP A CA 1
ATOM 2831 C C . ASP A 1 355 ? 14.577 -8.021 11.311 1.00 27.30 355 ASP A C 1
ATOM 2833 O O . ASP A 1 355 ? 13.421 -7.932 10.909 1.00 27.30 355 ASP A O 1
ATOM 2837 N N . ASP A 1 356 ? 15.020 -9.092 11.987 1.00 28.28 356 ASP A N 1
ATOM 2838 C CA . ASP A 1 356 ? 14.324 -9.880 13.015 1.00 28.28 356 ASP A CA 1
ATOM 2839 C C . ASP A 1 356 ? 12.779 -9.918 12.987 1.00 28.28 356 ASP A C 1
ATOM 2841 O O . ASP A 1 356 ? 12.094 -9.292 13.791 1.00 28.28 356 ASP A O 1
ATOM 2845 N N . GLY A 1 357 ? 12.252 -10.801 12.135 1.00 30.33 357 GLY A N 1
ATOM 2846 C CA . GLY A 1 357 ? 11.074 -11.634 12.394 1.00 30.33 357 GLY A CA 1
ATOM 2847 C C . GLY A 1 357 ? 9.756 -10.944 12.759 1.00 30.33 357 GLY A C 1
ATOM 2848 O O . GLY A 1 357 ? 9.432 -10.850 13.933 1.00 30.33 357 GLY A O 1
ATOM 2849 N N . VAL A 1 358 ? 8.909 -10.694 11.755 1.00 24.16 358 VAL A N 1
ATOM 2850 C CA . VAL A 1 358 ? 7.609 -11.372 11.558 1.00 24.16 358 VAL A CA 1
ATOM 2851 C C . VAL A 1 358 ? 7.342 -11.379 10.050 1.00 24.16 358 VAL A C 1
ATOM 2853 O O . VAL A 1 358 ? 7.357 -10.337 9.406 1.00 24.16 358 VAL A O 1
ATOM 2856 N N . CYS A 1 359 ? 7.119 -12.569 9.498 1.00 25.88 359 CYS A N 1
ATOM 2857 C CA . CYS A 1 359 ? 6.641 -12.794 8.139 1.00 25.88 359 CYS A CA 1
ATOM 2858 C C . CYS A 1 359 ? 5.169 -13.210 8.245 1.00 25.88 359 CYS A C 1
ATOM 2860 O O . CYS A 1 359 ? 4.844 -14.070 9.068 1.00 25.88 359 CYS A O 1
ATOM 2862 N N . GLU A 1 360 ? 4.294 -12.629 7.432 1.00 26.19 360 GLU A N 1
ATOM 2863 C CA . GLU A 1 360 ? 2.928 -13.118 7.236 1.00 26.19 360 GLU A CA 1
ATOM 2864 C C . GLU A 1 360 ? 2.617 -13.079 5.732 1.00 26.19 360 GLU A C 1
ATOM 2866 O O . GLU A 1 360 ? 3.058 -12.164 5.045 1.00 26.19 360 GLU A O 1
ATOM 2871 N N . VAL A 1 361 ? 1.948 -14.116 5.214 1.00 30.81 361 VAL A N 1
ATOM 2872 C CA . VAL A 1 361 ? 1.888 -14.465 3.780 1.00 30.81 361 VAL A CA 1
ATOM 2873 C C . VAL A 1 361 ? 0.438 -14.680 3.296 1.00 30.81 361 VAL A C 1
ATOM 2875 O O . VAL A 1 361 ? -0.337 -15.346 3.980 1.00 30.81 361 VAL A O 1
ATOM 2878 N N . GLN A 1 362 ? 0.177 -14.253 2.041 1.00 28.50 362 GLN A N 1
ATOM 2879 C CA . GLN A 1 362 ? -0.781 -14.737 1.003 1.00 28.50 362 GLN A CA 1
ATOM 2880 C C . GLN A 1 362 ? -2.279 -14.348 0.985 1.00 28.50 362 GLN A C 1
ATOM 2882 O O . GLN A 1 362 ? -3.030 -14.641 1.907 1.00 28.50 362 GLN A O 1
ATOM 2887 N N . ALA A 1 3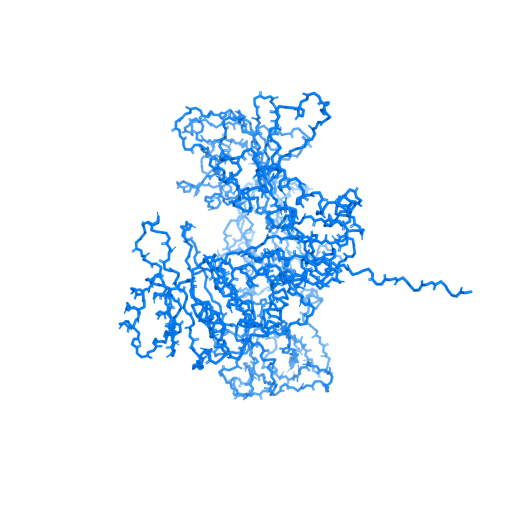63 ? -2.766 -13.970 -0.218 1.00 24.75 363 ALA A N 1
ATOM 2888 C CA . ALA A 1 363 ? -3.661 -14.798 -1.061 1.00 24.75 363 ALA A CA 1
ATOM 2889 C C . ALA A 1 363 ? -3.830 -14.221 -2.489 1.00 24.75 363 ALA A C 1
ATOM 2891 O O . ALA A 1 363 ? -3.701 -13.028 -2.739 1.00 24.75 363 ALA A O 1
ATOM 2892 N N . ALA A 1 364 ? -4.107 -15.099 -3.454 1.00 30.36 364 ALA A N 1
ATOM 2893 C CA . ALA A 1 364 ? -4.253 -14.785 -4.870 1.00 30.36 364 ALA A CA 1
ATOM 2894 C C . ALA A 1 364 ? -5.368 -13.763 -5.172 1.00 30.36 364 ALA A C 1
ATOM 2896 O O . ALA A 1 364 ? -6.529 -13.995 -4.855 1.00 30.36 364 ALA A O 1
ATOM 2897 N N . LEU A 1 365 ? -5.046 -12.714 -5.933 1.00 29.03 365 LEU A N 1
ATOM 2898 C CA . LEU A 1 365 ? -6.036 -11.996 -6.733 1.00 29.03 365 LEU A CA 1
ATOM 2899 C C . LEU A 1 365 ? -5.758 -12.272 -8.208 1.00 29.03 365 LEU A C 1
ATOM 2901 O O . LEU A 1 365 ? -4.957 -11.612 -8.871 1.00 29.03 365 LEU A O 1
ATOM 2905 N N . ALA A 1 366 ? -6.456 -13.278 -8.734 1.00 29.33 366 ALA A N 1
ATOM 2906 C CA . ALA A 1 366 ? -6.844 -13.247 -10.133 1.00 29.33 366 ALA A CA 1
ATOM 2907 C C . ALA A 1 366 ? -7.460 -11.865 -10.414 1.00 29.33 366 ALA A C 1
ATOM 2909 O O . ALA A 1 366 ? -8.252 -11.369 -9.610 1.00 29.33 366 ALA A O 1
ATOM 2910 N N . SER A 1 367 ? -7.101 -11.223 -11.532 1.00 30.19 367 SER A N 1
ATOM 2911 C CA . SER A 1 367 ? -7.841 -10.044 -11.991 1.00 30.19 367 SER A CA 1
ATOM 2912 C C . SER A 1 367 ? -9.342 -10.340 -11.922 1.00 30.19 367 SER A C 1
ATOM 2914 O O . SER A 1 367 ? -9.738 -11.424 -12.361 1.00 30.19 367 SER A O 1
ATOM 2916 N N . PRO A 1 368 ? -10.194 -9.413 -11.449 1.00 36.19 368 PRO A N 1
ATOM 2917 C CA . PRO A 1 368 ? -11.613 -9.554 -11.669 1.00 36.19 368 PRO A CA 1
ATOM 2918 C C . PRO A 1 368 ? -11.831 -9.356 -13.171 1.00 36.19 368 PRO A C 1
ATOM 2920 O O . PRO A 1 368 ? -12.071 -8.257 -13.664 1.00 36.19 368 PRO A O 1
ATOM 2923 N N . VAL A 1 369 ? -11.786 -10.457 -13.920 1.00 40.62 369 VAL A N 1
ATOM 2924 C CA . VAL A 1 369 ? -12.926 -10.724 -14.785 1.00 40.62 369 VAL A CA 1
ATOM 2925 C C . VAL A 1 369 ? -14.097 -10.628 -13.821 1.00 40.62 369 VAL A C 1
ATOM 2927 O O . VAL A 1 369 ? -14.185 -11.462 -12.922 1.00 40.62 369 VAL A O 1
ATOM 2930 N N . GLU A 1 370 ? -14.886 -9.549 -13.884 1.00 51.41 370 GLU A N 1
ATOM 2931 C CA . GLU A 1 370 ? -16.134 -9.495 -13.120 1.00 51.41 370 GLU A CA 1
ATOM 2932 C C . GLU A 1 370 ? -16.802 -10.850 -13.326 1.00 51.41 370 GLU A C 1
ATOM 2934 O O . GLU A 1 370 ? -17.003 -11.216 -14.493 1.00 51.41 370 GLU A O 1
ATOM 2939 N N . PRO A 1 371 ? -17.006 -11.653 -12.266 1.00 53.19 371 PRO A N 1
ATOM 2940 C CA . PRO A 1 371 ? -17.433 -13.016 -12.466 1.00 53.19 371 PRO A CA 1
ATOM 2941 C C . PRO A 1 371 ? -18.783 -12.939 -13.173 1.00 53.19 371 PRO A C 1
ATOM 2943 O O . PRO A 1 371 ? -19.773 -12.441 -12.641 1.00 53.19 371 PRO A O 1
ATOM 2946 N N . ARG A 1 372 ? -18.791 -13.317 -14.452 1.00 66.19 372 ARG A N 1
ATOM 2947 C CA . ARG A 1 372 ? -20.021 -13.374 -15.226 1.00 66.19 372 ARG A CA 1
ATOM 2948 C C . ARG A 1 372 ? -20.730 -14.624 -14.732 1.00 66.19 372 ARG A C 1
ATOM 2950 O O . ARG A 1 372 ? -20.112 -15.688 -14.642 1.00 66.19 372 ARG A O 1
ATOM 2957 N N . GLY A 1 373 ? -21.983 -14.450 -14.316 1.00 72.25 373 GLY A N 1
ATOM 2958 C CA . GLY A 1 373 ? -22.817 -15.537 -13.825 1.00 72.25 373 GLY A CA 1
ATOM 2959 C C . GLY A 1 373 ? -22.902 -16.697 -14.829 1.00 72.25 373 GLY A C 1
ATOM 2960 O O . GLY A 1 373 ? -22.483 -16.568 -15.982 1.00 72.25 373 GLY A O 1
ATOM 2961 N N . PRO A 1 374 ? -23.470 -17.836 -14.415 1.00 90.38 374 PRO A N 1
ATOM 2962 C CA . PRO A 1 374 ? -24.417 -17.959 -13.305 1.00 90.38 374 PRO A CA 1
ATOM 2963 C C . PRO A 1 374 ? -23.777 -18.204 -11.926 1.00 90.38 374 PRO A C 1
ATOM 2965 O O . PRO A 1 374 ? -22.754 -18.876 -11.810 1.00 90.38 374 PRO A O 1
ATOM 2968 N N . PHE A 1 375 ? -24.433 -17.700 -10.876 1.00 95.06 375 PHE A N 1
ATOM 2969 C CA . PHE A 1 375 ? -24.081 -17.942 -9.472 1.00 95.06 375 PHE A CA 1
ATOM 2970 C C . PHE A 1 375 ? -25.109 -18.846 -8.794 1.00 95.06 375 PHE A C 1
ATOM 2972 O O . PHE A 1 375 ? -26.294 -18.842 -9.136 1.00 95.06 375 PHE A O 1
ATOM 2979 N N . PHE A 1 376 ? -24.655 -19.601 -7.803 1.00 96.56 376 PHE A N 1
ATOM 2980 C CA . PHE A 1 376 ? -25.468 -20.538 -7.046 1.00 96.56 376 PHE A CA 1
ATOM 2981 C C . PHE A 1 376 ? -25.138 -20.462 -5.561 1.00 96.56 376 PHE A C 1
ATOM 2983 O O . PHE A 1 376 ? -24.033 -20.097 -5.182 1.00 96.56 376 PHE A O 1
ATOM 2990 N N . LEU A 1 377 ? -26.089 -20.846 -4.726 1.00 96.25 377 LEU A N 1
ATOM 2991 C CA . LEU A 1 377 ? -25.945 -20.989 -3.291 1.00 96.25 377 LEU A CA 1
ATOM 2992 C C . LEU A 1 377 ? -25.897 -22.484 -2.957 1.00 96.25 377 LEU A C 1
ATOM 2994 O O . LEU A 1 377 ? -26.756 -23.244 -3.411 1.00 96.25 377 LEU A O 1
ATOM 2998 N N . ALA A 1 378 ? -24.919 -22.904 -2.165 1.00 96.00 378 ALA A N 1
ATOM 2999 C CA . ALA A 1 378 ? -24.852 -24.252 -1.611 1.00 96.00 378 ALA A CA 1
ATOM 3000 C C . ALA A 1 378 ? -24.646 -24.151 -0.103 1.00 96.00 378 ALA A C 1
ATOM 3002 O O . ALA A 1 378 ? -23.840 -23.338 0.346 1.00 96.00 378 ALA A O 1
ATOM 3003 N N . GLY A 1 379 ? -25.375 -24.945 0.677 1.00 95.62 379 GLY A N 1
ATOM 3004 C CA . GLY A 1 379 ? -25.345 -24.804 2.125 1.00 95.62 379 GLY A CA 1
ATOM 3005 C C . GLY A 1 379 ? -25.893 -25.995 2.885 1.00 95.62 379 GLY A C 1
ATOM 3006 O O . GLY A 1 379 ? -26.347 -26.989 2.317 1.00 95.62 379 GLY A O 1
ATOM 3007 N N . SER A 1 380 ? -25.851 -25.888 4.207 1.00 95.25 380 SER A N 1
ATOM 3008 C CA . SER A 1 380 ? -26.214 -26.962 5.122 1.00 95.25 380 SER A CA 1
ATOM 3009 C C . SER A 1 380 ? -27.694 -27.317 5.103 1.00 95.25 380 SER A C 1
ATOM 3011 O O . SER A 1 380 ? -28.015 -28.438 5.483 1.00 95.25 380 SER A O 1
ATOM 3013 N N . TRP A 1 381 ? -28.598 -26.451 4.630 1.00 93.44 381 TRP A N 1
ATOM 3014 C CA . TRP A 1 381 ? -30.047 -26.710 4.651 1.00 93.44 381 TRP A CA 1
ATOM 3015 C C . TRP A 1 381 ? -30.424 -28.024 3.954 1.00 93.44 381 TRP A C 1
ATOM 3017 O O . TRP A 1 381 ? -31.279 -28.761 4.451 1.00 93.44 381 TRP A O 1
ATOM 3027 N N . ASN A 1 382 ? -29.725 -28.388 2.876 1.00 91.12 382 ASN A N 1
ATOM 3028 C CA . ASN A 1 382 ? -29.919 -29.626 2.115 1.00 91.12 382 ASN A CA 1
ATOM 3029 C C . ASN A 1 382 ? -28.704 -30.575 2.161 1.00 91.12 382 ASN A C 1
ATOM 3031 O O . ASN A 1 382 ? -28.509 -31.353 1.231 1.00 91.12 382 ASN A O 1
ATOM 3035 N N . ASP A 1 383 ? -27.887 -30.518 3.221 1.00 92.00 383 ASP A N 1
ATOM 3036 C CA . ASP A 1 383 ? -26.630 -31.280 3.335 1.00 92.00 383 ASP A CA 1
ATOM 3037 C C . ASP A 1 383 ? -25.672 -31.035 2.155 1.00 92.00 383 ASP A C 1
ATOM 3039 O O . ASP A 1 383 ? -24.992 -31.962 1.714 1.00 92.00 383 ASP A O 1
ATOM 3043 N N . TRP A 1 384 ? -25.631 -29.810 1.618 1.00 92.56 384 TRP A N 1
ATOM 3044 C CA . TRP A 1 384 ? -24.751 -29.430 0.506 1.00 92.56 384 TRP A CA 1
ATOM 3045 C C . TRP A 1 384 ? -24.979 -30.230 -0.793 1.00 92.56 384 TRP A C 1
ATOM 3047 O O . TRP A 1 384 ? -24.101 -30.267 -1.655 1.00 92.56 384 TRP A O 1
ATOM 3057 N N . ARG A 1 385 ? -26.141 -30.888 -0.943 1.00 89.75 385 ARG A N 1
ATOM 3058 C CA . ARG A 1 385 ? -26.421 -31.801 -2.069 1.00 89.75 385 ARG A CA 1
ATOM 3059 C C . ARG A 1 385 ? -26.749 -31.080 -3.372 1.00 89.75 385 ARG A C 1
ATOM 3061 O O . ARG A 1 385 ? -26.288 -31.509 -4.424 1.00 89.75 385 ARG A O 1
ATOM 3068 N N . ASP A 1 386 ? -27.520 -29.996 -3.292 1.00 91.50 386 ASP A N 1
ATOM 3069 C CA . ASP A 1 386 ? -28.003 -29.255 -4.462 1.00 91.50 386 ASP A CA 1
ATOM 3070 C C . ASP A 1 386 ? -27.642 -27.769 -4.408 1.00 91.50 386 ASP A C 1
ATOM 3072 O O . ASP A 1 386 ? -27.513 -27.172 -3.336 1.00 91.50 386 ASP A O 1
ATOM 3076 N N . PHE A 1 387 ? -27.568 -27.168 -5.596 1.00 94.31 387 PHE A N 1
ATOM 3077 C CA . PHE A 1 387 ? -27.305 -25.751 -5.824 1.00 94.31 387 PHE A CA 1
ATOM 3078 C C . PHE A 1 387 ? -28.607 -24.965 -6.026 1.00 94.31 387 PHE A C 1
ATOM 3080 O O . PHE A 1 387 ? -29.348 -25.225 -6.976 1.00 94.31 387 PHE A O 1
ATOM 3087 N N . ALA A 1 388 ? -28.856 -23.945 -5.204 1.00 95.50 388 ALA A N 1
ATOM 3088 C CA . ALA A 1 388 ? -29.941 -22.989 -5.423 1.00 95.50 388 ALA A CA 1
ATOM 3089 C C . ALA A 1 388 ? -29.448 -21.838 -6.309 1.00 95.50 388 ALA A C 1
ATOM 3091 O O . ALA A 1 388 ? -28.544 -21.100 -5.930 1.00 95.50 388 ALA A O 1
ATOM 3092 N N . GLN A 1 389 ? -30.005 -21.679 -7.510 1.00 95.62 389 GLN A N 1
ATOM 3093 C CA . GLN A 1 389 ? -29.560 -20.625 -8.424 1.00 95.62 389 GLN A CA 1
ATOM 3094 C C . GLN A 1 389 ? -29.894 -19.234 -7.876 1.00 95.62 389 GLN A C 1
ATOM 3096 O O . GLN A 1 389 ? -31.015 -18.980 -7.432 1.00 95.62 389 GLN A O 1
ATOM 3101 N N . LEU A 1 390 ? -28.912 -18.337 -7.941 1.00 94.38 390 LEU A N 1
ATOM 3102 C CA . LEU A 1 390 ? -29.074 -16.913 -7.689 1.00 94.38 390 LEU A CA 1
ATOM 3103 C C . LEU A 1 390 ? -29.571 -16.249 -8.981 1.00 94.38 390 LEU A C 1
ATOM 3105 O O . LEU A 1 390 ? -28.937 -16.362 -10.033 1.00 94.38 390 LEU A O 1
ATOM 3109 N N . VAL A 1 391 ? -30.731 -15.599 -8.912 1.00 92.25 391 VAL A N 1
ATOM 3110 C CA . VAL A 1 391 ? -31.409 -14.979 -10.059 1.00 92.25 391 VAL A CA 1
ATOM 3111 C C . VAL A 1 391 ? -31.118 -13.473 -10.059 1.00 92.25 391 VAL A C 1
ATOM 3113 O O . VAL A 1 391 ? -31.268 -12.850 -9.005 1.00 92.25 391 VAL A O 1
ATOM 3116 N N . PRO A 1 392 ? -30.692 -12.874 -11.186 1.00 87.56 392 PRO A N 1
ATOM 3117 C CA . PRO A 1 392 ? -30.476 -11.428 -11.274 1.00 87.56 392 PRO A CA 1
ATOM 3118 C C . PRO A 1 392 ? -31.799 -10.664 -11.111 1.00 87.56 392 PRO A C 1
ATOM 3120 O O . PRO A 1 392 ? -32.828 -11.095 -11.633 1.00 87.56 392 PRO A O 1
ATOM 3123 N N . GLY A 1 393 ? -31.780 -9.539 -10.389 1.00 76.31 393 GLY A N 1
ATOM 3124 C CA . GLY A 1 393 ? -32.981 -8.742 -10.111 1.00 76.31 393 GLY A CA 1
ATOM 3125 C C . GLY A 1 393 ? -33.605 -8.083 -11.352 1.00 76.31 393 GLY A C 1
ATOM 3126 O O . GLY A 1 393 ? -34.824 -8.105 -11.511 1.00 76.31 393 GLY A O 1
ATOM 3127 N N . SER A 1 394 ? -32.787 -7.513 -12.245 1.00 74.88 394 SER A N 1
ATOM 3128 C CA . SER A 1 394 ? -33.185 -6.951 -13.553 1.00 74.88 394 SER A CA 1
ATOM 3129 C C . SER A 1 394 ? -31.956 -6.785 -14.465 1.00 74.88 394 SER A C 1
ATOM 3131 O O . SER A 1 394 ? -30.835 -6.939 -13.994 1.00 74.88 394 SER A O 1
ATOM 3133 N N . GLU A 1 395 ? -32.115 -6.433 -15.750 1.00 59.28 395 GLU A N 1
ATOM 3134 C CA . GLU A 1 395 ? -30.965 -6.181 -16.654 1.00 59.28 395 GLU A CA 1
ATOM 3135 C C . GLU A 1 395 ? -30.044 -5.044 -16.170 1.00 59.28 395 GLU A C 1
ATOM 3137 O O . GLU A 1 395 ? -28.857 -5.025 -16.489 1.00 59.28 395 GLU A O 1
ATOM 3142 N N . THR A 1 396 ? -30.580 -4.113 -15.378 1.00 62.91 396 THR A N 1
ATOM 3143 C CA . THR A 1 396 ? -29.843 -2.981 -14.798 1.00 62.91 396 THR A CA 1
ATOM 3144 C C . THR A 1 396 ? -29.494 -3.173 -13.325 1.00 62.91 396 THR A C 1
ATOM 3146 O O . THR A 1 396 ? -28.715 -2.384 -12.795 1.00 62.91 396 THR A O 1
ATOM 3149 N N . ASP A 1 397 ? -30.082 -4.178 -12.661 1.00 73.25 397 ASP A N 1
ATOM 3150 C CA . ASP A 1 397 ? -29.822 -4.503 -11.258 1.00 73.25 397 ASP A CA 1
ATOM 3151 C C . ASP A 1 397 ? -28.850 -5.696 -11.174 1.00 73.25 397 ASP A C 1
ATOM 3153 O O . ASP A 1 397 ? -29.221 -6.843 -11.430 1.00 73.25 397 ASP A O 1
ATOM 3157 N N . PRO A 1 398 ? -27.593 -5.425 -10.826 1.00 76.62 398 PRO A N 1
ATOM 3158 C CA . PRO A 1 398 ? -26.507 -6.394 -10.787 1.00 76.62 398 PRO A CA 1
ATOM 3159 C C . PRO A 1 398 ? -26.550 -7.301 -9.550 1.00 76.62 398 PRO A C 1
ATOM 3161 O O . PRO A 1 398 ? -25.699 -8.184 -9.416 1.00 76.62 398 PRO A O 1
ATOM 3164 N N . VAL A 1 399 ? -27.500 -7.075 -8.639 1.00 88.62 399 VAL A N 1
ATOM 3165 C CA . VAL A 1 399 ? -27.689 -7.895 -7.449 1.00 88.62 399 VAL A CA 1
ATOM 3166 C C . VAL A 1 399 ? -28.451 -9.162 -7.824 1.00 88.62 399 VAL A C 1
ATOM 3168 O O . VAL A 1 399 ? -29.559 -9.133 -8.364 1.00 88.62 399 VAL A O 1
ATOM 3171 N N . TYR A 1 400 ? -27.859 -10.305 -7.497 1.00 92.75 400 TYR A N 1
ATOM 3172 C CA . TYR A 1 400 ? -28.503 -11.600 -7.609 1.00 92.75 400 TYR A CA 1
ATOM 3173 C C . TYR A 1 400 ? -29.168 -11.964 -6.288 1.00 92.75 400 TYR A C 1
ATOM 3175 O O . TYR A 1 400 ? -28.644 -11.657 -5.218 1.00 92.75 400 TYR A O 1
ATOM 3183 N N . SER A 1 401 ? -30.297 -12.664 -6.335 1.00 93.88 401 SER A N 1
ATOM 3184 C CA . SER A 1 401 ? -30.944 -13.150 -5.121 1.00 93.88 401 SER A CA 1
ATOM 3185 C C . SER A 1 401 ? -31.581 -14.522 -5.281 1.00 93.88 401 SER A C 1
ATOM 3187 O O . SER A 1 401 ? -31.908 -14.966 -6.381 1.00 93.88 401 SER A O 1
ATOM 3189 N N . THR A 1 402 ? -31.727 -15.225 -4.163 1.00 95.50 402 THR A N 1
ATOM 3190 C CA . THR A 1 402 ? -32.463 -16.489 -4.084 1.00 95.50 402 THR A CA 1
ATOM 3191 C C . THR A 1 402 ? -33.000 -16.683 -2.675 1.00 95.50 402 THR A C 1
ATOM 3193 O O . THR A 1 402 ? -32.545 -16.022 -1.741 1.00 95.50 402 THR A O 1
ATOM 3196 N N . CYS A 1 403 ? -33.974 -17.573 -2.519 1.00 94.31 403 CYS A N 1
ATOM 3197 C CA . CYS A 1 403 ? -34.565 -17.902 -1.228 1.00 94.31 403 CYS A CA 1
ATOM 3198 C C . CYS A 1 403 ? -34.391 -19.396 -0.957 1.00 94.31 403 CYS A C 1
ATOM 3200 O O . CYS A 1 403 ? -34.765 -20.221 -1.791 1.00 94.31 403 CYS A O 1
ATOM 3202 N N . VAL A 1 404 ? -33.831 -19.742 0.203 1.00 95.31 404 VAL A N 1
ATOM 3203 C CA . VAL A 1 404 ? -33.600 -21.130 0.626 1.00 95.31 404 VAL A CA 1
ATOM 3204 C C . VAL A 1 404 ? -34.324 -21.426 1.931 1.00 95.31 404 VAL A C 1
ATOM 3206 O O . VAL A 1 404 ? -34.310 -20.619 2.860 1.00 95.31 404 VAL A O 1
ATOM 3209 N N . ALA A 1 405 ? -34.984 -22.581 2.001 1.00 94.62 405 ALA A N 1
ATOM 3210 C CA . ALA A 1 405 ? -35.664 -23.029 3.211 1.00 94.62 405 ALA A CA 1
ATOM 3211 C C . ALA A 1 405 ? -34.638 -23.406 4.288 1.00 94.62 405 ALA A C 1
ATOM 3213 O O . ALA A 1 405 ? -33.677 -24.114 3.997 1.00 94.62 405 ALA A O 1
ATOM 3214 N N . VAL A 1 406 ? -34.851 -22.958 5.526 1.00 93.12 406 VAL A N 1
ATOM 3215 C CA . VAL A 1 406 ? -33.981 -23.335 6.653 1.00 93.12 406 VAL A CA 1
ATOM 3216 C C . VAL A 1 406 ? -34.376 -24.707 7.189 1.00 93.12 406 VAL A C 1
ATOM 3218 O O . VAL A 1 406 ? -35.558 -25.051 7.233 1.00 93.12 406 VAL A O 1
ATOM 3221 N N . ARG A 1 407 ? -33.400 -25.490 7.649 1.00 90.31 407 ARG A N 1
ATOM 3222 C CA . ARG A 1 407 ? -33.636 -26.809 8.245 1.00 90.31 407 ARG A CA 1
ATOM 3223 C C . ARG A 1 407 ? -34.232 -26.698 9.639 1.00 90.31 407 ARG A C 1
ATOM 3225 O O . ARG A 1 407 ? -35.102 -27.485 10.010 1.00 90.31 407 ARG A O 1
ATOM 3232 N N . LYS A 1 408 ? -33.719 -25.760 10.439 1.00 85.31 408 LYS A N 1
ATOM 3233 C CA . LYS A 1 408 ? -34.101 -25.604 11.844 1.00 85.31 408 LYS A CA 1
ATOM 3234 C C . LYS A 1 408 ? -34.047 -24.146 12.288 1.00 85.31 408 LYS A C 1
ATOM 3236 O O . LYS A 1 408 ? -33.033 -23.476 12.131 1.00 85.31 408 LYS A O 1
ATOM 3241 N N . ALA A 1 409 ? -35.125 -23.710 12.933 1.00 87.00 409 ALA A N 1
A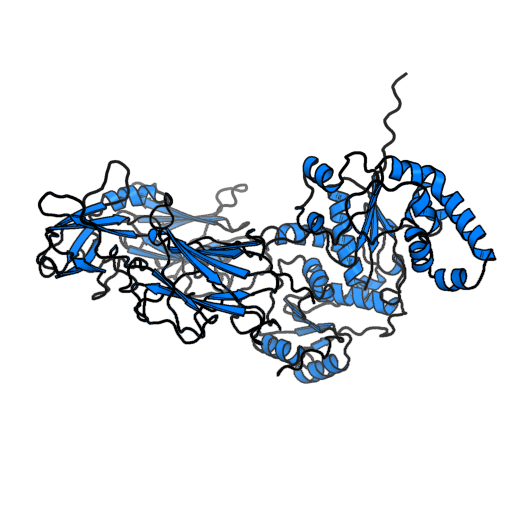TOM 3242 C CA . ALA A 1 409 ? -35.237 -22.423 13.605 1.00 87.00 409 ALA A CA 1
ATOM 3243 C C . ALA A 1 409 ? -35.723 -22.633 15.059 1.00 87.00 409 ALA A C 1
ATOM 3245 O O . ALA A 1 409 ? -36.752 -23.289 15.246 1.00 87.00 409 ALA A O 1
ATOM 3246 N N . PRO A 1 410 ? -35.040 -22.096 16.090 1.00 85.88 410 PRO A N 1
ATOM 3247 C CA . PRO A 1 410 ? -33.745 -21.424 16.016 1.00 85.88 410 PRO A CA 1
ATOM 3248 C C . PRO A 1 410 ? -32.596 -22.414 15.750 1.00 85.88 410 PRO A C 1
ATOM 3250 O O . PRO A 1 410 ? -32.674 -23.594 16.112 1.00 85.88 410 PRO A O 1
ATOM 3253 N N . GLY A 1 411 ? -31.525 -21.943 15.120 1.00 88.62 411 GLY A N 1
ATOM 3254 C CA . GLY A 1 411 ? -30.399 -22.789 14.726 1.00 88.62 411 GLY A CA 1
ATOM 3255 C C . GLY A 1 411 ? -29.284 -22.018 14.033 1.00 88.62 411 GLY A C 1
ATOM 3256 O O . GLY A 1 411 ? -29.200 -20.802 14.150 1.00 88.62 411 GLY A O 1
ATOM 3257 N N . PHE A 1 412 ? -28.434 -22.736 13.306 1.00 89.44 412 PHE A N 1
ATOM 3258 C CA . PHE A 1 412 ? -27.425 -22.153 12.428 1.00 89.44 412 PHE A CA 1
ATOM 3259 C C . PHE A 1 412 ? -27.519 -22.812 11.060 1.00 89.44 412 PHE A C 1
ATOM 3261 O O . PHE A 1 412 ? -27.792 -24.010 10.981 1.00 89.44 412 PHE A O 1
ATOM 3268 N N . GLU A 1 413 ? -27.254 -22.039 10.017 1.00 93.50 413 GLU A N 1
ATOM 3269 C CA . GLU A 1 413 ? -27.025 -22.547 8.669 1.00 93.50 413 GLU A CA 1
ATOM 3270 C C . GLU A 1 413 ? -25.670 -22.049 8.177 1.00 93.50 413 GLU A C 1
ATOM 3272 O O . GLU A 1 413 ? -25.247 -20.938 8.499 1.00 93.50 413 GLU A O 1
ATOM 3277 N N . GLU A 1 414 ? -24.997 -22.881 7.398 1.00 94.38 414 GLU A N 1
ATOM 3278 C CA . GLU A 1 414 ? -23.733 -22.578 6.750 1.00 94.38 414 GLU A CA 1
ATOM 3279 C C . GLU A 1 414 ? -23.901 -22.603 5.238 1.00 94.38 414 GLU A C 1
ATOM 3281 O O . GLU A 1 414 ? -24.645 -23.434 4.719 1.00 94.38 414 GLU A O 1
ATOM 3286 N N . PHE A 1 415 ? -23.217 -21.715 4.519 1.00 94.94 415 PHE A N 1
ATOM 3287 C CA . PHE A 1 415 ? -23.250 -21.724 3.060 1.00 94.94 415 PHE A CA 1
ATOM 3288 C C . PHE A 1 415 ? -22.040 -21.077 2.397 1.00 94.94 415 PHE A C 1
ATOM 3290 O O . PHE A 1 415 ? -21.263 -20.359 3.026 1.00 94.94 415 PHE A O 1
ATOM 3297 N N . GLN A 1 416 ? -21.923 -21.331 1.094 1.00 95.56 416 GLN A N 1
ATOM 3298 C CA . GLN A 1 416 ? -20.997 -20.695 0.162 1.00 95.56 416 GLN A CA 1
ATOM 3299 C C . GLN A 1 416 ? -21.743 -20.307 -1.126 1.00 95.56 416 GLN A C 1
ATOM 3301 O O . GLN A 1 416 ? -22.783 -20.880 -1.470 1.00 95.56 416 GLN A O 1
ATOM 3306 N N . ILE A 1 417 ? -21.193 -19.336 -1.855 1.00 95.88 417 ILE A N 1
ATOM 3307 C CA . ILE A 1 417 ? -21.654 -18.963 -3.194 1.00 95.88 417 ILE A CA 1
ATOM 3308 C C . ILE A 1 417 ? -20.721 -19.650 -4.185 1.00 95.88 417 ILE A C 1
ATOM 3310 O O . ILE A 1 417 ? -19.506 -19.584 -4.043 1.00 95.88 417 ILE A O 1
ATOM 3314 N N . VAL A 1 418 ? -21.280 -20.317 -5.185 1.00 94.50 418 VAL A N 1
ATOM 3315 C CA . VAL A 1 418 ? -20.551 -21.142 -6.149 1.00 94.50 418 VAL A CA 1
ATOM 3316 C C . VAL A 1 418 ? -20.805 -20.614 -7.554 1.00 94.50 418 VAL A C 1
ATOM 3318 O O . VAL A 1 418 ? -21.955 -20.414 -7.954 1.00 94.50 418 VAL A O 1
ATOM 3321 N N . GLN A 1 419 ? -19.741 -20.380 -8.317 1.00 93.88 419 GLN A N 1
ATOM 3322 C CA . GLN A 1 419 ? -19.841 -19.946 -9.708 1.00 93.88 419 GLN A CA 1
ATOM 3323 C C . GLN A 1 419 ? -19.998 -21.159 -10.627 1.00 93.88 419 GLN A C 1
ATOM 3325 O O . GLN A 1 419 ? -19.308 -22.160 -10.469 1.00 93.88 419 GLN A O 1
ATOM 3330 N N . SER A 1 420 ? -20.918 -21.092 -11.593 1.00 90.12 420 SER A N 1
ATOM 3331 C CA . SER A 1 420 ? -21.070 -22.104 -12.654 1.00 90.12 420 SER A CA 1
ATOM 3332 C C . SER A 1 420 ? -21.260 -23.556 -12.175 1.00 90.12 420 SER A C 1
ATOM 3334 O O . SER A 1 420 ? -20.984 -24.487 -12.927 1.00 90.12 420 SER A O 1
ATOM 3336 N N . ARG A 1 421 ? -21.761 -23.761 -10.943 1.00 92.44 421 ARG A N 1
ATOM 3337 C CA . ARG A 1 421 ? -21.846 -25.077 -10.264 1.00 92.44 421 ARG A CA 1
ATOM 3338 C C . ARG A 1 421 ? -20.493 -25.795 -10.143 1.00 92.44 421 ARG A C 1
ATOM 3340 O O . ARG A 1 421 ? -20.451 -27.017 -10.024 1.00 92.44 421 ARG A O 1
ATOM 3347 N N . ASP A 1 422 ? -19.400 -25.043 -10.177 1.00 89.25 422 ASP A N 1
ATOM 3348 C CA . ASP A 1 422 ? -18.044 -25.553 -10.050 1.00 89.25 422 ASP A CA 1
ATOM 3349 C C . ASP A 1 422 ? -17.560 -25.369 -8.610 1.00 89.25 422 ASP A C 1
ATOM 3351 O O . ASP A 1 422 ? -17.273 -24.261 -8.164 1.00 89.25 422 ASP A O 1
ATOM 3355 N N . TRP A 1 423 ? -17.442 -26.472 -7.871 1.00 89.12 423 TRP A N 1
ATOM 3356 C CA . TRP A 1 423 ? -16.876 -26.471 -6.524 1.00 89.12 423 TRP A CA 1
ATOM 3357 C C . TRP A 1 423 ? -15.413 -25.990 -6.478 1.00 89.12 423 TRP A C 1
ATOM 3359 O O . TRP A 1 423 ? -14.930 -25.691 -5.396 1.00 89.12 423 TRP A O 1
ATOM 3369 N N . GLY A 1 424 ? -14.694 -25.884 -7.596 1.00 85.75 424 GLY A N 1
ATOM 3370 C CA . GLY A 1 424 ? -13.395 -25.207 -7.657 1.00 85.75 424 GLY A CA 1
ATOM 3371 C C . GLY A 1 424 ? -13.480 -23.675 -7.693 1.00 85.75 424 GLY A C 1
ATOM 3372 O O . GLY A 1 424 ? -12.442 -23.019 -7.678 1.00 85.75 424 GLY A O 1
ATOM 3373 N N . GLN A 1 425 ? -14.690 -23.108 -7.764 1.00 89.50 425 GLN A N 1
ATOM 3374 C CA . GLN A 1 425 ? -14.962 -21.676 -7.893 1.00 89.50 425 GLN A CA 1
ATOM 3375 C C . GLN A 1 425 ? -15.985 -21.216 -6.845 1.00 89.50 425 GLN A C 1
ATOM 3377 O O . GLN A 1 425 ? -17.150 -20.939 -7.149 1.00 89.50 425 GLN A O 1
ATOM 3382 N N . ARG A 1 426 ? -15.547 -21.141 -5.586 1.00 92.88 426 ARG A N 1
ATOM 3383 C CA . ARG A 1 426 ? -16.380 -20.752 -4.440 1.00 92.88 426 ARG A CA 1
ATOM 3384 C C . ARG A 1 426 ? -15.968 -19.396 -3.895 1.00 92.88 426 ARG A C 1
ATOM 3386 O O . ARG A 1 426 ? -14.781 -19.097 -3.805 1.00 92.88 426 ARG A O 1
ATOM 3393 N N . PHE A 1 427 ? -16.952 -18.616 -3.472 1.00 94.44 427 PHE A N 1
ATOM 3394 C CA . PHE A 1 427 ? -16.761 -17.410 -2.677 1.00 94.44 427 PHE A CA 1
ATOM 3395 C C . PHE A 1 427 ? -17.051 -17.714 -1.211 1.00 94.44 427 PHE A C 1
ATOM 3397 O O . PHE A 1 427 ? -17.969 -18.483 -0.902 1.00 94.44 427 PHE A O 1
ATOM 3404 N N . TYR A 1 428 ? -16.265 -17.109 -0.326 1.00 92.25 428 TYR A N 1
ATOM 3405 C CA . TYR A 1 428 ? -16.263 -17.409 1.104 1.00 92.25 428 TYR A CA 1
ATOM 3406 C C . TYR A 1 428 ? -15.761 -16.216 1.935 1.00 92.25 428 TYR A C 1
ATOM 3408 O O . TYR A 1 428 ? -15.088 -15.339 1.386 1.00 92.25 428 TYR A O 1
ATOM 3416 N N . PRO A 1 429 ? -16.070 -16.143 3.244 1.00 89.44 429 PRO A N 1
ATOM 3417 C CA . PRO A 1 429 ? -15.549 -15.081 4.103 1.00 89.44 429 PRO A CA 1
ATOM 3418 C C . PRO A 1 429 ? -14.052 -15.263 4.386 1.00 89.44 429 PRO A C 1
ATOM 3420 O O . PRO A 1 429 ? -13.570 -16.389 4.520 1.00 89.44 429 PRO A O 1
ATOM 3423 N N . SER A 1 430 ? -13.322 -14.157 4.545 1.00 84.25 430 SER A N 1
ATOM 3424 C CA . SER A 1 430 ? -11.976 -14.179 5.131 1.00 84.25 430 SER A CA 1
ATOM 3425 C C . SER A 1 430 ? -12.001 -14.679 6.583 1.00 84.25 430 SER A C 1
ATOM 3427 O O . SER A 1 430 ? -13.052 -14.707 7.225 1.00 84.25 430 SER A O 1
ATOM 3429 N N . SER A 1 431 ? -10.843 -15.053 7.136 1.00 72.44 431 SER A N 1
ATOM 3430 C CA . SER A 1 431 ? -10.717 -15.502 8.535 1.00 72.44 431 SER A CA 1
ATOM 3431 C C . SER A 1 431 ? -11.219 -14.466 9.552 1.00 72.44 431 SER A C 1
ATOM 3433 O O . SER A 1 431 ? -11.743 -14.840 10.597 1.00 72.44 431 SER A O 1
ATOM 3435 N N . ALA A 1 432 ? -11.111 -13.175 9.221 1.00 64.75 432 ALA A N 1
ATOM 3436 C CA . ALA A 1 432 ? -11.640 -12.061 10.008 1.00 64.75 432 ALA A CA 1
ATOM 3437 C C . ALA A 1 432 ? -13.113 -11.716 9.690 1.00 64.75 432 ALA A C 1
ATOM 3439 O O . ALA A 1 432 ? -13.687 -10.836 10.326 1.00 64.75 432 ALA A O 1
ATOM 3440 N N . GLY A 1 433 ? -13.726 -12.354 8.684 1.00 68.62 433 GLY A N 1
ATOM 3441 C CA . GLY A 1 433 ? -15.119 -12.145 8.267 1.00 68.62 433 GLY A CA 1
ATOM 3442 C C . GLY A 1 433 ? -15.410 -10.825 7.540 1.00 68.62 433 GLY A C 1
ATOM 3443 O O . GLY A 1 433 ? -16.533 -10.627 7.085 1.00 68.62 433 GLY A O 1
ATOM 3444 N N . ALA A 1 434 ? -14.421 -9.934 7.413 1.00 67.12 434 ALA A N 1
ATOM 3445 C CA . ALA A 1 434 ? -14.590 -8.588 6.859 1.00 67.12 434 ALA A CA 1
ATOM 3446 C C . ALA A 1 434 ? -14.579 -8.527 5.319 1.00 67.12 434 ALA A C 1
ATOM 3448 O O . ALA A 1 434 ? -15.054 -7.549 4.745 1.00 67.12 434 ALA A O 1
ATOM 3449 N N . GLU A 1 435 ? -14.047 -9.552 4.646 1.00 81.44 435 GLU A N 1
ATOM 3450 C CA . GLU A 1 435 ? -13.875 -9.575 3.188 1.00 81.44 435 GLU A CA 1
ATOM 3451 C C . GLU A 1 435 ? -14.457 -10.845 2.558 1.00 81.44 435 GLU A C 1
ATOM 3453 O O . GLU A 1 435 ? -14.507 -11.902 3.192 1.00 81.44 435 GLU A O 1
ATOM 3458 N N . ILE A 1 436 ? -14.874 -10.745 1.290 1.00 88.31 436 ILE A N 1
ATOM 3459 C CA . ILE A 1 436 ? -15.379 -11.868 0.489 1.00 88.31 436 ILE A CA 1
ATOM 3460 C C . ILE A 1 436 ? -14.297 -12.324 -0.496 1.00 88.31 436 ILE A C 1
ATOM 3462 O O . ILE A 1 436 ? -14.041 -11.679 -1.519 1.00 88.31 436 ILE A O 1
ATOM 3466 N N . LEU A 1 437 ? -13.694 -13.471 -0.198 1.00 85.25 437 LEU A N 1
ATOM 3467 C CA . LEU A 1 437 ? -12.625 -14.098 -0.971 1.00 85.25 437 LEU A CA 1
ATOM 3468 C C . LEU A 1 437 ? -13.182 -15.009 -2.084 1.00 85.25 437 LEU A C 1
ATOM 3470 O O . LEU A 1 437 ? -14.394 -15.210 -2.196 1.00 85.25 437 LEU A O 1
ATOM 3474 N N . GLY A 1 438 ? -12.295 -15.526 -2.941 1.00 89.81 438 GLY A N 1
ATOM 3475 C CA . GLY A 1 438 ? -12.629 -16.371 -4.096 1.00 89.81 438 GLY A CA 1
ATOM 3476 C C . GLY A 1 438 ? -12.809 -15.611 -5.429 1.00 89.81 438 GLY A C 1
ATOM 3477 O O . GLY A 1 438 ? -12.505 -14.417 -5.513 1.00 89.81 438 GLY A O 1
ATOM 3478 N N . PRO A 1 439 ? -13.293 -16.257 -6.508 1.00 88.75 439 PRO A N 1
ATOM 3479 C CA . PRO A 1 439 ? -13.633 -17.671 -6.564 1.00 88.75 439 PRO A CA 1
ATOM 3480 C C . PRO A 1 439 ? -12.370 -18.544 -6.592 1.00 88.75 439 PRO A C 1
ATOM 3482 O O . PRO A 1 439 ? -11.519 -18.369 -7.460 1.00 88.75 439 PRO A O 1
ATOM 3485 N N . ASP A 1 440 ? -12.262 -19.496 -5.668 1.00 83.19 440 ASP A N 1
ATOM 3486 C CA . ASP A 1 440 ? -11.239 -20.550 -5.690 1.00 83.19 440 ASP A CA 1
ATOM 3487 C C . ASP A 1 440 ? -11.757 -21.838 -5.012 1.00 83.19 440 ASP A C 1
ATOM 3489 O O . ASP A 1 440 ? -12.950 -21.969 -4.726 1.00 83.19 440 ASP A O 1
ATOM 3493 N N . ASN A 1 441 ? -10.881 -22.826 -4.806 1.00 88.25 441 ASN A N 1
ATOM 3494 C CA . ASN A 1 441 ? -11.241 -24.137 -4.264 1.00 88.25 441 ASN A CA 1
ATOM 3495 C C . ASN A 1 441 ? -11.141 -24.209 -2.724 1.00 88.25 441 ASN A C 1
ATOM 3497 O O . ASN A 1 441 ? -10.808 -25.263 -2.174 1.00 88.25 441 ASN A O 1
ATOM 3501 N N . MET A 1 442 ? -11.388 -23.106 -2.010 1.00 83.94 442 MET A N 1
ATOM 3502 C CA . MET A 1 442 ? -11.378 -23.103 -0.548 1.00 83.94 442 MET A CA 1
ATOM 3503 C C . MET A 1 442 ? -12.590 -23.838 0.038 1.00 83.94 442 MET A C 1
ATOM 3505 O O . MET A 1 442 ? -13.749 -23.429 -0.094 1.00 83.94 442 MET A O 1
ATOM 3509 N N . HIS A 1 443 ? -12.304 -24.924 0.752 1.00 83.38 443 HIS A N 1
ATOM 3510 C CA . HIS A 1 443 ? -13.294 -25.734 1.451 1.00 83.38 443 HIS A CA 1
ATOM 3511 C C . HIS A 1 443 ? -13.343 -25.386 2.946 1.00 83.38 443 HIS A C 1
ATOM 3513 O O . HIS A 1 443 ? -12.309 -25.182 3.572 1.00 83.38 443 HIS A O 1
ATOM 3519 N N . GLY A 1 444 ? -14.539 -25.394 3.543 1.00 84.19 444 GLY A N 1
ATOM 3520 C CA . GLY A 1 444 ? -14.732 -25.262 4.994 1.00 84.19 444 GLY A CA 1
ATOM 3521 C C . GLY A 1 444 ? -14.811 -23.823 5.510 1.00 84.19 444 GLY A C 1
ATOM 3522 O O . GLY A 1 444 ? -15.323 -23.606 6.605 1.00 84.19 444 GLY A O 1
ATOM 3523 N N . SER A 1 445 ? -14.390 -22.841 4.714 1.00 88.44 445 SER A N 1
ATOM 3524 C CA . SER A 1 445 ? -14.638 -21.422 4.981 1.00 88.44 445 SER A CA 1
ATOM 3525 C C . SER A 1 445 ? -16.061 -21.068 4.548 1.00 88.44 445 SER A C 1
ATOM 3527 O O . SER A 1 445 ? -16.307 -20.722 3.395 1.00 88.44 445 SER A O 1
ATOM 3529 N N . ASN A 1 446 ? -17.019 -21.207 5.459 1.00 92.56 446 ASN A N 1
ATOM 3530 C CA . ASN A 1 446 ? -18.437 -20.995 5.178 1.00 92.56 446 ASN A CA 1
ATOM 3531 C C . ASN A 1 446 ? -18.929 -19.724 5.868 1.00 92.56 446 ASN A C 1
ATOM 3533 O O . ASN A 1 446 ? -18.532 -19.433 6.998 1.00 92.56 446 ASN A O 1
ATOM 3537 N N . TRP A 1 447 ? -19.861 -19.004 5.243 1.00 92.38 447 TRP A N 1
ATOM 3538 C CA . TRP A 1 447 ? -20.679 -18.071 6.012 1.00 92.38 447 TRP A CA 1
ATOM 3539 C C . TRP A 1 447 ? -21.562 -18.872 6.943 1.00 92.38 447 TRP A C 1
ATOM 3541 O O . TRP A 1 447 ? -22.242 -19.791 6.496 1.00 92.38 447 TRP A O 1
ATOM 3551 N N . ARG A 1 448 ? -21.564 -18.510 8.222 1.00 90.38 448 ARG A N 1
ATOM 3552 C CA . ARG A 1 448 ? -22.420 -19.120 9.231 1.00 90.38 448 ARG A CA 1
ATOM 3553 C C . ARG A 1 448 ? -23.423 -18.093 9.722 1.00 90.38 448 ARG A C 1
ATOM 3555 O O . ARG A 1 448 ? -23.048 -17.097 10.332 1.00 90.38 448 ARG A O 1
ATOM 3562 N N . VAL A 1 449 ? -24.700 -18.360 9.486 1.00 87.69 449 VAL A N 1
ATOM 3563 C CA . VAL A 1 449 ? -25.800 -17.466 9.843 1.00 87.69 449 VAL A CA 1
ATOM 3564 C C . VAL A 1 449 ? -26.604 -18.067 10.988 1.00 87.69 449 VAL A C 1
ATOM 3566 O O . VAL A 1 449 ? -26.990 -19.236 10.953 1.00 87.69 449 VAL A O 1
ATOM 3569 N N . SER A 1 450 ? -26.860 -17.257 12.016 1.00 86.31 450 SER A N 1
ATOM 3570 C CA . SER A 1 450 ? -27.769 -17.608 13.108 1.00 86.31 450 SER A CA 1
ATOM 3571 C C . SER A 1 450 ? -29.212 -17.484 12.630 1.00 86.31 450 SER A C 1
ATOM 3573 O O . SER A 1 450 ? -29.649 -16.409 12.228 1.00 86.31 450 SER A O 1
ATOM 3575 N N . ILE A 1 451 ? -29.963 -18.580 12.660 1.00 90.38 451 ILE A N 1
ATOM 3576 C CA . ILE A 1 451 ? -31.366 -18.609 12.254 1.00 90.38 451 ILE A CA 1
ATOM 3577 C C . ILE A 1 451 ? -32.240 -18.314 13.478 1.00 90.38 451 ILE A C 1
ATOM 3579 O O . ILE A 1 451 ? -32.267 -19.129 14.407 1.00 90.38 451 ILE A O 1
ATOM 3583 N N . PRO A 1 452 ? -32.981 -17.191 13.503 1.00 82.50 452 PRO A N 1
ATOM 3584 C CA . PRO A 1 452 ? -33.853 -16.849 14.620 1.00 82.50 452 PRO A CA 1
ATOM 3585 C C . PRO A 1 452 ? -35.109 -17.728 14.647 1.00 82.50 452 PRO A C 1
ATOM 3587 O O . PRO A 1 452 ? -35.533 -18.289 13.633 1.00 82.50 452 PRO A O 1
ATOM 3590 N N . ALA A 1 453 ? -35.743 -17.828 15.818 1.00 80.19 453 ALA A N 1
ATOM 3591 C CA . ALA A 1 453 ? -37.013 -18.533 15.968 1.00 80.19 453 ALA A CA 1
ATOM 3592 C C . ALA A 1 453 ? -38.097 -17.931 15.048 1.00 80.19 453 ALA A C 1
ATOM 3594 O O . ALA A 1 453 ? -38.190 -16.717 14.887 1.00 80.19 453 ALA A O 1
ATOM 3595 N N . GLY A 1 454 ? -38.919 -18.788 14.435 1.00 81.69 454 GLY A N 1
ATOM 3596 C CA . GLY A 1 454 ? -39.991 -18.368 13.520 1.00 81.69 454 GLY A CA 1
ATOM 3597 C C . GLY A 1 454 ? -39.558 -18.094 12.071 1.00 81.69 454 GLY A C 1
ATOM 3598 O O . GLY A 1 454 ? -40.427 -17.924 11.214 1.00 81.69 454 GLY A O 1
ATOM 3599 N N . CYS A 1 455 ? -38.253 -18.112 11.777 1.00 89.94 455 CYS A N 1
ATOM 3600 C CA . CYS A 1 455 ? -37.728 -18.087 10.412 1.00 89.94 455 CYS A CA 1
ATOM 3601 C C . CYS A 1 455 ? -38.041 -19.406 9.682 1.00 89.94 455 CYS A C 1
ATOM 3603 O O . CYS A 1 455 ? -37.876 -20.485 10.252 1.00 89.94 455 CYS A O 1
ATOM 3605 N N . VAL A 1 456 ? -38.498 -19.324 8.430 1.00 94.56 456 VAL A N 1
ATOM 3606 C CA . VAL A 1 456 ? -38.754 -20.491 7.560 1.00 94.56 456 VAL A CA 1
ATOM 3607 C C . VAL A 1 456 ? -37.857 -20.527 6.328 1.00 94.56 456 VAL A C 1
ATOM 3609 O O . VAL A 1 456 ? -37.613 -21.602 5.782 1.00 94.56 456 VAL A O 1
ATOM 3612 N N . SER A 1 457 ? -37.325 -19.384 5.908 1.00 94.94 457 SER A N 1
ATOM 3613 C CA . SER A 1 457 ? -36.375 -19.308 4.804 1.00 94.94 457 SER A CA 1
ATOM 3614 C C . SER A 1 457 ? -35.466 -18.092 4.933 1.00 94.94 457 SER A C 1
ATOM 3616 O O . SER A 1 457 ? -35.815 -17.106 5.579 1.00 94.94 457 SER A O 1
ATOM 3618 N N . VAL A 1 458 ? -34.300 -18.158 4.299 1.00 93.75 458 VAL A N 1
ATOM 3619 C CA . VAL A 1 458 ? -33.347 -17.050 4.196 1.00 93.75 458 VAL A CA 1
ATOM 3620 C C . VAL A 1 458 ? -33.273 -16.618 2.740 1.00 93.75 458 VAL A C 1
ATOM 3622 O O . VAL A 1 458 ? -33.045 -17.440 1.850 1.00 93.75 458 VAL A O 1
ATOM 3625 N N . ARG A 1 459 ? -33.467 -15.322 2.496 1.00 94.44 459 ARG A N 1
ATOM 3626 C CA . ARG A 1 459 ? -33.229 -14.695 1.201 1.00 94.44 459 ARG A CA 1
ATOM 3627 C C . ARG A 1 459 ? -31.826 -14.110 1.188 1.00 94.44 459 ARG A C 1
ATOM 3629 O O . ARG A 1 459 ? -31.531 -13.229 1.988 1.00 94.44 459 ARG A O 1
ATOM 3636 N N . VAL A 1 460 ? -30.988 -14.582 0.277 1.00 94.06 460 VAL A N 1
ATOM 3637 C CA . VAL A 1 460 ? -29.610 -14.105 0.105 1.00 94.06 460 VAL A CA 1
ATOM 3638 C C . VAL A 1 460 ? -29.557 -13.133 -1.066 1.00 94.06 460 VAL A C 1
ATOM 3640 O O . VAL A 1 460 ? -30.201 -13.372 -2.088 1.00 94.06 460 VAL A O 1
ATOM 3643 N N . PHE A 1 461 ? -28.788 -12.059 -0.909 1.00 93.19 461 PHE A N 1
ATOM 3644 C CA . PHE A 1 461 ? -28.480 -11.055 -1.921 1.00 93.19 461 PHE A CA 1
ATOM 3645 C C . PHE A 1 461 ? -26.973 -11.046 -2.171 1.00 93.19 461 PHE A C 1
ATOM 3647 O O . PHE A 1 461 ? -26.192 -11.076 -1.222 1.00 93.19 461 PHE A O 1
ATOM 3654 N N . TRP A 1 462 ? -26.571 -11.001 -3.436 1.00 93.25 462 TRP A N 1
ATOM 3655 C CA . TRP A 1 462 ? -25.183 -11.101 -3.876 1.00 93.25 462 TRP A CA 1
ATOM 3656 C C . TRP A 1 462 ? -24.886 -10.070 -4.967 1.00 93.25 462 TRP A C 1
ATOM 3658 O O . TRP A 1 462 ? -25.465 -10.147 -6.049 1.00 93.25 462 TRP A O 1
ATOM 3668 N N . ASP A 1 463 ? -23.971 -9.136 -4.707 1.00 90.75 463 ASP A N 1
ATOM 3669 C CA . ASP A 1 463 ? -23.370 -8.271 -5.726 1.00 90.75 463 ASP A CA 1
ATOM 3670 C C . ASP A 1 463 ? -21.927 -8.735 -5.994 1.00 90.75 463 ASP A C 1
ATOM 3672 O O . ASP A 1 463 ? -21.057 -8.548 -5.137 1.00 90.75 463 ASP A O 1
ATOM 3676 N N . PRO A 1 464 ? -21.643 -9.333 -7.165 1.00 86.69 464 PRO A N 1
ATOM 3677 C CA . PRO A 1 464 ? -20.314 -9.833 -7.509 1.00 86.69 464 PRO A CA 1
ATOM 3678 C C . PRO A 1 464 ? -19.289 -8.753 -7.893 1.00 86.69 464 PRO A C 1
ATOM 3680 O O . PRO A 1 464 ? -18.137 -9.098 -8.178 1.00 86.69 464 PRO A O 1
ATOM 3683 N N . ARG A 1 465 ? -19.675 -7.474 -7.975 1.00 79.00 465 ARG A N 1
ATOM 3684 C CA . ARG A 1 465 ? -18.818 -6.400 -8.510 1.00 79.00 465 ARG A CA 1
ATOM 3685 C C . ARG A 1 465 ? -18.114 -5.618 -7.406 1.00 79.00 465 ARG A C 1
ATOM 3687 O O . ARG A 1 465 ? -18.512 -5.636 -6.243 1.00 79.00 465 ARG A O 1
ATOM 3694 N N . GLY A 1 466 ? -17.087 -4.859 -7.792 1.00 75.69 466 GLY A N 1
ATOM 3695 C CA . GLY A 1 466 ? -16.344 -3.995 -6.871 1.00 75.69 466 GLY A CA 1
ATOM 3696 C C . GLY A 1 466 ? -15.767 -4.783 -5.692 1.00 75.69 466 GLY A C 1
ATOM 3697 O O . GLY A 1 466 ? -15.163 -5.832 -5.893 1.00 75.69 466 GLY A O 1
ATOM 3698 N N . SER A 1 467 ? -15.987 -4.298 -4.468 1.00 69.69 467 SER A N 1
ATOM 3699 C CA . SER A 1 467 ? -15.571 -4.979 -3.229 1.00 69.69 467 SER A CA 1
ATOM 3700 C C . SER A 1 467 ? -16.331 -6.274 -2.933 1.00 69.69 467 SER A C 1
ATOM 3702 O O . SER A 1 467 ? -15.989 -6.942 -1.964 1.00 69.69 467 SER A O 1
ATOM 3704 N N . ARG A 1 468 ? -17.315 -6.630 -3.772 1.00 85.88 468 ARG A N 1
ATOM 3705 C CA . ARG A 1 468 ? -18.328 -7.664 -3.559 1.00 85.88 468 ARG A CA 1
ATOM 3706 C C . ARG A 1 468 ? -19.116 -7.409 -2.285 1.00 85.88 468 ARG A C 1
ATOM 3708 O O . ARG A 1 468 ? -18.595 -7.020 -1.247 1.00 85.88 468 ARG A O 1
ATOM 3715 N N . SER A 1 469 ? -20.413 -7.624 -2.354 1.00 86.00 469 SER A N 1
ATOM 3716 C CA . SER A 1 469 ? -21.228 -7.554 -1.151 1.00 86.00 469 SER A CA 1
ATOM 3717 C C . SER A 1 469 ? -22.197 -8.703 -1.150 1.00 86.00 469 SER A C 1
ATOM 3719 O O . SER A 1 469 ? -22.717 -9.109 -2.188 1.00 86.00 469 SER A O 1
ATOM 3721 N N . PHE A 1 470 ? -22.425 -9.242 0.032 1.00 88.19 470 PHE A N 1
ATOM 3722 C CA . PHE A 1 470 ? -23.527 -10.143 0.247 1.00 88.19 470 PHE A CA 1
ATOM 3723 C C . PHE A 1 470 ? -24.265 -9.680 1.492 1.00 88.19 470 PHE A C 1
ATOM 3725 O O . PHE A 1 470 ? -23.677 -9.086 2.391 1.00 88.19 470 PHE A O 1
ATOM 3732 N N . SER A 1 471 ? -25.566 -9.903 1.495 1.00 89.56 471 SER A N 1
ATOM 3733 C CA . SER A 1 471 ? -26.418 -9.670 2.654 1.00 89.56 471 SER A CA 1
ATOM 3734 C C . SER A 1 471 ? -27.545 -10.682 2.625 1.00 89.56 471 SER A C 1
ATOM 3736 O O . SER A 1 471 ? -27.787 -11.343 1.607 1.00 89.56 471 SER A O 1
ATOM 3738 N N . TRP A 1 472 ? -28.257 -10.826 3.732 1.00 91.69 472 TRP A N 1
ATOM 3739 C CA . TRP A 1 472 ? -29.424 -11.691 3.770 1.00 91.69 472 TRP A CA 1
ATOM 3740 C C . TRP A 1 472 ? -30.575 -11.079 4.552 1.00 91.69 472 TRP A C 1
ATOM 3742 O O . TRP A 1 472 ? -30.426 -10.166 5.364 1.00 91.69 472 TRP A O 1
ATOM 3752 N N . ARG A 1 473 ? -31.765 -11.603 4.275 1.00 91.25 473 ARG A N 1
ATOM 3753 C CA . ARG A 1 473 ? -32.986 -11.328 5.021 1.00 91.25 473 ARG A CA 1
ATOM 3754 C C . ARG A 1 473 ? -33.614 -12.633 5.450 1.00 91.25 473 ARG A C 1
ATOM 3756 O O . ARG A 1 473 ? -33.641 -13.609 4.703 1.00 91.25 473 ARG A O 1
ATOM 3763 N N . TYR A 1 474 ? -34.148 -12.639 6.652 1.00 90.81 474 TYR A N 1
ATOM 3764 C CA . TYR A 1 474 ? -34.930 -13.755 7.149 1.00 90.81 474 TYR A CA 1
ATOM 3765 C C . TYR A 1 474 ? -36.376 -13.599 6.695 1.00 90.81 474 TYR A C 1
ATOM 3767 O O . TYR A 1 474 ? -36.876 -12.479 6.613 1.00 90.81 474 TYR A O 1
ATOM 3775 N N . VAL A 1 475 ? -37.043 -14.714 6.421 1.00 91.12 475 VAL A N 1
ATOM 3776 C CA . VAL A 1 475 ? -38.431 -14.750 5.961 1.00 91.12 475 VAL A CA 1
ATOM 3777 C C . VAL A 1 475 ? -39.239 -15.639 6.900 1.00 91.12 475 VAL A C 1
ATOM 3779 O O . VAL A 1 475 ? -38.853 -16.771 7.201 1.00 91.12 475 VAL A O 1
ATOM 3782 N N . GLY A 1 476 ? -40.361 -15.116 7.388 1.00 88.25 476 GLY A N 1
ATOM 3783 C CA . GLY A 1 476 ? -41.255 -15.793 8.328 1.00 88.25 476 GLY A CA 1
ATOM 3784 C C . GLY A 1 476 ? -42.413 -16.504 7.629 1.00 88.25 476 GLY A C 1
ATOM 3785 O O . GLY A 1 476 ? -42.624 -16.351 6.428 1.00 88.25 476 GLY A O 1
ATOM 3786 N N . ARG A 1 477 ? -43.225 -17.251 8.389 1.00 83.69 477 ARG A N 1
ATOM 3787 C CA . ARG A 1 477 ? -44.395 -17.985 7.849 1.00 83.69 477 ARG A CA 1
ATOM 3788 C C . ARG A 1 477 ? -45.417 -17.104 7.124 1.00 83.69 477 ARG A C 1
ATOM 3790 O O . ARG A 1 477 ? -46.121 -17.596 6.253 1.00 83.69 477 ARG A O 1
ATOM 3797 N N . SER A 1 478 ? -45.510 -15.827 7.487 1.00 80.38 478 SER A N 1
ATOM 3798 C CA . SER A 1 478 ? -46.396 -14.847 6.846 1.00 80.38 478 SER A CA 1
ATOM 3799 C C . SER A 1 478 ? -45.815 -14.233 5.566 1.00 80.38 478 SER A C 1
ATOM 3801 O O . SER A 1 478 ? -46.469 -13.391 4.959 1.00 80.38 478 SER A O 1
ATOM 3803 N N . GLY A 1 479 ? -44.587 -14.598 5.176 1.00 79.06 479 GLY A N 1
ATOM 3804 C CA . GLY A 1 479 ? -43.854 -13.966 4.074 1.00 79.06 479 GLY A CA 1
ATOM 3805 C C . GLY A 1 479 ? -43.203 -12.626 4.437 1.00 79.06 479 GLY A C 1
ATOM 3806 O O . GLY A 1 479 ? -42.614 -11.985 3.575 1.00 79.06 479 GLY A O 1
ATOM 3807 N N . PHE A 1 480 ? -43.291 -12.195 5.699 1.00 77.00 480 PHE A N 1
ATOM 3808 C CA . PHE A 1 480 ? -42.623 -10.985 6.179 1.00 77.00 480 PHE A CA 1
ATOM 3809 C C . PHE A 1 480 ? -41.096 -11.164 6.188 1.00 77.00 480 PHE A C 1
ATOM 3811 O O . PHE A 1 480 ? -40.616 -12.192 6.673 1.00 77.00 480 PHE A O 1
ATOM 3818 N N . GLU A 1 481 ? -40.355 -10.168 5.685 1.00 85.06 481 GLU A N 1
ATOM 3819 C CA . GLU A 1 481 ? -38.886 -10.169 5.613 1.00 85.06 481 GLU A CA 1
ATOM 3820 C C . GLU A 1 481 ? -38.257 -9.190 6.622 1.00 85.06 481 GLU A C 1
ATOM 3822 O O . GLU A 1 481 ? -38.749 -8.074 6.787 1.00 85.06 481 GLU A O 1
ATOM 3827 N N . TRP A 1 482 ? -37.143 -9.566 7.262 1.00 77.12 482 TRP A N 1
ATOM 3828 C CA . TRP A 1 482 ? -36.373 -8.678 8.154 1.00 77.12 482 TRP A CA 1
ATOM 3829 C C . TRP A 1 482 ? -34.851 -8.788 7.935 1.00 77.12 482 TRP A C 1
ATOM 3831 O O . TRP A 1 482 ? -34.361 -9.833 7.511 1.00 77.12 482 TRP A O 1
ATOM 3841 N N . GLY A 1 483 ? -34.122 -7.682 8.155 1.00 64.12 483 GLY A N 1
ATOM 3842 C CA . GLY A 1 483 ? -32.712 -7.492 7.761 1.00 64.12 483 GLY A CA 1
ATOM 3843 C C . GLY A 1 483 ? -31.637 -7.893 8.784 1.00 64.12 483 GLY A C 1
ATOM 3844 O O . GLY A 1 483 ? -31.944 -8.390 9.864 1.00 64.12 483 GLY A O 1
ATOM 3845 N N . GLU A 1 484 ? -30.376 -7.649 8.400 1.00 59.44 484 GLU A N 1
ATOM 3846 C CA . GLU A 1 484 ? -29.127 -8.139 9.021 1.00 59.44 484 GLU A CA 1
ATOM 3847 C C . GLU A 1 484 ? -28.634 -7.332 10.247 1.00 59.44 484 GLU A C 1
ATOM 3849 O O . GLU A 1 484 ? -27.901 -7.867 11.072 1.00 59.44 484 GLU A O 1
ATOM 3854 N N . SER A 1 485 ? -29.032 -6.059 10.405 1.00 47.03 485 SER A N 1
ATOM 3855 C CA . SER A 1 485 ? -28.436 -5.134 11.391 1.00 47.03 485 SER A CA 1
ATOM 3856 C C . SER A 1 485 ? -29.158 -5.059 12.749 1.00 47.03 485 SER A C 1
ATOM 3858 O O . SER A 1 485 ? -30.369 -5.272 12.870 1.00 47.03 485 SER A O 1
ATOM 3860 N N . ALA A 1 486 ? -28.372 -4.676 13.759 1.00 41.91 486 ALA A N 1
ATOM 3861 C CA . ALA A 1 486 ? -28.577 -4.680 15.207 1.00 41.91 486 ALA A CA 1
ATOM 3862 C C . ALA A 1 486 ? -29.865 -4.042 15.769 1.00 41.91 486 ALA A C 1
ATOM 3864 O O . ALA A 1 486 ? -30.083 -4.104 16.972 1.00 41.91 486 ALA A O 1
ATOM 3865 N N . GLU A 1 487 ? -30.757 -3.455 14.969 1.00 39.69 487 GLU A N 1
ATOM 3866 C CA . GLU A 1 487 ? -32.058 -2.973 15.464 1.00 39.69 487 GLU A CA 1
ATOM 3867 C C . GLU A 1 487 ? -33.026 -4.118 15.792 1.00 39.69 487 GLU A C 1
ATOM 3869 O O . GLU A 1 487 ? -33.843 -4.001 16.715 1.00 39.69 487 GLU A O 1
ATOM 3874 N N . VAL A 1 488 ? -32.910 -5.244 15.078 1.00 42.41 488 VAL A N 1
ATOM 3875 C CA . VAL A 1 488 ? -33.648 -6.469 15.407 1.00 42.41 488 VAL A CA 1
ATOM 3876 C C . VAL A 1 488 ? -32.946 -7.218 16.530 1.00 42.41 488 VAL A C 1
ATOM 3878 O O . VAL A 1 488 ? -33.639 -7.709 17.409 1.00 42.41 488 VAL A O 1
ATOM 3881 N N . ASP A 1 489 ? -31.613 -7.196 16.602 1.00 44.31 489 ASP A N 1
ATOM 3882 C CA . ASP A 1 489 ? -30.878 -7.713 17.762 1.00 44.31 489 ASP A CA 1
ATOM 3883 C C . ASP A 1 489 ? -31.212 -6.885 19.006 1.00 44.31 489 ASP A C 1
ATOM 3885 O O . ASP A 1 489 ? -31.617 -7.438 20.005 1.00 44.31 489 ASP A O 1
ATOM 3889 N N . ALA A 1 490 ? -31.270 -5.558 18.958 1.00 41.78 490 ALA A N 1
ATOM 3890 C CA . ALA A 1 490 ? -31.747 -4.765 20.085 1.00 41.78 490 ALA A CA 1
ATOM 3891 C C . ALA A 1 490 ? -33.211 -5.078 20.443 1.00 41.78 490 ALA A C 1
ATOM 3893 O O . ALA A 1 490 ? -33.579 -4.925 21.598 1.00 41.78 490 ALA A O 1
ATOM 3894 N N . ARG A 1 491 ? -34.084 -5.495 19.512 1.00 42.66 491 ARG A N 1
ATOM 3895 C CA . ARG A 1 491 ? -35.483 -5.891 19.813 1.00 42.66 491 ARG A CA 1
ATOM 3896 C C . ARG A 1 491 ? -35.638 -7.358 20.259 1.00 42.66 491 ARG A C 1
ATOM 3898 O O . ARG A 1 491 ? -36.493 -7.616 21.098 1.00 42.66 491 ARG A O 1
ATOM 3905 N N . LEU A 1 492 ? -34.811 -8.280 19.767 1.00 45.81 492 LEU A N 1
ATOM 3906 C CA . LEU A 1 492 ? -34.770 -9.705 20.129 1.00 45.81 492 LEU A CA 1
ATOM 3907 C C . LEU A 1 492 ? -33.889 -9.952 21.371 1.00 45.81 492 LEU A C 1
ATOM 3909 O O . LEU A 1 492 ? -34.291 -10.693 22.258 1.00 45.81 492 LEU A O 1
ATOM 3913 N N . LEU A 1 493 ? -32.763 -9.257 21.530 1.00 47.88 493 LEU A N 1
ATOM 3914 C CA . LEU A 1 493 ? -31.956 -9.170 22.763 1.00 47.88 493 LEU A CA 1
ATOM 3915 C C . LEU A 1 493 ? -32.694 -8.391 23.863 1.00 47.88 493 LEU A C 1
ATOM 3917 O O . LEU A 1 493 ? -32.499 -8.688 25.034 1.00 47.88 493 LEU A O 1
ATOM 3921 N N . ARG A 1 494 ? -33.611 -7.464 23.525 1.00 50.22 494 ARG A N 1
ATOM 3922 C CA . ARG A 1 494 ? -34.599 -6.943 24.500 1.00 50.22 494 ARG A CA 1
ATOM 3923 C C . ARG A 1 494 ? -35.570 -8.023 24.986 1.00 50.22 494 ARG A C 1
ATOM 3925 O O . ARG A 1 494 ? -36.168 -7.844 26.042 1.00 50.22 494 ARG A O 1
ATOM 3932 N N . SER A 1 495 ? -35.747 -9.108 24.227 1.00 52.16 495 SER A N 1
ATOM 3933 C CA . SER A 1 495 ? -36.627 -10.223 24.596 1.00 52.16 495 SER A CA 1
ATOM 3934 C C . SER A 1 495 ? -35.908 -11.394 25.277 1.00 52.16 495 SER A C 1
ATOM 3936 O O . SER A 1 495 ? -36.577 -12.174 25.948 1.00 52.16 495 SER A O 1
ATOM 3938 N N . SER A 1 496 ? -34.577 -11.492 25.166 1.00 61.81 496 SER A N 1
ATOM 3939 C CA . SER A 1 496 ? -33.774 -12.508 25.861 1.00 61.81 496 SER A CA 1
ATOM 3940 C C . SER A 1 496 ? -33.266 -11.980 27.206 1.00 61.81 496 SER A C 1
ATOM 3942 O O . SER A 1 496 ? -32.406 -11.095 27.226 1.00 61.81 496 SER A O 1
ATOM 3944 N N . PRO A 1 497 ? -33.760 -12.488 28.347 1.00 86.75 497 PRO A N 1
ATOM 3945 C CA . PRO A 1 497 ? -33.253 -12.086 29.651 1.00 86.75 497 PRO A CA 1
ATOM 3946 C C . PRO A 1 497 ? -31.807 -12.564 29.848 1.00 86.75 497 PRO A C 1
ATOM 3948 O O . PRO A 1 497 ? -31.484 -13.737 29.651 1.00 86.75 497 PRO A O 1
ATOM 3951 N N . TYR A 1 498 ? -30.932 -11.655 30.279 1.00 94.75 498 TYR A N 1
ATOM 3952 C CA . TYR A 1 498 ? -29.612 -11.999 30.805 1.00 94.75 498 TYR A CA 1
ATOM 3953 C C . TYR A 1 498 ? -29.688 -12.137 32.321 1.00 94.75 498 TYR A C 1
ATOM 3955 O O . TYR A 1 498 ? -30.328 -11.324 32.988 1.00 94.75 498 TYR A O 1
ATOM 3963 N N . SER A 1 499 ? -28.981 -13.115 32.873 1.00 97.25 499 SER A N 1
ATOM 3964 C CA . SER A 1 499 ? -28.885 -13.321 34.314 1.00 97.25 499 SER A CA 1
ATOM 3965 C C . SER A 1 499 ? -27.429 -13.486 34.736 1.00 97.25 499 SER A C 1
ATOM 3967 O O . SER A 1 499 ? -26.594 -13.965 33.974 1.00 97.25 499 SER A O 1
ATOM 3969 N N . LEU A 1 500 ? -27.118 -13.098 35.965 1.00 97.56 500 LEU A N 1
ATOM 3970 C CA . LEU A 1 500 ? -25.855 -13.406 36.620 1.00 97.56 500 LEU A CA 1
ATOM 3971 C C . LEU A 1 500 ? -25.985 -14.714 37.391 1.00 97.56 500 LEU A C 1
ATOM 3973 O O . LEU A 1 500 ? -27.017 -14.967 38.008 1.00 97.56 500 LEU A O 1
ATOM 3977 N N . ALA A 1 501 ? -24.919 -15.498 37.412 1.00 97.56 501 ALA A N 1
ATOM 3978 C CA . ALA A 1 501 ? -24.736 -16.585 38.362 1.00 97.56 501 ALA A CA 1
ATOM 3979 C C . ALA A 1 501 ? -23.335 -16.458 38.952 1.00 97.56 501 ALA A C 1
ATOM 3981 O O . ALA A 1 501 ? -22.397 -16.148 38.215 1.00 97.56 501 ALA A O 1
ATOM 3982 N N . GLY A 1 502 ? -23.190 -16.664 40.258 1.00 97.25 502 GLY A N 1
ATOM 3983 C CA . GLY A 1 502 ? -21.913 -16.438 40.923 1.00 97.25 502 GLY A CA 1
ATOM 3984 C C . GLY A 1 502 ? -21.791 -17.089 42.292 1.00 97.25 502 GLY A C 1
ATOM 3985 O O . GLY A 1 502 ? -22.731 -17.677 42.823 1.00 97.25 502 GLY A O 1
ATOM 3986 N N . SER A 1 503 ? -20.609 -16.976 42.889 1.00 97.44 503 SER A N 1
ATOM 3987 C CA . SER A 1 503 ? -20.273 -17.599 44.176 1.00 97.44 503 SER A CA 1
ATOM 3988 C C . SER A 1 503 ? -21.062 -17.050 45.370 1.00 97.44 503 SER A C 1
ATOM 3990 O O . SER A 1 503 ? -21.147 -17.717 46.406 1.00 97.44 503 SER A O 1
ATOM 3992 N N . TRP A 1 504 ? -21.690 -15.878 45.238 1.00 96.31 504 TRP A N 1
ATOM 3993 C CA . TRP A 1 504 ? -22.472 -15.225 46.298 1.00 96.31 504 TRP A CA 1
ATOM 3994 C C . TRP A 1 504 ? -23.714 -16.015 46.731 1.00 96.31 504 TRP A C 1
ATOM 3996 O O . TRP A 1 504 ? -24.327 -15.694 47.753 1.00 96.31 504 TRP A O 1
ATOM 4006 N N . ASP A 1 505 ? -24.106 -17.050 45.992 1.00 95.56 505 ASP A N 1
ATOM 4007 C CA . ASP A 1 505 ? -25.154 -17.997 46.375 1.00 95.56 505 ASP A CA 1
ATOM 4008 C C . ASP A 1 505 ? -24.755 -19.468 46.144 1.00 95.56 505 ASP A C 1
ATOM 4010 O O . ASP A 1 505 ? -25.611 -20.347 46.188 1.00 95.56 505 ASP A O 1
ATOM 4014 N N . ASP A 1 506 ? -23.455 -19.753 45.999 1.00 95.94 506 ASP A N 1
ATOM 4015 C CA . ASP A 1 506 ? -22.921 -21.048 45.544 1.00 95.94 506 ASP A CA 1
ATOM 4016 C C . ASP A 1 506 ? -23.437 -21.456 44.155 1.00 95.94 506 ASP A C 1
ATOM 4018 O O . ASP A 1 506 ? -23.677 -22.641 43.914 1.00 95.94 506 ASP A O 1
ATOM 4022 N N . TRP A 1 507 ? -23.612 -20.491 43.245 1.00 96.00 507 TRP A N 1
ATOM 4023 C CA . TRP A 1 507 ? -24.084 -20.713 41.875 1.00 96.00 507 TRP A CA 1
ATOM 4024 C C . TRP A 1 507 ? -25.477 -21.365 41.800 1.00 96.00 507 TRP A C 1
ATOM 4026 O O . TRP A 1 507 ? -25.788 -22.069 40.834 1.00 96.00 507 TRP A O 1
ATOM 4036 N N . ARG A 1 508 ? -26.309 -21.179 42.835 1.00 94.56 508 ARG A N 1
ATOM 4037 C CA . ARG A 1 508 ? -27.609 -21.861 42.972 1.00 94.56 508 ARG A CA 1
ATOM 4038 C C . ARG A 1 508 ? -28.714 -21.180 42.185 1.00 94.56 508 ARG A C 1
ATOM 4040 O O . ARG A 1 508 ? -29.595 -21.870 41.674 1.00 94.56 508 ARG A O 1
ATOM 4047 N N . GLU A 1 509 ? -28.691 -19.853 42.113 1.00 95.19 509 GLU A N 1
ATOM 4048 C CA . GLU A 1 509 ? -29.755 -19.069 41.495 1.00 95.19 509 GLU A CA 1
ATOM 4049 C C . GLU A 1 509 ? -29.224 -18.150 40.392 1.00 95.19 509 GLU A C 1
ATOM 4051 O O . GLU A 1 509 ? -28.075 -17.711 40.381 1.00 95.19 509 GLU A O 1
ATOM 4056 N N . PHE A 1 510 ? -30.105 -17.859 39.436 1.00 96.81 510 PHE A N 1
ATOM 4057 C CA . PHE A 1 510 ? -29.875 -16.849 38.414 1.00 96.81 510 PHE A CA 1
ATOM 4058 C C . PHE A 1 510 ? -30.458 -15.518 38.875 1.00 96.81 510 PHE A C 1
ATOM 4060 O O . PHE A 1 510 ? -31.651 -15.426 39.175 1.00 96.81 510 PHE A O 1
ATOM 4067 N N . VAL A 1 511 ? -29.639 -14.470 38.877 1.00 96.81 511 VAL A N 1
ATOM 4068 C CA . VAL A 1 511 ? -30.074 -13.112 39.201 1.00 96.81 511 VAL A CA 1
ATOM 4069 C C . VAL A 1 511 ? -30.244 -12.311 37.917 1.00 96.81 511 VAL A C 1
ATOM 4071 O O . VAL A 1 511 ? -29.262 -11.916 37.295 1.00 96.81 511 VAL A O 1
ATOM 4074 N N . ASP A 1 512 ? -31.487 -12.050 37.521 1.00 96.06 512 ASP A N 1
ATOM 4075 C CA . ASP A 1 512 ? -31.776 -11.342 36.269 1.00 96.06 512 ASP A CA 1
ATOM 4076 C C . ASP A 1 512 ? -31.212 -9.913 36.267 1.00 96.06 512 ASP A C 1
ATOM 4078 O O . ASP A 1 512 ? -31.387 -9.146 37.225 1.00 96.06 512 ASP A O 1
ATOM 4082 N N . LEU A 1 513 ? -30.549 -9.556 35.167 1.00 95.19 513 LEU A N 1
ATOM 4083 C CA . LEU A 1 513 ? -30.095 -8.204 34.881 1.00 95.19 513 LEU A CA 1
ATOM 4084 C C . LEU A 1 513 ? -31.270 -7.348 34.388 1.00 95.19 513 LEU A C 1
ATOM 4086 O O . LEU A 1 513 ? -32.134 -7.809 33.644 1.00 95.19 513 LEU A O 1
ATOM 4090 N N . THR A 1 514 ? -31.291 -6.078 34.782 1.00 92.94 514 THR A N 1
ATOM 4091 C CA . THR A 1 514 ? -32.322 -5.108 34.385 1.00 92.94 514 THR A CA 1
ATOM 4092 C C . THR A 1 514 ? -31.755 -4.082 33.403 1.00 92.94 514 THR A C 1
ATOM 4094 O O . THR A 1 514 ? -30.656 -3.597 33.655 1.00 92.94 514 THR A O 1
ATOM 4097 N N . PRO A 1 515 ? -32.461 -3.706 32.321 1.00 89.50 515 PRO A N 1
ATOM 4098 C CA . PRO A 1 515 ? -32.011 -2.652 31.405 1.00 89.50 515 PRO A CA 1
ATOM 4099 C C . PRO A 1 515 ? -31.727 -1.322 32.123 1.00 89.50 515 PRO A C 1
ATOM 4101 O O . PRO A 1 515 ? -32.462 -0.955 33.043 1.00 89.50 515 PRO A O 1
ATOM 4104 N N . THR A 1 516 ? -30.692 -0.590 31.702 1.00 83.81 516 THR A N 1
ATOM 4105 C CA . THR A 1 516 ? -30.255 0.663 32.353 1.00 83.81 516 THR A CA 1
ATOM 4106 C C . THR A 1 516 ? -31.107 1.893 32.001 1.00 83.81 516 THR A C 1
ATOM 4108 O O . THR A 1 516 ? -31.093 2.864 32.756 1.00 83.81 516 THR A O 1
ATOM 4111 N N . GLY A 1 517 ? -31.923 1.847 30.937 1.00 77.38 517 GLY A N 1
ATOM 4112 C CA . GLY A 1 517 ? -32.820 2.944 30.547 1.00 77.38 517 GLY A CA 1
ATOM 4113 C C . GLY A 1 517 ? -33.599 2.692 29.248 1.00 77.38 517 GLY A C 1
ATOM 4114 O O . GLY A 1 517 ? -33.388 1.693 28.559 1.00 77.38 517 GLY A O 1
ATOM 4115 N N . MET A 1 518 ? -34.522 3.599 28.889 1.00 49.09 518 MET A N 1
ATOM 4116 C CA . MET A 1 518 ? -35.249 3.524 27.610 1.00 49.09 518 MET A CA 1
ATOM 4117 C C . MET A 1 518 ? -34.311 3.844 26.442 1.00 49.09 518 MET A C 1
ATOM 4119 O O . MET A 1 518 ? -33.999 5.002 26.192 1.00 49.09 518 MET A O 1
ATOM 4123 N N . GLY A 1 519 ? -33.905 2.809 25.706 1.00 58.34 519 GLY A N 1
ATOM 4124 C CA . GLY A 1 519 ? -33.090 2.941 24.493 1.00 58.34 519 GLY A CA 1
ATOM 4125 C C . GLY A 1 519 ? -31.623 2.553 24.661 1.00 58.34 519 GLY A C 1
ATOM 4126 O O . GLY A 1 519 ? -30.917 2.476 23.662 1.00 58.34 519 GLY A O 1
ATOM 4127 N N . GLU A 1 520 ? -31.181 2.246 25.879 1.00 66.75 520 GLU A N 1
ATOM 4128 C CA . GLU A 1 520 ? -29.835 1.728 26.129 1.00 66.75 520 GLU A CA 1
ATOM 4129 C C . GLU A 1 520 ? -29.794 0.206 25.933 1.00 66.75 520 GLU A C 1
ATOM 4131 O O . GLU A 1 520 ? -30.734 -0.509 26.285 1.00 66.75 520 GLU A O 1
ATOM 4136 N N . THR A 1 521 ? -28.702 -0.296 25.357 1.00 82.00 521 THR A N 1
ATOM 4137 C CA . THR A 1 521 ? -28.454 -1.736 25.160 1.00 82.00 521 THR A CA 1
ATOM 4138 C C . THR A 1 521 ? -27.830 -2.405 26.383 1.00 82.00 521 THR A C 1
ATOM 4140 O O . THR A 1 521 ? -27.610 -3.612 26.363 1.00 82.00 521 THR A O 1
ATOM 4143 N N . SER A 1 522 ? -27.540 -1.639 27.435 1.00 87.81 522 SER A N 1
ATOM 4144 C CA . SER A 1 522 ? -26.859 -2.112 28.636 1.00 87.81 522 SER A CA 1
ATOM 4145 C C . SER A 1 522 ? -27.841 -2.620 29.693 1.00 87.81 522 SER A C 1
ATOM 4147 O O . SER A 1 522 ? -28.955 -2.120 29.857 1.00 87.81 522 SER A O 1
ATOM 4149 N N . PHE A 1 523 ? -27.401 -3.622 30.446 1.00 94.00 523 PHE A N 1
ATOM 4150 C CA . PHE A 1 523 ? -28.136 -4.237 31.543 1.00 94.00 523 PHE A CA 1
ATOM 4151 C C . PHE A 1 523 ? -27.309 -4.139 32.821 1.00 94.00 523 PHE A C 1
ATOM 4153 O O . PHE A 1 523 ? -26.086 -4.206 32.773 1.00 94.00 523 PHE A O 1
ATOM 4160 N N . CYS A 1 524 ? -27.945 -4.007 33.979 1.00 95.12 524 CYS A N 1
ATOM 4161 C CA . CYS A 1 524 ? -27.246 -3.917 35.252 1.00 95.12 524 CYS A CA 1
ATOM 4162 C C . CYS A 1 524 ? -27.962 -4.662 36.376 1.00 95.12 524 CYS A C 1
ATOM 4164 O O . CYS A 1 524 ? -29.163 -4.938 36.308 1.00 95.12 524 CYS A O 1
ATOM 4166 N N . ARG A 1 525 ? -27.227 -4.993 37.441 1.00 96.81 525 ARG A N 1
ATOM 4167 C CA . ARG A 1 525 ? -27.803 -5.554 38.667 1.00 96.81 525 ARG A CA 1
ATOM 4168 C C . ARG A 1 525 ? -26.915 -5.294 39.874 1.00 96.81 525 ARG A C 1
ATOM 4170 O O . ARG A 1 525 ? -25.692 -5.353 39.792 1.00 96.81 525 ARG A O 1
ATOM 4177 N N . LYS A 1 526 ? -27.557 -5.048 41.020 1.00 96.00 526 LYS A N 1
ATOM 4178 C CA . LYS A 1 526 ? -26.915 -5.033 42.341 1.00 96.00 526 LYS A CA 1
ATOM 4179 C C . LYS A 1 526 ? -26.995 -6.430 42.951 1.00 96.00 526 LYS A C 1
ATOM 4181 O O . LYS A 1 526 ? -28.089 -6.967 43.117 1.00 96.00 526 LYS A O 1
ATOM 4186 N N . ILE A 1 527 ? -25.847 -6.979 43.313 1.00 97.12 527 ILE A N 1
ATOM 4187 C CA . ILE A 1 527 ? -25.684 -8.285 43.942 1.00 97.12 527 ILE A CA 1
ATOM 4188 C C . ILE A 1 527 ? -25.170 -8.082 45.358 1.00 97.12 527 ILE A C 1
ATOM 4190 O O . ILE A 1 527 ? -24.252 -7.299 45.588 1.00 97.12 527 ILE A O 1
ATOM 4194 N N . ARG A 1 528 ? -25.769 -8.766 46.330 1.00 96.56 528 ARG A N 1
ATOM 4195 C CA . ARG A 1 528 ? -25.310 -8.696 47.716 1.00 96.56 528 ARG A CA 1
ATOM 4196 C C . ARG A 1 528 ? -24.111 -9.619 47.889 1.00 96.56 528 ARG A C 1
ATOM 4198 O O . ARG A 1 528 ? -24.249 -10.823 47.719 1.00 96.56 528 ARG A O 1
ATOM 4205 N N . VAL A 1 529 ? -22.965 -9.058 48.259 1.00 95.31 529 VAL A N 1
ATOM 4206 C CA . VAL A 1 529 ? -21.747 -9.847 48.509 1.00 95.31 529 VAL A CA 1
ATOM 4207 C C . VAL A 1 529 ? -21.875 -10.616 49.826 1.00 95.31 529 VAL A C 1
ATOM 4209 O O . VAL A 1 529 ? -22.460 -10.105 50.793 1.00 95.31 529 VAL A O 1
ATOM 4212 N N . ARG A 1 530 ? -21.336 -11.840 49.887 1.00 92.56 530 ARG A N 1
ATOM 4213 C CA . ARG A 1 530 ? -21.380 -12.663 51.109 1.00 92.56 530 ARG A CA 1
ATOM 4214 C C . ARG A 1 530 ? -20.396 -12.173 52.157 1.00 92.56 530 ARG A C 1
ATOM 4216 O O . ARG A 1 530 ? -20.737 -12.088 53.338 1.00 92.56 530 ARG A O 1
ATOM 4223 N N . LYS A 1 531 ? -19.176 -11.862 51.719 1.00 92.25 531 LYS A N 1
ATOM 4224 C CA . LYS A 1 531 ? -18.042 -11.540 52.586 1.00 92.25 531 LYS A CA 1
ATOM 4225 C C . LYS A 1 531 ? -17.289 -10.323 52.053 1.00 92.25 531 LYS A C 1
ATOM 4227 O O . LYS A 1 531 ? -16.951 -10.262 50.879 1.00 92.25 531 LYS A O 1
ATOM 4232 N N . ALA A 1 532 ? -17.011 -9.375 52.944 1.00 91.56 532 ALA A N 1
ATOM 4233 C CA . ALA A 1 532 ? -16.199 -8.197 52.670 1.00 91.56 532 ALA A CA 1
ATOM 4234 C C . ALA A 1 532 ? -15.222 -7.970 53.846 1.00 91.56 532 ALA A C 1
ATOM 4236 O O . ALA A 1 532 ? -15.690 -7.824 54.979 1.00 91.56 532 ALA A O 1
ATOM 4237 N N . PRO A 1 533 ? -13.894 -7.941 53.623 1.00 92.31 533 PRO A N 1
ATOM 4238 C CA . PRO A 1 533 ? -13.229 -8.180 52.345 1.00 92.31 533 PRO A CA 1
ATOM 4239 C C . PRO A 1 533 ? -13.279 -9.667 51.954 1.00 92.31 533 PRO A C 1
ATOM 4241 O O . PRO A 1 533 ? -13.395 -10.546 52.815 1.00 92.31 533 PRO A O 1
ATOM 4244 N N . GLY A 1 534 ? -13.204 -9.951 50.661 1.00 93.06 534 GLY A N 1
ATOM 4245 C CA . GLY A 1 534 ? -13.283 -11.310 50.128 1.00 93.06 534 GLY A CA 1
ATOM 4246 C C . GLY A 1 534 ? -13.114 -11.335 48.617 1.00 93.06 534 GLY A C 1
ATOM 4247 O O . GLY A 1 534 ? -12.687 -10.347 48.030 1.00 93.06 534 GLY A O 1
ATOM 4248 N N . GLU A 1 535 ? -13.481 -12.448 48.000 1.00 93.69 535 GLU A N 1
ATOM 4249 C CA . GLU A 1 535 ? -13.511 -12.616 46.549 1.00 93.69 535 GLU A CA 1
ATOM 4250 C C . GLU A 1 535 ? -14.873 -13.180 46.157 1.00 93.69 535 GLU A C 1
ATOM 4252 O O . GLU A 1 535 ? -15.459 -13.969 46.903 1.00 93.69 535 GLU A O 1
ATOM 4257 N N . GLU A 1 536 ? -15.386 -12.747 45.012 1.00 95.81 536 GLU A N 1
ATOM 4258 C CA . GLU A 1 536 ? -16.582 -13.309 44.395 1.00 95.81 536 GLU A CA 1
ATOM 4259 C C . GLU A 1 536 ? -16.285 -13.632 42.930 1.00 95.81 536 GLU A C 1
ATOM 4261 O O . GLU A 1 536 ? -15.577 -12.892 42.245 1.00 95.81 536 GLU A O 1
ATOM 4266 N N . GLU A 1 537 ? -16.853 -14.726 42.442 1.00 96.25 537 GLU A N 1
ATOM 4267 C CA . GLU A 1 537 ? -16.778 -15.155 41.054 1.00 96.25 537 GLU A CA 1
ATOM 4268 C C . GLU A 1 537 ? -18.147 -15.074 40.391 1.00 96.25 537 GLU A C 1
ATOM 4270 O O . GLU A 1 537 ? -19.157 -15.339 41.045 1.00 96.25 537 GLU A O 1
ATOM 4275 N N . PHE A 1 538 ? -18.200 -14.768 39.094 1.00 97.25 538 PHE A N 1
ATOM 4276 C CA . PHE A 1 538 ? -19.457 -14.839 38.349 1.00 97.25 538 PHE A CA 1
ATOM 4277 C C . PHE A 1 538 ? -19.307 -15.104 36.852 1.00 97.25 538 PHE A C 1
ATOM 4279 O O . PHE A 1 538 ? -18.232 -14.957 36.269 1.00 97.25 538 PHE A O 1
ATOM 4286 N N . GLN A 1 539 ? -20.431 -15.473 36.236 1.00 97.38 539 GLN A N 1
ATOM 4287 C CA . GLN A 1 539 ? -20.655 -15.536 34.793 1.00 97.38 539 GLN A CA 1
ATOM 4288 C C . GLN A 1 539 ? -21.979 -14.843 34.435 1.00 97.38 539 GLN A C 1
ATOM 4290 O O . GLN A 1 539 ? -22.874 -14.694 35.273 1.00 97.38 539 GLN A O 1
ATOM 4295 N N . ILE A 1 540 ? -22.112 -14.440 33.172 1.00 97.56 540 ILE A N 1
ATOM 4296 C CA . ILE A 1 540 ? -23.361 -13.918 32.606 1.00 97.56 540 ILE A CA 1
ATOM 4297 C C . ILE A 1 540 ? -23.964 -15.028 31.753 1.00 97.56 540 ILE A C 1
ATOM 4299 O O . ILE A 1 540 ? -23.273 -15.638 30.940 1.00 97.56 540 ILE A O 1
ATOM 4303 N N . VAL A 1 541 ? -25.249 -15.301 31.934 1.00 96.50 541 VAL A N 1
ATOM 4304 C CA . VAL A 1 541 ? -25.959 -16.412 31.302 1.00 96.50 541 VAL A CA 1
ATOM 4305 C C . VAL A 1 541 ? -27.160 -15.869 30.540 1.00 96.50 541 VAL A C 1
ATOM 4307 O O . VAL A 1 541 ? -27.953 -15.103 31.089 1.00 96.50 541 VAL A O 1
ATOM 4310 N N . ARG A 1 542 ? -27.293 -16.244 29.265 1.00 94.88 542 ARG A N 1
ATOM 4311 C CA . ARG A 1 542 ? -28.454 -15.881 28.440 1.00 94.88 542 ARG A CA 1
ATOM 4312 C C . ARG A 1 542 ? -29.579 -16.889 28.648 1.00 94.88 542 ARG A C 1
ATOM 4314 O O . ARG A 1 542 ? -29.324 -18.090 28.691 1.00 94.88 542 ARG A O 1
ATOM 4321 N N . ASP A 1 543 ? -30.810 -16.401 28.782 1.00 91.00 543 ASP A N 1
ATOM 4322 C CA . ASP A 1 543 ? -32.034 -17.206 28.894 1.00 91.00 543 ASP A CA 1
ATOM 4323 C C . ASP A 1 543 ? -32.009 -18.241 30.036 1.00 91.00 543 ASP A C 1
ATOM 4325 O O . ASP A 1 543 ? -32.674 -19.275 29.964 1.00 91.00 543 ASP A O 1
ATOM 4329 N N . ARG A 1 544 ? -31.222 -17.984 31.096 1.00 93.69 544 ARG A N 1
ATOM 4330 C CA . ARG A 1 544 ? -30.973 -18.933 32.201 1.00 93.69 544 ARG A CA 1
ATOM 4331 C C . ARG A 1 544 ? -30.505 -20.321 31.719 1.00 93.69 544 ARG A C 1
ATOM 4333 O O . ARG A 1 544 ? -30.710 -21.327 32.398 1.00 93.69 544 ARG A O 1
ATOM 4340 N N . ASP A 1 545 ? -29.861 -20.380 30.553 1.00 93.12 545 ASP A N 1
ATOM 4341 C CA . ASP A 1 545 ? -29.332 -21.600 29.952 1.00 93.12 545 ASP A CA 1
ATOM 4342 C C . ASP A 1 545 ? -27.816 -21.676 30.151 1.00 93.12 545 ASP A C 1
ATOM 4344 O O . ASP A 1 545 ? -27.039 -20.966 29.514 1.00 93.12 545 ASP A O 1
ATOM 4348 N N . TRP A 1 546 ? -27.371 -22.611 30.990 1.00 93.94 546 TRP A N 1
ATOM 4349 C CA . TRP A 1 546 ? -25.954 -22.902 31.212 1.00 93.94 546 TRP A CA 1
ATOM 4350 C C . TRP A 1 546 ? -25.185 -23.334 29.948 1.00 93.94 546 TRP A C 1
ATOM 4352 O O . TRP A 1 546 ? -23.976 -23.533 30.015 1.00 93.94 546 TRP A O 1
ATOM 4362 N N . LYS A 1 547 ? -25.815 -23.515 28.788 1.00 91.44 547 LYS A N 1
ATOM 4363 C CA . LYS A 1 547 ? -25.113 -23.699 27.504 1.00 91.44 547 LYS A CA 1
ATOM 4364 C C . LYS A 1 547 ? -24.837 -22.383 26.772 1.00 91.44 547 LYS A C 1
ATOM 4366 O O . LYS A 1 547 ? -24.255 -22.411 25.691 1.00 91.44 547 LYS A O 1
ATOM 4371 N N . GLN A 1 548 ? -25.268 -21.258 27.339 1.00 93.88 548 GLN A N 1
ATOM 4372 C CA . GLN A 1 548 ? -25.185 -19.921 26.760 1.00 93.88 548 GLN A CA 1
ATOM 4373 C C . GLN A 1 548 ? -24.540 -18.944 27.751 1.00 93.88 548 GLN A C 1
ATOM 4375 O O . GLN A 1 548 ? -25.157 -17.974 28.199 1.00 93.88 548 GLN A O 1
ATOM 4380 N N . ARG A 1 549 ? -23.286 -19.224 28.118 1.00 96.00 549 ARG A N 1
ATOM 4381 C CA . ARG A 1 549 ? -22.516 -18.440 29.091 1.00 96.00 549 ARG A CA 1
ATOM 4382 C C . ARG A 1 549 ? -21.558 -17.489 28.398 1.00 96.00 549 ARG A C 1
ATOM 4384 O O . ARG A 1 549 ? -20.905 -17.872 27.429 1.00 96.00 549 ARG A O 1
ATOM 4391 N N . PHE A 1 550 ? -21.425 -16.294 28.952 1.00 96.81 550 PHE A N 1
ATOM 4392 C CA . PHE A 1 550 ? -20.358 -15.355 28.642 1.00 96.81 550 PHE A CA 1
ATOM 4393 C C . PHE A 1 550 ? -19.324 -15.371 29.762 1.00 96.81 550 PHE A C 1
ATOM 4395 O O . PHE A 1 550 ? -19.673 -15.514 30.937 1.00 96.81 550 PHE A O 1
ATOM 4402 N N . TYR A 1 551 ? -18.060 -15.227 29.382 1.00 95.94 551 TYR A N 1
ATOM 4403 C CA . TYR A 1 551 ? -16.914 -15.334 30.280 1.00 95.94 551 TYR A CA 1
ATOM 4404 C C . TYR A 1 551 ? -15.729 -14.521 29.744 1.00 95.94 551 TYR A C 1
ATOM 4406 O O . TYR A 1 551 ? -15.698 -14.217 28.550 1.00 95.94 551 TYR A O 1
ATOM 4414 N N . PRO A 1 552 ? -14.745 -14.157 30.581 1.00 95.31 552 PRO A N 1
ATOM 4415 C CA . PRO A 1 552 ? -13.568 -13.452 30.096 1.00 95.31 552 PRO A CA 1
ATOM 4416 C C . PRO A 1 552 ? -12.603 -14.412 29.382 1.00 95.31 552 PRO A C 1
ATOM 4418 O O . PRO A 1 552 ? -12.443 -15.564 29.787 1.00 95.31 552 PRO A O 1
ATOM 4421 N N . ALA A 1 553 ? -11.922 -13.937 28.336 1.00 87.62 553 ALA A N 1
ATOM 4422 C CA . ALA A 1 553 ? -10.897 -14.700 27.617 1.00 87.62 553 ALA A CA 1
ATOM 4423 C C . ALA A 1 553 ? -9.720 -15.121 28.522 1.00 87.62 553 ALA A C 1
ATOM 4425 O O . ALA A 1 553 ? -9.102 -16.161 28.299 1.00 87.62 553 ALA A O 1
ATOM 4426 N N . SER A 1 554 ? -9.437 -14.329 29.559 1.00 85.94 554 SER A N 1
ATOM 4427 C CA . SER A 1 554 ? -8.415 -14.566 30.581 1.00 85.94 554 SER A CA 1
ATOM 4428 C C . SER A 1 554 ? -8.852 -13.962 31.921 1.00 85.94 554 SER A C 1
ATOM 4430 O O . SER A 1 554 ? -9.718 -13.097 31.970 1.00 85.94 554 SER A O 1
ATOM 4432 N N . GLN A 1 555 ? -8.231 -14.372 33.029 1.00 74.88 555 GLN A N 1
ATOM 4433 C CA . GLN A 1 555 ? -8.540 -13.827 34.363 1.00 74.88 555 GLN A CA 1
ATOM 4434 C C . GLN A 1 555 ? -8.075 -12.370 34.568 1.00 74.88 555 GLN A C 1
ATOM 4436 O O . GLN A 1 555 ? -8.348 -11.768 35.602 1.00 74.88 555 GLN A O 1
ATOM 4441 N N . SER A 1 556 ? -7.378 -11.779 33.594 1.00 67.62 556 SER A N 1
ATOM 4442 C CA . SER A 1 556 ? -6.913 -10.395 33.673 1.00 67.62 556 SER A CA 1
ATOM 4443 C C . SER A 1 556 ? -8.068 -9.397 33.559 1.00 67.62 556 SER A C 1
ATOM 4445 O O . SER A 1 556 ? -8.951 -9.533 32.709 1.00 67.62 556 SER A O 1
ATOM 4447 N N . LEU A 1 557 ? -8.019 -8.339 34.370 1.00 57.53 557 LEU A N 1
ATOM 4448 C CA . LEU A 1 557 ? -8.988 -7.245 34.337 1.00 57.53 557 LEU A CA 1
ATOM 4449 C C . LEU A 1 557 ? -9.057 -6.617 32.929 1.00 57.53 557 LEU A C 1
ATOM 4451 O O . LEU A 1 557 ? -8.053 -6.124 32.416 1.00 57.53 557 LEU A O 1
ATOM 4455 N N . GLY A 1 558 ? -10.245 -6.613 32.316 1.00 67.25 558 GLY A N 1
ATOM 4456 C CA . GLY A 1 558 ? -10.459 -6.063 30.971 1.00 67.25 558 GLY A CA 1
ATOM 4457 C C . GLY A 1 558 ? -10.152 -7.022 29.816 1.00 67.25 558 GLY A C 1
ATOM 4458 O O . GLY A 1 558 ? -9.982 -6.559 28.689 1.00 67.25 558 GLY A O 1
ATOM 4459 N N . ALA A 1 559 ? -10.069 -8.328 30.084 1.00 77.12 559 ALA A N 1
ATOM 4460 C CA . ALA A 1 559 ? -10.045 -9.351 29.045 1.00 77.12 559 ALA A CA 1
ATOM 4461 C C . ALA A 1 559 ? -11.291 -9.283 28.144 1.00 77.12 559 ALA A C 1
ATOM 4463 O O . ALA A 1 559 ? -12.387 -8.950 28.601 1.00 77.12 559 ALA A O 1
ATOM 4464 N N . GLU A 1 560 ? -11.114 -9.640 26.872 1.00 88.25 560 GLU A N 1
ATOM 4465 C CA . GLU A 1 560 ? -12.194 -9.738 25.888 1.00 88.25 560 GLU A CA 1
ATOM 4466 C C . GLU A 1 560 ? -13.297 -10.699 26.362 1.00 88.25 560 GLU A C 1
ATOM 4468 O O . GLU A 1 560 ? -13.009 -11.749 26.946 1.00 88.25 560 GLU A O 1
ATOM 4473 N N . VAL A 1 561 ? -14.564 -10.359 26.111 1.00 93.75 561 VAL A N 1
ATOM 4474 C CA . VAL A 1 561 ? -15.703 -11.199 26.499 1.00 93.75 561 VAL A CA 1
ATOM 4475 C C . VAL A 1 561 ? -15.981 -12.260 25.434 1.00 93.75 561 VAL A C 1
ATOM 4477 O O . VAL A 1 561 ? -16.323 -11.950 24.296 1.00 93.75 561 VAL A O 1
ATOM 4480 N N . GLN A 1 562 ? -15.910 -13.524 25.838 1.00 93.38 562 GLN A N 1
ATOM 4481 C CA . GLN A 1 562 ? -16.156 -14.702 25.009 1.00 93.38 562 GLN A CA 1
ATOM 4482 C C . GLN A 1 562 ? -17.568 -15.276 25.242 1.00 93.38 562 GLN A C 1
ATOM 4484 O O . GLN A 1 562 ? -18.275 -14.873 26.170 1.00 93.38 562 GLN A O 1
ATOM 4489 N N . GLY A 1 563 ? -17.996 -16.215 24.389 1.00 93.50 563 GLY A N 1
ATOM 4490 C CA . GLY A 1 563 ? -19.328 -16.843 24.421 1.00 93.50 563 GLY A CA 1
ATOM 4491 C C . GLY A 1 563 ? -20.336 -16.226 23.428 1.00 93.50 563 GLY A C 1
ATOM 4492 O O . GLY A 1 563 ? -19.916 -15.513 22.517 1.00 93.50 563 GLY A O 1
ATOM 4493 N N . PRO A 1 564 ? -21.658 -16.470 23.547 1.00 93.50 564 PRO A N 1
ATOM 4494 C CA . PRO A 1 564 ? -22.259 -17.426 24.465 1.00 93.50 564 PRO A CA 1
ATOM 4495 C C . PRO A 1 564 ? -21.934 -18.864 24.039 1.00 93.50 564 PRO A C 1
ATOM 4497 O O . PRO A 1 564 ? -22.225 -19.255 22.910 1.00 93.50 564 PRO A O 1
ATOM 4500 N N . ASP A 1 565 ? -21.357 -19.659 24.939 1.00 91.38 565 ASP A N 1
ATOM 4501 C CA . ASP A 1 565 ? -21.130 -21.093 24.717 1.00 91.38 565 ASP A CA 1
ATOM 4502 C C . ASP A 1 565 ? -21.239 -21.907 26.028 1.00 91.38 565 ASP A C 1
ATOM 4504 O O . ASP A 1 565 ? -21.751 -21.425 27.042 1.00 91.38 565 ASP A O 1
ATOM 4508 N N . HIS A 1 566 ? -20.820 -23.175 25.997 1.00 91.50 566 HIS A N 1
ATOM 4509 C CA . HIS A 1 566 ? -20.950 -24.133 27.098 1.00 91.50 566 HIS A CA 1
ATOM 4510 C C . HIS A 1 566 ? -19.701 -24.235 27.994 1.00 91.50 566 HIS A C 1
ATOM 4512 O O . HIS A 1 566 ? -19.614 -25.160 28.808 1.00 91.50 566 HIS A O 1
ATOM 4518 N N . ARG A 1 567 ? -18.724 -23.330 27.857 1.00 87.56 567 ARG A N 1
ATOM 4519 C CA . ARG A 1 567 ? -17.474 -23.365 28.622 1.00 87.56 567 ARG A CA 1
ATOM 4520 C C . ARG A 1 567 ? -17.734 -23.103 30.105 1.00 87.56 567 ARG A C 1
ATOM 4522 O O . ARG A 1 567 ? -18.316 -22.097 30.505 1.00 87.56 567 ARG A O 1
ATOM 4529 N N . HIS A 1 568 ? -17.251 -24.021 30.934 1.00 88.94 568 HIS A N 1
ATOM 4530 C CA . HIS A 1 568 ? -17.258 -23.918 32.392 1.00 88.94 568 HIS A CA 1
ATOM 4531 C C . HIS A 1 568 ? -15.899 -23.443 32.936 1.00 88.94 568 HIS A C 1
ATOM 4533 O O . HIS A 1 568 ? -14.872 -23.621 32.276 1.00 88.94 568 HIS A O 1
ATOM 4539 N N . GLY A 1 569 ? -15.881 -22.889 34.150 1.00 90.12 569 GLY A N 1
ATOM 4540 C CA . GLY A 1 569 ? -14.654 -22.594 34.907 1.00 90.12 569 GLY A CA 1
ATOM 4541 C C . GLY A 1 569 ? -13.904 -21.320 34.501 1.00 90.12 569 GLY A C 1
ATOM 4542 O O . GLY A 1 569 ? -12.988 -20.911 35.204 1.00 90.12 569 GLY A O 1
ATOM 4543 N N . ALA A 1 570 ? -14.293 -20.667 33.404 1.00 92.62 570 ALA A N 1
ATOM 4544 C CA . ALA A 1 570 ? -13.811 -19.335 33.051 1.00 92.62 570 ALA A CA 1
ATOM 4545 C C . ALA A 1 570 ? -14.749 -18.290 33.674 1.00 92.62 570 ALA A C 1
ATOM 4547 O O . ALA A 1 570 ? -15.790 -17.972 33.105 1.00 92.62 570 ALA A O 1
ATOM 4548 N N . ASN A 1 571 ? -14.418 -17.799 34.865 1.00 95.62 571 ASN A N 1
ATOM 4549 C CA . ASN A 1 571 ? -15.263 -16.874 35.622 1.00 95.62 571 ASN A CA 1
ATOM 4550 C C . ASN A 1 571 ? -14.581 -15.507 35.728 1.00 95.62 571 ASN A C 1
ATOM 4552 O O . ASN A 1 571 ? -13.353 -15.430 35.802 1.00 95.62 571 ASN A O 1
ATOM 4556 N N . TRP A 1 572 ? -15.363 -14.427 35.784 1.00 95.19 572 TRP A N 1
ATOM 4557 C CA . TRP A 1 572 ? -14.833 -13.164 36.296 1.00 95.19 572 TRP A CA 1
ATOM 4558 C C . TRP A 1 572 ? -14.582 -13.329 37.789 1.00 95.19 572 TRP A C 1
ATOM 4560 O O . TRP A 1 572 ? -15.511 -13.674 38.514 1.00 95.19 572 TRP A O 1
ATOM 4570 N N . GLN A 1 573 ? -13.353 -13.082 38.237 1.00 93.38 573 GLN A N 1
ATOM 4571 C CA . GLN A 1 573 ? -12.985 -13.059 39.652 1.00 93.38 573 GLN A CA 1
ATOM 4572 C C . GLN A 1 573 ? -12.868 -11.606 40.116 1.00 93.38 573 GLN A C 1
ATOM 4574 O O . GLN A 1 573 ? -12.178 -10.798 39.492 1.00 93.38 573 GLN A O 1
ATOM 4579 N N . VAL A 1 574 ? -13.564 -11.258 41.197 1.00 91.50 574 VAL A N 1
ATOM 4580 C CA . VAL A 1 574 ? -13.642 -9.889 41.708 1.00 91.50 574 VAL A CA 1
ATOM 4581 C C . VAL A 1 574 ? -13.264 -9.843 43.181 1.00 91.50 574 VAL A C 1
ATOM 4583 O O . VAL A 1 574 ? -13.960 -10.390 44.035 1.00 91.50 574 VAL A O 1
ATOM 4586 N N . ALA A 1 575 ? -12.201 -9.101 43.492 1.00 90.94 575 ALA A N 1
ATOM 4587 C CA . ALA A 1 575 ? -11.839 -8.766 44.863 1.00 90.94 575 ALA A CA 1
ATOM 4588 C C . ALA A 1 575 ? -12.857 -7.779 45.462 1.00 90.94 575 ALA A C 1
ATOM 4590 O O . ALA A 1 575 ? -13.057 -6.672 44.957 1.00 90.94 575 ALA A O 1
ATOM 4591 N N . ILE A 1 576 ? -13.495 -8.174 46.560 1.00 93.31 576 ILE A N 1
ATOM 4592 C CA . ILE A 1 576 ? -14.490 -7.388 47.288 1.00 93.31 576 ILE A CA 1
ATOM 4593 C C . ILE A 1 576 ? -13.785 -6.536 48.356 1.00 93.31 576 ILE A C 1
ATOM 4595 O O . ILE A 1 576 ? -13.180 -7.096 49.278 1.00 93.31 576 ILE A O 1
ATOM 4599 N N . PRO A 1 577 ? -13.868 -5.191 48.294 1.00 87.94 577 PRO A N 1
ATOM 4600 C CA . PRO A 1 577 ? -13.190 -4.323 49.249 1.00 87.94 577 PRO A CA 1
ATOM 4601 C C . PRO A 1 577 ? -13.855 -4.360 50.632 1.00 87.94 577 PRO A C 1
ATOM 4603 O O . PRO A 1 577 ? -15.022 -4.733 50.784 1.00 87.94 577 PRO A O 1
ATOM 4606 N N . MET A 1 578 ? -13.119 -3.923 51.659 1.00 85.62 578 MET A N 1
ATOM 4607 C CA . MET A 1 578 ? -13.679 -3.704 52.998 1.00 85.62 578 MET A CA 1
ATOM 4608 C C . MET A 1 578 ? -14.904 -2.782 52.942 1.00 85.62 578 MET A C 1
ATOM 4610 O O . MET A 1 578 ? -14.956 -1.845 52.151 1.00 85.62 578 MET A O 1
ATOM 4614 N N . HIS A 1 579 ? -15.886 -3.058 53.803 1.00 90.69 579 HIS A N 1
ATOM 4615 C CA . HIS A 1 579 ? -17.160 -2.328 53.903 1.00 90.69 579 HIS A CA 1
ATOM 4616 C C . HIS A 1 579 ? -18.081 -2.412 52.674 1.00 90.69 579 HIS A C 1
ATOM 4618 O O . HIS A 1 579 ? -19.182 -1.858 52.710 1.00 90.69 579 HIS A O 1
ATOM 4624 N N . CYS A 1 580 ? -17.693 -3.147 51.627 1.00 94.50 580 CYS A N 1
ATOM 4625 C CA . CYS A 1 580 ? -18.577 -3.444 50.510 1.00 94.50 580 CYS A CA 1
ATOM 4626 C C . CYS A 1 580 ? -19.781 -4.262 50.976 1.00 94.50 580 CYS A C 1
ATOM 4628 O O . CYS A 1 580 ? -19.650 -5.252 51.698 1.00 94.50 580 CYS A O 1
ATOM 4630 N N . ARG A 1 581 ? -20.969 -3.846 50.543 1.00 96.56 581 ARG A N 1
ATOM 4631 C CA . ARG A 1 581 ? -22.215 -4.583 50.756 1.00 96.56 581 ARG A CA 1
ATOM 4632 C C . ARG A 1 581 ? -22.836 -5.056 49.452 1.00 96.56 581 ARG A C 1
ATOM 4634 O O . ARG A 1 581 ? -23.533 -6.074 49.462 1.00 96.56 581 ARG A O 1
ATOM 4641 N N . TRP A 1 582 ? -22.570 -4.351 48.357 1.00 97.00 582 TRP A N 1
ATOM 4642 C CA . TRP A 1 582 ? -23.124 -4.669 47.052 1.00 97.00 582 TRP A CA 1
ATOM 4643 C C . TRP A 1 582 ? -22.063 -4.601 45.957 1.00 97.00 582 TRP A C 1
ATOM 4645 O O . TRP A 1 582 ? -21.308 -3.635 45.876 1.00 97.00 582 TRP A O 1
ATOM 4655 N N . LEU A 1 583 ? -22.068 -5.602 45.084 1.00 96.38 583 LEU A N 1
ATOM 4656 C CA . LEU A 1 583 ? -21.394 -5.598 43.793 1.00 96.38 583 LEU A CA 1
ATOM 4657 C C . LEU A 1 583 ? -22.405 -5.130 42.741 1.00 96.38 583 LEU A C 1
ATOM 4659 O O . LEU A 1 583 ? -23.475 -5.721 42.605 1.00 96.38 583 LEU A O 1
ATOM 4663 N N . PHE A 1 584 ? -22.104 -4.055 42.024 1.00 96.25 584 PHE A N 1
ATOM 4664 C CA . PHE A 1 584 ? -22.939 -3.553 40.938 1.00 96.25 584 PHE A CA 1
ATOM 4665 C C . PHE A 1 584 ? -22.298 -3.914 39.607 1.00 96.25 584 PHE A C 1
ATOM 4667 O O . PHE A 1 584 ? -21.225 -3.402 39.308 1.00 96.25 584 PHE A O 1
ATOM 4674 N N . VAL A 1 585 ? -22.936 -4.794 38.841 1.00 95.81 585 VAL A N 1
ATOM 4675 C CA . VAL A 1 585 ? -22.429 -5.282 37.551 1.00 95.81 585 VAL A CA 1
ATOM 4676 C C . VAL A 1 585 ? -23.224 -4.641 36.422 1.00 95.81 585 VAL A C 1
ATOM 4678 O O . VAL A 1 585 ? -24.454 -4.600 36.495 1.00 95.81 585 VAL A O 1
ATOM 4681 N N . THR A 1 586 ? -22.524 -4.195 35.381 1.00 94.56 586 THR A N 1
ATOM 4682 C CA . THR A 1 586 ? -23.077 -3.671 34.129 1.00 94.56 586 THR A CA 1
ATOM 4683 C C . THR A 1 586 ? -22.590 -4.530 32.964 1.00 94.56 586 THR A C 1
ATOM 4685 O O . THR A 1 586 ? -21.409 -4.852 32.868 1.00 94.56 586 THR A O 1
ATOM 4688 N N . TRP A 1 587 ? -23.506 -4.903 32.079 1.00 94.31 587 TRP A N 1
ATOM 4689 C CA . TRP A 1 587 ? -23.291 -5.767 30.924 1.00 94.31 587 TRP A CA 1
ATOM 4690 C C . TRP A 1 587 ? -23.773 -5.075 29.654 1.00 94.31 587 TRP A C 1
ATOM 4692 O O . TRP A 1 587 ? -24.940 -4.687 29.580 1.00 94.31 587 TRP A O 1
ATOM 4702 N N . ASN A 1 588 ? -22.910 -4.974 28.644 1.00 90.94 588 ASN A N 1
ATOM 4703 C CA . ASN A 1 588 ? -23.294 -4.556 27.301 1.00 90.94 588 ASN A CA 1
ATOM 4704 C C . ASN A 1 588 ? -23.097 -5.722 26.312 1.00 90.94 588 ASN A C 1
ATOM 4706 O O . ASN A 1 588 ? -21.956 -6.053 25.982 1.00 90.94 588 ASN A O 1
ATOM 4710 N N . PRO A 1 589 ? -24.183 -6.354 25.823 1.00 89.94 589 PRO A N 1
ATOM 4711 C CA . PRO A 1 589 ? -24.102 -7.445 24.858 1.00 89.94 589 PRO A CA 1
ATOM 4712 C C . PRO A 1 589 ? -23.880 -6.994 23.408 1.00 89.94 589 PRO A C 1
ATOM 4714 O O . PRO A 1 589 ? -23.694 -7.855 22.551 1.00 89.94 589 PRO A O 1
ATOM 4717 N N . CYS A 1 590 ? -23.951 -5.693 23.110 1.00 80.88 590 CYS A N 1
ATOM 4718 C CA . CYS A 1 590 ? -23.879 -5.161 21.747 1.00 80.88 590 CYS A CA 1
ATOM 4719 C C . CYS A 1 590 ? -22.484 -4.601 21.424 1.00 80.88 590 CYS A C 1
ATOM 4721 O O . CYS A 1 590 ? -21.823 -4.049 22.300 1.00 80.88 590 CYS A O 1
ATOM 4723 N N . GLY A 1 591 ? -22.073 -4.675 20.152 1.00 81.25 591 GLY A N 1
ATOM 4724 C CA . GLY A 1 591 ? -20.767 -4.181 19.692 1.00 81.25 591 GLY A CA 1
ATOM 4725 C C . GLY A 1 591 ? -19.597 -4.949 20.316 1.00 81.25 591 GLY A C 1
ATOM 4726 O O . GLY A 1 591 ? -19.652 -6.178 20.425 1.00 81.25 591 GLY A O 1
ATOM 4727 N N . ASP A 1 592 ? -18.568 -4.219 20.754 1.00 73.81 592 ASP A N 1
ATOM 4728 C CA . ASP A 1 592 ? -17.498 -4.761 21.595 1.00 73.81 592 ASP A CA 1
ATOM 4729 C C . ASP A 1 592 ? -18.071 -5.071 22.981 1.00 73.81 592 ASP A C 1
ATOM 4731 O O . ASP A 1 592 ? -18.224 -4.195 23.837 1.00 73.81 592 ASP A O 1
ATOM 4735 N N . ARG A 1 593 ? -18.444 -6.337 23.173 1.00 87.75 593 ARG A N 1
ATOM 4736 C CA . ARG A 1 593 ? -19.068 -6.828 24.402 1.00 87.75 593 ARG A CA 1
ATOM 4737 C C . ARG A 1 593 ? -18.217 -6.474 25.614 1.00 87.75 593 ARG A C 1
ATOM 4739 O O . ARG A 1 593 ? -17.034 -6.809 25.666 1.00 87.75 593 ARG A O 1
ATOM 4746 N N . SER A 1 594 ? -18.835 -5.847 26.610 1.00 89.88 594 SER A N 1
ATOM 4747 C CA . SER A 1 594 ? -18.125 -5.354 27.789 1.00 89.88 594 SER A CA 1
ATOM 4748 C C . SER A 1 594 ? -18.868 -5.656 29.084 1.00 89.88 594 SER A C 1
ATOM 4750 O O . SER A 1 594 ? -20.098 -5.619 29.156 1.00 89.88 594 SER A O 1
ATOM 4752 N N . VAL A 1 595 ? -18.091 -5.967 30.123 1.00 92.88 595 VAL A N 1
ATOM 4753 C CA . VAL A 1 595 ? -18.562 -6.135 31.499 1.00 92.88 595 VAL A CA 1
ATOM 4754 C C . VAL A 1 595 ? -17.810 -5.148 32.373 1.00 92.88 595 VAL A C 1
ATOM 4756 O O . VAL A 1 595 ? -16.580 -5.118 32.369 1.00 92.88 595 VAL A O 1
ATOM 4759 N N . GLU A 1 596 ? -18.552 -4.373 33.149 1.00 91.94 596 GLU A N 1
ATOM 4760 C CA . GLU A 1 596 ? -18.014 -3.446 34.137 1.00 91.94 596 GLU A CA 1
ATOM 4761 C C . GLU A 1 596 ? -18.610 -3.754 35.508 1.00 91.94 596 GLU A C 1
ATOM 4763 O O . GLU A 1 596 ? -19.726 -4.267 35.618 1.00 91.94 596 GLU A O 1
ATOM 4768 N N . TRP A 1 597 ? -17.885 -3.424 36.575 1.00 93.38 597 TRP A N 1
ATOM 4769 C CA . TRP A 1 597 ? -18.424 -3.521 37.924 1.00 93.38 597 TRP A CA 1
ATOM 4770 C C . TRP A 1 597 ? -17.914 -2.423 38.851 1.00 93.38 597 TRP A C 1
ATOM 4772 O O . TRP A 1 597 ? -16.820 -1.884 38.693 1.00 93.38 597 TRP A O 1
ATOM 4782 N N . SER A 1 598 ? -18.724 -2.106 39.856 1.00 92.62 598 SER A N 1
ATOM 4783 C CA . SER A 1 598 ? -18.392 -1.182 40.939 1.00 92.62 598 SER A CA 1
ATOM 4784 C C . SER A 1 598 ? -18.891 -1.704 42.287 1.00 92.62 598 SER A C 1
ATOM 4786 O O . SER A 1 598 ? -19.656 -2.668 42.361 1.00 92.62 598 SER A O 1
ATOM 4788 N N . PHE A 1 599 ? -18.431 -1.085 43.372 1.00 93.88 599 PHE A N 1
ATOM 4789 C CA . PHE A 1 599 ? -18.693 -1.533 44.738 1.00 93.88 599 PHE A CA 1
ATOM 4790 C C . PHE A 1 599 ? -19.504 -0.481 45.474 1.00 93.88 599 PHE A C 1
ATOM 4792 O O . PHE A 1 599 ? -19.189 0.705 45.390 1.00 93.88 599 PHE A O 1
ATOM 4799 N N . LEU A 1 600 ? -20.526 -0.907 46.211 1.00 93.50 600 LEU A N 1
ATOM 4800 C CA . LEU A 1 600 ? -21.355 -0.014 47.012 1.00 93.50 600 LEU A CA 1
ATOM 4801 C C . LEU A 1 600 ? -21.337 -0.441 48.479 1.00 93.50 600 LEU A C 1
ATOM 4803 O O . LEU A 1 600 ? -21.367 -1.636 48.798 1.00 93.50 600 LEU A O 1
ATOM 4807 N N . ASP A 1 601 ? -21.322 0.537 49.378 1.00 94.06 601 ASP A N 1
ATOM 4808 C CA . ASP A 1 601 ? -21.464 0.304 50.814 1.00 94.06 601 ASP A CA 1
ATOM 4809 C C . ASP A 1 601 ? -22.925 0.000 51.213 1.00 94.06 601 ASP A C 1
ATOM 4811 O O . ASP A 1 601 ? -23.826 -0.155 50.381 1.00 94.06 601 ASP A O 1
ATOM 4815 N N . LYS A 1 602 ? -23.175 -0.116 52.522 1.00 93.31 602 LYS A N 1
ATOM 4816 C CA . LYS A 1 602 ? -24.523 -0.345 53.072 1.00 93.31 602 LYS A CA 1
ATOM 4817 C C . LYS A 1 602 ? -25.523 0.774 52.733 1.00 93.31 602 LYS A C 1
ATOM 4819 O O . LYS A 1 602 ? -26.714 0.489 52.647 1.00 93.31 602 LYS A O 1
ATOM 4824 N N . ASP A 1 603 ? -25.034 1.994 52.520 1.00 92.25 603 ASP A N 1
ATOM 4825 C CA . ASP A 1 603 ? -25.806 3.203 52.222 1.00 92.25 603 ASP A CA 1
ATOM 4826 C C . ASP A 1 603 ? -25.884 3.453 50.699 1.00 92.25 603 ASP A C 1
ATOM 4828 O O . ASP A 1 603 ? -26.333 4.508 50.253 1.00 92.25 603 ASP A O 1
ATOM 4832 N N . GLN A 1 604 ? -25.470 2.463 49.896 1.00 90.62 604 GLN A N 1
ATOM 4833 C CA . GLN A 1 604 ? -25.400 2.489 48.434 1.00 90.62 604 GLN A CA 1
ATOM 4834 C C . GLN A 1 604 ? -24.475 3.565 47.854 1.00 90.62 604 GLN A C 1
ATOM 4836 O O . GLN A 1 604 ? -24.631 3.963 46.698 1.00 90.62 604 GLN A O 1
ATOM 4841 N N . ARG A 1 605 ? -23.493 4.027 48.626 1.00 88.62 605 ARG A N 1
ATOM 4842 C CA . ARG A 1 605 ? -22.470 4.954 48.140 1.00 88.62 605 ARG A CA 1
ATOM 4843 C C . ARG A 1 605 ? -21.379 4.171 47.429 1.00 88.62 605 ARG A C 1
ATOM 4845 O O . ARG A 1 605 ? -20.973 3.108 47.899 1.00 88.62 605 ARG A O 1
ATOM 4852 N N . LEU A 1 606 ? -20.907 4.711 46.308 1.00 86.88 606 LEU A N 1
ATOM 4853 C CA . LEU A 1 606 ? -19.773 4.166 45.567 1.00 86.88 606 LEU A CA 1
ATOM 4854 C C . LEU A 1 606 ? -18.537 4.130 46.465 1.00 86.88 606 LEU A C 1
ATOM 4856 O O . LEU A 1 606 ? -18.065 5.164 46.936 1.00 86.88 606 LEU A O 1
ATOM 4860 N N . LEU A 1 607 ? -18.021 2.926 46.690 1.00 81.19 607 LEU A N 1
ATOM 4861 C CA . LEU A 1 607 ? -16.722 2.722 47.302 1.00 81.19 607 LEU A CA 1
ATOM 4862 C C . LEU A 1 607 ? -15.642 2.893 46.230 1.00 81.19 607 LEU A C 1
ATOM 4864 O O . LEU A 1 607 ? -15.839 2.471 45.084 1.00 81.19 607 LEU A O 1
ATOM 4868 N N . PRO A 1 608 ? -14.485 3.475 46.579 1.00 67.75 608 PRO A N 1
ATOM 4869 C CA . PRO A 1 608 ? -13.338 3.464 45.687 1.00 67.75 608 PRO A CA 1
ATOM 4870 C C . PRO A 1 608 ? -13.004 2.008 45.339 1.00 67.75 608 PRO A C 1
ATOM 4872 O O . PRO A 1 608 ? -12.889 1.159 46.225 1.00 67.75 608 PRO A O 1
ATOM 4875 N N . SER A 1 609 ? -12.902 1.714 44.040 1.00 59.09 609 SER A N 1
ATOM 4876 C CA . SER A 1 609 ? -12.532 0.382 43.558 1.00 59.09 609 SER A CA 1
ATOM 4877 C C . SER A 1 609 ? -11.234 -0.076 44.246 1.00 59.09 609 SER A C 1
ATOM 4879 O O . SER A 1 609 ? -10.317 0.737 44.371 1.00 59.09 609 SER A O 1
ATOM 4881 N N . PRO A 1 610 ? -11.101 -1.345 44.680 1.00 53.00 610 PRO A N 1
ATOM 4882 C CA . PRO A 1 610 ? -9.846 -1.871 45.210 1.00 53.00 610 PRO A CA 1
ATOM 4883 C C . PRO A 1 610 ? -8.714 -1.827 44.170 1.00 53.00 610 PRO A C 1
ATOM 4885 O O . PRO A 1 610 ? -7.553 -1.768 44.555 1.00 53.00 610 PRO A O 1
ATOM 4888 N N . VAL A 1 611 ? -9.042 -1.729 42.874 1.00 49.78 611 VAL A N 1
ATOM 4889 C CA . VAL A 1 611 ? -8.081 -1.474 41.780 1.00 49.78 611 VAL A CA 1
ATOM 4890 C C . VAL A 1 611 ? -7.546 -0.028 41.801 1.00 49.78 611 VAL A C 1
ATOM 4892 O O . VAL A 1 611 ? -6.547 0.278 41.166 1.00 49.78 611 VAL A O 1
ATOM 4895 N N . ASN A 1 612 ? -8.165 0.869 42.575 1.00 43.59 612 ASN A N 1
ATOM 4896 C CA . ASN A 1 612 ? -7.759 2.265 42.748 1.00 43.59 612 ASN A CA 1
ATOM 4897 C C . ASN A 1 612 ? -6.974 2.510 44.049 1.00 43.59 612 ASN A C 1
ATOM 4899 O O . ASN A 1 612 ? -6.909 3.637 44.538 1.00 43.59 612 ASN A O 1
ATOM 4903 N N . ARG A 1 613 ? -6.326 1.477 44.602 1.00 46.88 613 ARG A N 1
ATOM 4904 C CA . ARG A 1 613 ? -5.072 1.696 45.332 1.00 46.88 613 ARG A CA 1
ATOM 4905 C C . ARG A 1 613 ? -3.943 1.754 44.305 1.00 46.88 613 ARG A C 1
ATOM 4907 O O . ARG A 1 613 ? -3.122 0.851 44.234 1.00 46.88 613 ARG A O 1
ATOM 4914 N N . SER A 1 614 ? -3.922 2.804 43.484 1.00 56.78 614 SER A N 1
ATOM 4915 C CA . SER A 1 614 ? -2.687 3.184 42.805 1.00 56.78 614 SER A CA 1
ATOM 4916 C C . SER A 1 614 ? -1.781 3.750 43.886 1.00 56.78 614 SER A C 1
ATOM 4918 O O . SER A 1 614 ? -1.822 4.949 44.184 1.00 56.78 614 SER A O 1
ATOM 4920 N N . GLY A 1 615 ? -1.037 2.889 44.566 1.00 71.50 615 GLY A N 1
ATOM 4921 C CA . GLY A 1 615 ? 0.088 3.392 45.315 1.00 71.50 615 GLY A CA 1
ATOM 4922 C C . GLY A 1 615 ? 1.089 4.073 44.370 1.00 71.50 615 GLY A C 1
ATOM 4923 O O . GLY A 1 615 ? 0.914 4.052 43.144 1.00 71.50 615 GLY A O 1
ATOM 4924 N N . PRO A 1 616 ? 2.058 4.822 44.914 1.00 88.00 616 PRO A N 1
ATOM 4925 C CA . PRO A 1 616 ? 2.921 5.681 44.117 1.00 88.00 616 PRO A CA 1
ATOM 4926 C C . PRO A 1 616 ? 3.582 4.927 42.957 1.00 88.00 616 PRO A C 1
ATOM 4928 O O . PRO A 1 616 ? 4.097 3.823 43.128 1.00 88.00 616 PRO A O 1
ATOM 4931 N N . PHE A 1 617 ? 3.591 5.548 41.778 1.00 93.88 617 PHE A N 1
ATOM 4932 C CA . PHE A 1 617 ? 4.379 5.076 40.644 1.00 93.88 617 PHE A CA 1
ATOM 4933 C C . PHE A 1 617 ? 5.811 5.593 40.764 1.00 93.88 617 PHE A C 1
ATOM 4935 O O . PHE A 1 617 ? 6.043 6.728 41.186 1.00 93.88 617 PHE A O 1
ATOM 4942 N N . PHE A 1 618 ? 6.770 4.771 40.364 1.00 96.44 618 PHE A N 1
ATOM 4943 C CA . PHE A 1 618 ? 8.187 5.094 40.343 1.00 96.44 618 PHE A CA 1
ATOM 4944 C C . PHE A 1 618 ? 8.754 4.849 38.947 1.00 96.44 618 PHE A C 1
ATOM 4946 O O . PHE A 1 618 ? 8.407 3.869 38.300 1.00 96.44 618 PHE A O 1
ATOM 4953 N N . LEU A 1 619 ? 9.636 5.728 38.490 1.00 97.12 619 LEU A N 1
ATOM 4954 C CA . LEU A 1 619 ? 10.401 5.580 37.261 1.00 97.12 619 LEU A CA 1
ATOM 4955 C C . LEU A 1 619 ? 11.772 4.976 37.590 1.00 97.12 619 LEU A C 1
ATOM 4957 O O . LEU A 1 619 ? 12.454 5.465 38.491 1.00 97.12 619 LEU A O 1
ATOM 4961 N N . ILE A 1 620 ? 12.176 3.943 36.857 1.00 96.44 620 ILE A N 1
ATOM 4962 C CA . ILE A 1 620 ? 13.480 3.278 36.995 1.00 96.44 620 ILE A CA 1
ATOM 4963 C C . ILE A 1 620 ? 14.057 2.993 35.610 1.00 96.44 620 ILE A C 1
ATOM 4965 O O . ILE A 1 620 ? 13.291 2.743 34.678 1.00 96.44 620 ILE A O 1
ATOM 4969 N N . GLY A 1 621 ? 15.378 3.029 35.454 1.00 95.00 621 GLY A N 1
ATOM 4970 C CA . GLY A 1 621 ? 15.992 2.827 34.147 1.00 95.00 621 GLY A CA 1
ATOM 4971 C C . GLY A 1 621 ? 17.505 2.696 34.171 1.00 95.00 621 GLY A C 1
ATOM 4972 O O . GLY A 1 621 ? 18.130 2.700 35.224 1.00 95.00 621 GLY A O 1
ATOM 4973 N N . SER A 1 622 ? 18.104 2.559 32.992 1.00 93.19 622 SER A N 1
ATOM 4974 C CA . SER A 1 622 ? 19.528 2.247 32.838 1.00 93.19 622 SER A CA 1
ATOM 4975 C C . SER A 1 622 ? 20.486 3.383 33.206 1.00 93.19 622 SER A C 1
ATOM 4977 O O . SER A 1 622 ? 21.666 3.107 33.417 1.00 93.19 622 SER A O 1
ATOM 4979 N N . TRP A 1 623 ? 20.005 4.624 33.340 1.00 90.88 623 TRP A N 1
ATOM 4980 C CA . TRP A 1 623 ? 20.828 5.817 33.612 1.00 90.88 623 TRP A CA 1
ATOM 4981 C C . TRP A 1 623 ? 21.581 5.756 34.946 1.00 90.88 623 TRP A C 1
ATOM 4983 O O . TRP A 1 623 ? 22.576 6.457 35.134 1.00 90.88 623 TRP A O 1
ATOM 4993 N N . ASP A 1 624 ? 21.113 4.927 35.876 1.00 89.25 624 ASP A N 1
ATOM 4994 C CA . ASP A 1 624 ? 21.761 4.641 37.155 1.00 89.25 624 ASP A CA 1
ATOM 4995 C C . ASP A 1 624 ? 22.023 3.143 37.357 1.00 89.25 624 ASP A C 1
ATOM 4997 O O . ASP A 1 624 ? 22.258 2.708 38.477 1.00 89.25 624 ASP A O 1
ATOM 5001 N N . GLY A 1 625 ? 21.994 2.350 36.281 1.00 89.75 625 GLY A N 1
ATOM 5002 C CA . GLY A 1 625 ? 22.167 0.902 36.367 1.00 89.75 625 GLY A CA 1
ATOM 5003 C C . GLY A 1 625 ? 20.946 0.147 36.899 1.00 89.75 625 GLY A C 1
ATOM 5004 O O . GLY A 1 625 ? 21.103 -1.013 37.269 1.00 89.75 625 GLY A O 1
ATOM 5005 N N . TRP A 1 626 ? 19.749 0.750 36.869 1.00 92.62 626 TRP A N 1
ATOM 5006 C CA . TRP A 1 626 ? 18.515 0.220 37.467 1.00 92.62 626 TRP A CA 1
ATOM 5007 C C . TRP A 1 626 ? 18.554 0.177 39.003 1.00 92.62 626 TRP A C 1
ATOM 5009 O O . TRP A 1 626 ? 17.876 -0.646 39.620 1.00 92.62 626 TRP A O 1
ATOM 5019 N N . ASP A 1 627 ? 19.332 1.063 39.629 1.00 91.50 627 ASP A N 1
ATOM 5020 C CA . ASP A 1 627 ? 19.553 1.049 41.077 1.00 91.50 627 ASP A CA 1
ATOM 5021 C C . ASP A 1 627 ? 18.528 1.898 41.843 1.00 91.50 627 ASP A C 1
ATOM 5023 O O . ASP A 1 627 ? 18.162 1.548 42.970 1.00 91.50 627 ASP A O 1
ATOM 5027 N N . GLN A 1 628 ? 18.043 3.014 41.274 1.00 94.56 628 GLN A N 1
ATOM 5028 C CA . GLN A 1 628 ? 17.121 3.914 41.978 1.00 94.56 628 GLN A CA 1
ATOM 5029 C C . GLN A 1 628 ? 15.733 4.019 41.337 1.00 94.56 628 GLN A C 1
ATOM 5031 O O . GLN A 1 628 ? 15.551 4.265 40.149 1.00 94.56 628 GLN A O 1
ATOM 5036 N N . MET A 1 629 ? 14.712 3.908 42.192 1.00 96.44 629 MET A N 1
ATOM 5037 C CA . MET A 1 629 ? 13.309 4.142 41.847 1.00 96.44 629 MET A CA 1
ATOM 5038 C C . MET A 1 629 ? 12.922 5.593 42.159 1.00 96.44 629 MET A C 1
ATOM 5040 O O . MET A 1 629 ? 12.727 5.968 43.319 1.00 96.44 629 MET A O 1
ATOM 5044 N N . THR A 1 630 ? 12.774 6.413 41.119 1.00 96.62 630 THR A N 1
ATOM 5045 C CA . THR A 1 630 ? 12.411 7.833 41.230 1.00 96.62 630 THR A CA 1
ATOM 5046 C C . THR A 1 630 ? 10.898 7.995 41.340 1.00 96.62 630 THR A C 1
ATOM 5048 O O . THR A 1 630 ? 10.169 7.618 40.431 1.00 96.62 630 THR A O 1
ATOM 5051 N N . LEU A 1 631 ? 10.396 8.580 42.430 1.00 96.12 631 LEU A N 1
ATOM 5052 C CA . LEU A 1 631 ? 8.956 8.797 42.621 1.00 96.12 631 LEU A CA 1
ATOM 5053 C C . LEU A 1 631 ? 8.365 9.689 41.512 1.00 96.12 631 LEU A C 1
ATOM 5055 O O . LEU A 1 631 ? 8.847 10.798 41.286 1.00 96.12 631 LEU A O 1
ATOM 5059 N N . MET A 1 632 ? 7.284 9.239 40.871 1.00 96.50 632 MET A N 1
ATOM 5060 C CA . MET A 1 632 ? 6.507 10.048 39.932 1.00 96.50 632 MET A CA 1
ATOM 5061 C C . MET A 1 632 ? 5.524 10.930 40.711 1.00 96.50 632 MET A C 1
ATOM 5063 O O . MET A 1 632 ? 4.532 10.451 41.260 1.00 96.50 632 MET A O 1
ATOM 5067 N N . ALA A 1 633 ? 5.794 12.233 40.763 1.00 93.88 633 ALA A N 1
ATOM 5068 C CA . ALA A 1 633 ? 4.964 13.197 41.475 1.00 93.88 633 ALA A CA 1
ATOM 5069 C C . ALA A 1 633 ? 3.641 13.456 40.724 1.00 93.88 633 ALA A C 1
ATOM 5071 O O . ALA A 1 633 ? 3.654 13.559 39.493 1.00 93.88 633 ALA A O 1
ATOM 5072 N N . PRO A 1 634 ? 2.499 13.601 41.424 1.00 89.19 634 PRO A N 1
ATOM 5073 C CA . PRO A 1 634 ? 1.244 14.021 40.804 1.00 89.19 634 PRO A CA 1
ATOM 5074 C C . PRO A 1 634 ? 1.403 15.386 40.124 1.00 89.19 634 PRO A C 1
ATOM 5076 O O . PRO A 1 634 ? 1.933 16.320 40.728 1.00 89.19 634 PRO A O 1
ATOM 5079 N N . LEU A 1 635 ? 0.928 15.523 38.886 1.00 87.88 635 LEU A N 1
ATOM 5080 C CA . LEU A 1 635 ? 0.834 16.828 38.235 1.00 87.88 635 LEU A CA 1
ATOM 5081 C C . LEU A 1 635 ? -0.413 17.554 38.753 1.00 87.88 635 LEU A C 1
ATOM 5083 O O . LEU A 1 635 ? -1.537 17.083 38.541 1.00 87.88 635 LEU A O 1
ATOM 5087 N N . ALA A 1 636 ? -0.206 18.696 39.416 1.00 72.44 636 ALA A N 1
ATOM 5088 C CA . ALA A 1 636 ? -1.284 19.567 39.878 1.00 72.44 636 ALA A CA 1
ATOM 5089 C C . ALA A 1 636 ? -2.269 19.856 38.727 1.00 72.44 636 ALA A C 1
ATOM 5091 O O . ALA A 1 636 ? -1.857 20.071 37.591 1.00 72.44 636 ALA A O 1
ATOM 5092 N N . ASP A 1 637 ? -3.568 19.803 39.023 1.00 73.19 637 ASP A N 1
ATOM 5093 C CA . ASP A 1 637 ? -4.682 20.138 38.118 1.00 73.19 637 ASP A CA 1
ATOM 5094 C C . ASP A 1 637 ? -4.990 19.169 36.953 1.00 73.19 637 ASP A C 1
ATOM 5096 O O . ASP A 1 637 ? -5.985 19.355 36.255 1.00 73.19 637 ASP A O 1
ATOM 5100 N N . SER A 1 638 ? -4.230 18.082 36.769 1.00 61.44 638 SER A N 1
ATOM 5101 C CA . SER A 1 638 ? -4.403 17.145 35.628 1.00 61.44 638 SER A CA 1
ATOM 5102 C C . SER A 1 638 ? -5.079 15.801 35.947 1.00 61.44 638 SER A C 1
ATOM 5104 O O . SER A 1 638 ? -5.108 14.900 35.107 1.00 61.44 638 SER A O 1
ATOM 5106 N N . GLY A 1 639 ? -5.674 15.646 37.132 1.00 72.06 639 GLY A N 1
ATOM 5107 C CA . GLY A 1 639 ? -6.297 14.386 37.551 1.00 72.06 639 GLY A CA 1
ATOM 5108 C C . GLY A 1 639 ? -5.257 13.307 37.913 1.00 72.06 639 GLY A C 1
ATOM 5109 O O . GLY A 1 639 ? -4.212 13.642 38.466 1.00 72.06 639 GLY A O 1
ATOM 5110 N N . PRO A 1 640 ? -5.511 12.009 37.654 1.00 84.25 640 PRO A N 1
ATOM 5111 C CA . PRO A 1 640 ? -4.638 10.889 38.042 1.00 84.25 640 PRO A CA 1
ATOM 5112 C C . PRO A 1 640 ? -3.442 10.724 37.085 1.00 84.25 640 PRO A C 1
ATOM 5114 O O . PRO A 1 640 ? -3.232 9.660 36.494 1.00 84.25 640 PRO A O 1
ATOM 5117 N N . VAL A 1 641 ? -2.691 11.809 36.896 1.00 88.19 641 VAL A N 1
ATOM 5118 C CA . VAL A 1 641 ? -1.491 11.875 36.058 1.00 88.19 641 VAL A CA 1
ATOM 5119 C C . VAL A 1 641 ? -0.288 12.170 36.947 1.00 88.19 641 VAL A C 1
ATOM 5121 O O . VAL A 1 641 ? -0.295 13.133 37.714 1.00 88.19 641 VAL A O 1
ATOM 5124 N N . CYS A 1 642 ? 0.752 11.351 36.841 1.00 93.06 642 CYS A N 1
ATOM 5125 C CA . CYS A 1 642 ? 2.007 11.523 37.567 1.00 93.06 642 CYS A CA 1
ATOM 5126 C C . CYS A 1 642 ? 3.183 11.663 36.597 1.00 93.06 642 CYS A C 1
ATOM 5128 O O . CYS A 1 642 ? 3.144 11.127 35.490 1.00 93.06 642 CYS A O 1
ATOM 5130 N N . SER A 1 643 ? 4.241 12.369 36.998 1.00 95.81 643 SER A N 1
ATOM 5131 C CA . SER A 1 643 ? 5.461 12.502 36.197 1.00 95.81 643 SER A CA 1
ATOM 5132 C C . SER A 1 643 ? 6.731 12.447 37.035 1.00 95.81 643 SER A C 1
ATOM 5134 O O . SER A 1 643 ? 6.743 12.874 38.187 1.00 95.81 643 SER A O 1
ATOM 5136 N N . ALA A 1 644 ? 7.805 11.943 36.437 1.00 96.69 644 ALA A N 1
ATOM 5137 C CA . ALA A 1 644 ? 9.157 12.028 36.973 1.00 96.69 644 ALA A CA 1
ATOM 5138 C C . ALA A 1 644 ? 10.082 12.632 35.914 1.00 96.69 644 ALA A C 1
ATOM 5140 O O . ALA A 1 644 ? 9.920 12.373 34.720 1.00 96.69 644 ALA A O 1
ATOM 5141 N N . THR A 1 645 ? 11.052 13.420 36.367 1.00 95.94 645 THR A N 1
ATOM 5142 C CA . THR A 1 645 ? 12.118 13.974 35.530 1.00 95.94 645 THR A CA 1
ATOM 5143 C C . THR A 1 645 ? 13.443 13.453 36.051 1.00 95.94 645 THR A C 1
ATOM 5145 O O . THR A 1 645 ? 13.734 13.593 37.237 1.00 95.94 645 THR A O 1
ATOM 5148 N N . ILE A 1 646 ? 14.240 12.877 35.163 1.00 95.50 646 ILE A N 1
ATOM 5149 C CA . ILE A 1 646 ? 15.557 12.319 35.470 1.00 95.50 646 ILE A CA 1
ATOM 5150 C C . ILE A 1 646 ? 16.633 13.039 34.660 1.00 95.50 646 ILE A C 1
ATOM 5152 O O . ILE A 1 646 ? 16.366 13.529 33.560 1.00 95.50 646 ILE A O 1
ATOM 5156 N N . GLU A 1 647 ? 17.849 13.109 35.191 1.00 93.31 647 GLU A N 1
ATOM 5157 C CA . GLU A 1 647 ? 19.013 13.586 34.441 1.00 93.31 647 GLU A CA 1
ATOM 5158 C C . GLU A 1 647 ? 19.609 12.418 33.650 1.00 93.31 647 GLU A C 1
ATOM 5160 O O . GLU A 1 647 ? 19.935 11.381 34.222 1.00 93.31 647 GLU A O 1
ATOM 5165 N N . VAL A 1 648 ? 19.738 12.586 32.334 1.00 90.00 648 VAL A N 1
ATOM 5166 C CA . VAL A 1 648 ? 20.353 11.595 31.441 1.00 90.00 648 VAL A CA 1
ATOM 5167 C C . VAL A 1 648 ? 21.776 12.045 31.119 1.00 90.00 648 VAL A C 1
ATOM 5169 O O . VAL A 1 648 ? 22.010 13.230 30.879 1.00 90.00 648 VAL A O 1
ATOM 5172 N N . ARG A 1 649 ? 22.751 11.128 31.142 1.00 84.44 649 ARG A N 1
ATOM 5173 C CA . ARG A 1 649 ? 24.171 11.458 30.927 1.00 84.44 649 ARG A CA 1
ATOM 5174 C C . ARG A 1 649 ? 24.636 10.961 29.555 1.00 84.44 649 ARG A C 1
ATOM 5176 O O . ARG A 1 649 ? 24.770 9.756 29.376 1.00 84.44 649 ARG A O 1
ATOM 5183 N N . PRO A 1 650 ? 24.958 11.853 28.599 1.00 69.81 650 PRO A N 1
ATOM 5184 C CA . PRO A 1 650 ? 25.432 11.442 27.274 1.00 69.81 650 PRO A CA 1
ATOM 5185 C C . PRO A 1 650 ? 26.800 10.740 27.286 1.00 69.81 650 PRO A C 1
ATOM 5187 O O . PRO A 1 650 ? 27.139 10.031 26.344 1.00 69.81 650 PRO A O 1
ATOM 5190 N N . GLU A 1 651 ? 27.612 10.967 28.321 1.00 58.53 651 GLU A N 1
ATOM 5191 C CA . GLU A 1 651 ? 29.062 10.716 28.287 1.00 58.53 651 GLU A CA 1
ATOM 5192 C C . GLU A 1 651 ? 29.488 9.327 28.798 1.00 58.53 651 GLU A C 1
ATOM 5194 O O . GLU A 1 651 ? 30.675 9.017 28.872 1.00 58.53 651 GLU A O 1
ATOM 5199 N N . GLY A 1 652 ? 28.537 8.448 29.115 1.00 54.44 652 GLY A N 1
ATOM 5200 C CA . GLY A 1 652 ? 28.805 7.136 29.703 1.00 54.44 652 GLY A CA 1
ATOM 5201 C C . GLY A 1 652 ? 29.123 6.009 28.717 1.00 54.44 652 GLY A C 1
ATOM 5202 O O . GLY A 1 652 ? 28.644 4.912 28.950 1.00 54.44 652 GLY A O 1
ATOM 5203 N N . GLY A 1 653 ? 29.849 6.236 27.613 1.00 47.41 653 GLY A N 1
ATOM 5204 C CA . GLY A 1 653 ? 30.423 5.183 26.736 1.00 47.41 653 GLY A CA 1
ATOM 5205 C C . GLY A 1 653 ? 29.478 4.117 26.132 1.00 47.41 653 GLY A C 1
ATOM 5206 O O . GLY A 1 653 ? 29.941 3.226 25.422 1.00 47.41 653 GLY A O 1
ATOM 5207 N N . GLY A 1 654 ? 28.177 4.185 26.410 1.00 57.59 654 GLY A N 1
ATOM 5208 C CA . GLY A 1 654 ? 27.142 3.264 25.961 1.00 57.59 654 GLY A CA 1
ATOM 5209 C C . GLY A 1 654 ? 26.485 3.715 24.661 1.00 57.59 654 GLY A C 1
ATOM 5210 O O . GLY A 1 654 ? 26.690 4.823 24.177 1.00 57.59 654 GLY A O 1
ATOM 5211 N N . THR A 1 655 ? 25.670 2.828 24.103 1.00 60.97 655 THR A N 1
ATOM 5212 C CA . THR A 1 655 ? 25.065 2.816 22.755 1.00 60.97 655 THR A CA 1
ATOM 5213 C C . THR A 1 655 ? 24.246 4.051 22.322 1.00 60.97 655 THR A C 1
ATOM 5215 O O . THR A 1 655 ? 23.679 4.046 21.230 1.00 60.97 655 THR A O 1
ATOM 5218 N N . GLY A 1 656 ? 24.177 5.120 23.123 1.00 82.94 656 GLY A N 1
ATOM 5219 C CA . GLY A 1 656 ? 23.349 6.304 22.867 1.00 82.94 656 GLY A CA 1
ATOM 5220 C C . GLY A 1 656 ? 21.863 6.089 23.175 1.00 82.94 656 GLY A C 1
ATOM 5221 O O . GLY A 1 656 ? 21.021 6.854 22.701 1.00 82.94 656 GLY A O 1
ATOM 5222 N N . PHE A 1 657 ? 21.531 5.050 23.942 1.00 88.19 657 PHE A N 1
ATOM 5223 C CA . PHE A 1 657 ? 20.172 4.717 24.354 1.00 88.19 657 PHE A CA 1
ATOM 5224 C C . PHE A 1 657 ? 20.085 4.564 25.870 1.00 88.19 657 PHE A C 1
ATOM 5226 O O . PHE A 1 657 ? 21.015 4.062 26.492 1.00 88.19 657 PHE A O 1
ATOM 5233 N N . GLU A 1 658 ? 18.941 4.953 26.423 1.00 91.31 658 GLU A N 1
ATOM 5234 C CA . GLU A 1 658 ? 18.529 4.652 27.791 1.00 91.31 658 GLU A CA 1
ATOM 5235 C C . GLU A 1 658 ? 17.272 3.789 27.757 1.00 91.31 658 GLU A C 1
ATOM 5237 O O . GLU A 1 658 ? 16.451 3.894 26.846 1.00 91.31 658 GLU A O 1
ATOM 5242 N N . GLU A 1 659 ? 17.116 2.937 28.753 1.00 92.94 659 GLU A N 1
ATOM 5243 C CA . GLU A 1 659 ? 15.995 2.028 28.921 1.00 92.94 659 GLU A CA 1
ATOM 5244 C C . GLU A 1 659 ? 15.267 2.338 30.223 1.00 92.94 659 GLU A C 1
ATOM 5246 O O . GLU A 1 659 ? 15.913 2.684 31.207 1.00 92.94 659 GLU A O 1
ATOM 5251 N N . PHE A 1 660 ? 13.939 2.215 30.256 1.00 95.19 660 PHE A N 1
ATOM 5252 C CA . PHE A 1 660 ? 13.177 2.438 31.484 1.00 95.19 660 PHE A CA 1
ATOM 5253 C C . PHE A 1 660 ? 11.921 1.586 31.628 1.00 95.19 660 PHE A C 1
ATOM 5255 O O . PHE A 1 660 ? 11.407 1.019 30.660 1.00 95.19 660 PHE A O 1
ATOM 5262 N N . LEU A 1 661 ? 11.429 1.545 32.868 1.00 95.62 661 LEU A N 1
ATOM 5263 C CA . LEU A 1 661 ? 10.185 0.934 33.328 1.00 95.62 661 LEU A CA 1
ATOM 5264 C C . LEU A 1 661 ? 9.468 1.863 34.315 1.00 95.62 661 LEU A C 1
ATOM 5266 O O . LEU A 1 661 ? 10.079 2.757 34.905 1.00 95.62 661 LEU A O 1
ATOM 5270 N N . ILE A 1 662 ? 8.171 1.626 34.523 1.00 96.00 662 ILE A N 1
ATOM 5271 C CA . ILE A 1 662 ? 7.415 2.251 35.613 1.00 96.00 662 ILE A CA 1
ATOM 5272 C C . ILE A 1 662 ? 7.027 1.157 36.597 1.00 96.00 662 ILE A C 1
ATOM 5274 O O . ILE A 1 662 ? 6.420 0.170 36.209 1.00 96.00 662 ILE A O 1
ATOM 5278 N N . VAL A 1 663 ? 7.357 1.327 37.868 1.00 94.50 663 VAL A N 1
ATOM 5279 C CA . VAL A 1 663 ? 7.104 0.353 38.932 1.00 94.50 663 VAL A CA 1
ATOM 5280 C C . VAL A 1 663 ? 6.056 0.920 39.876 1.00 94.50 663 VAL A C 1
ATOM 5282 O O . VAL A 1 663 ? 6.179 2.058 40.329 1.00 94.50 663 VAL A O 1
ATOM 5285 N N . GLN A 1 664 ? 5.014 0.154 40.173 1.00 92.62 664 GLN A N 1
ATOM 5286 C CA . GLN A 1 664 ? 4.014 0.540 41.160 1.00 92.62 664 GLN A CA 1
ATOM 5287 C C . GLN A 1 664 ? 4.465 0.089 42.557 1.00 92.62 664 GLN A C 1
ATOM 5289 O O . GLN A 1 664 ? 4.967 -1.016 42.727 1.00 92.62 664 GLN A O 1
ATOM 5294 N N . ASP A 1 665 ? 4.337 0.960 43.561 1.00 89.69 665 ASP A N 1
ATOM 5295 C CA . ASP A 1 665 ? 4.571 0.625 44.977 1.00 89.69 665 ASP A CA 1
ATOM 5296 C C . ASP A 1 665 ? 5.977 0.108 45.339 1.00 89.69 665 ASP A C 1
ATOM 5298 O O . ASP A 1 665 ? 6.178 -0.495 46.391 1.00 89.69 665 ASP A O 1
ATOM 5302 N N . ARG A 1 666 ? 6.982 0.402 44.503 1.00 90.50 666 ARG A N 1
ATOM 5303 C CA . ARG A 1 666 ? 8.346 -0.162 44.603 1.00 90.50 666 ARG A CA 1
ATOM 5304 C C . ARG A 1 666 ? 8.386 -1.693 44.547 1.00 90.50 666 ARG A C 1
ATOM 5306 O O . ARG A 1 666 ? 9.349 -2.301 45.011 1.00 90.50 666 ARG A O 1
ATOM 5313 N N . ASP A 1 667 ? 7.355 -2.298 43.980 1.00 87.12 667 ASP A N 1
ATOM 5314 C CA . ASP A 1 667 ? 7.227 -3.735 43.827 1.00 87.12 667 ASP A CA 1
ATOM 5315 C C . ASP A 1 667 ? 7.559 -4.121 42.382 1.00 87.12 667 ASP A C 1
ATOM 5317 O O . ASP A 1 667 ? 6.822 -3.786 41.455 1.00 87.12 667 ASP A O 1
ATOM 5321 N N . TRP A 1 668 ? 8.685 -4.810 42.174 1.00 88.25 668 TRP A N 1
ATOM 5322 C CA . TRP A 1 668 ? 9.102 -5.276 40.845 1.00 88.25 668 TRP A CA 1
ATOM 5323 C C . TRP A 1 668 ? 8.081 -6.223 40.202 1.00 88.25 668 TRP A C 1
ATOM 5325 O O . TRP A 1 668 ? 8.000 -6.268 38.975 1.00 88.25 668 TRP A O 1
ATOM 5335 N N . ASP A 1 669 ? 7.253 -6.895 41.008 1.00 84.25 669 ASP A N 1
ATOM 5336 C CA . ASP A 1 669 ? 6.152 -7.728 40.524 1.00 84.25 669 ASP A CA 1
ATOM 5337 C C . ASP A 1 669 ? 4.934 -6.899 40.072 1.00 84.25 669 ASP A C 1
ATOM 5339 O O . ASP A 1 669 ? 3.920 -7.443 39.636 1.00 84.25 669 ASP A O 1
ATOM 5343 N N . GLN A 1 670 ? 5.020 -5.569 40.148 1.00 88.94 670 GLN A N 1
ATOM 5344 C CA . GLN A 1 670 ? 4.013 -4.614 39.688 1.00 88.94 670 GLN A CA 1
ATOM 5345 C C . GLN A 1 670 ? 4.626 -3.584 38.734 1.00 88.94 670 GLN A C 1
ATOM 5347 O O . GLN A 1 670 ? 4.407 -2.373 38.847 1.00 88.94 670 GLN A O 1
ATOM 5352 N N . CYS A 1 671 ? 5.412 -4.059 37.770 1.00 91.75 671 CYS A N 1
ATOM 5353 C CA . CYS A 1 671 ? 5.993 -3.198 36.753 1.00 91.75 671 CYS A CA 1
ATOM 5354 C C . CYS A 1 671 ? 5.072 -3.042 35.532 1.00 91.75 671 CYS A C 1
ATOM 5356 O O . CYS A 1 671 ? 4.339 -3.943 35.125 1.00 91.75 671 CYS A O 1
ATOM 5358 N N . LEU A 1 672 ? 5.103 -1.848 34.953 1.00 93.00 672 LEU A N 1
ATOM 5359 C CA . LEU A 1 672 ? 4.532 -1.494 33.666 1.00 93.00 672 LEU A CA 1
ATOM 5360 C C . LEU A 1 672 ? 5.671 -1.472 32.653 1.00 93.00 672 LEU A C 1
ATOM 5362 O O . LEU A 1 672 ? 6.691 -0.815 32.872 1.00 93.00 672 LEU A O 1
ATOM 5366 N N . TYR A 1 673 ? 5.469 -2.162 31.539 1.00 92.50 673 TYR A N 1
ATOM 5367 C CA . TYR A 1 673 ? 6.483 -2.390 30.512 1.00 92.50 673 TYR A CA 1
ATOM 5368 C C . TYR A 1 673 ? 5.831 -2.447 29.122 1.00 92.50 673 TYR A C 1
ATOM 5370 O O . TYR A 1 673 ? 4.611 -2.623 29.022 1.00 92.50 673 TYR A O 1
ATOM 5378 N N . PRO A 1 674 ? 6.583 -2.269 28.023 1.00 88.19 674 PRO A N 1
ATOM 5379 C CA . PRO A 1 674 ? 6.020 -2.412 26.685 1.00 88.19 674 PRO A CA 1
ATOM 5380 C C . PRO A 1 674 ? 5.786 -3.884 26.323 1.00 88.19 674 PRO A C 1
ATOM 5382 O O . PRO A 1 674 ? 6.531 -4.765 26.748 1.00 88.19 674 PRO A O 1
ATOM 5385 N N . SER A 1 675 ? 4.787 -4.161 25.478 1.00 74.69 675 SER A N 1
ATOM 5386 C CA . SER A 1 675 ? 4.499 -5.534 25.027 1.00 74.69 675 SER A CA 1
ATOM 5387 C C . SER A 1 675 ? 5.675 -6.227 24.328 1.00 74.69 675 SER A C 1
ATOM 5389 O O . SER A 1 675 ? 5.881 -7.424 24.525 1.00 74.69 675 SER A O 1
ATOM 5391 N N . PHE A 1 676 ? 6.480 -5.471 23.582 1.00 71.81 676 PHE A N 1
ATOM 5392 C CA . PHE A 1 676 ? 7.755 -5.865 22.971 1.00 71.81 676 PHE A CA 1
ATOM 5393 C C . PHE A 1 676 ? 8.664 -4.628 22.853 1.00 71.81 676 PHE A C 1
ATOM 5395 O O . PHE A 1 676 ? 8.180 -3.504 23.021 1.00 71.81 676 PHE A O 1
ATOM 5402 N N . PHE A 1 677 ? 9.961 -4.813 22.557 1.00 54.44 677 PHE A N 1
ATOM 5403 C CA . PHE A 1 677 ? 10.905 -3.708 22.318 1.00 54.44 677 PHE A CA 1
ATOM 5404 C C . PHE A 1 677 ? 10.270 -2.638 21.404 1.00 54.44 677 PHE A C 1
ATOM 5406 O O . PHE A 1 677 ? 9.850 -2.936 20.291 1.00 54.44 677 PHE A O 1
ATOM 5413 N N . ASN A 1 678 ? 10.185 -1.394 21.887 1.00 52.47 678 ASN A N 1
ATOM 5414 C CA . ASN A 1 678 ? 9.669 -0.219 21.162 1.00 52.47 678 ASN A CA 1
ATOM 5415 C C . ASN A 1 678 ? 8.182 -0.229 20.728 1.00 52.47 678 ASN A C 1
ATOM 5417 O O . ASN A 1 678 ? 7.777 0.621 19.933 1.00 52.47 678 ASN A O 1
ATOM 5421 N N . MET A 1 679 ? 7.331 -1.109 21.270 1.00 60.16 679 MET A N 1
ATOM 5422 C CA . MET A 1 679 ? 5.887 -1.105 20.975 1.00 60.16 679 MET A CA 1
ATOM 5423 C C . MET A 1 679 ? 5.069 -0.163 21.877 1.00 60.16 679 MET A C 1
ATOM 5425 O O . MET A 1 679 ? 5.409 0.118 23.026 1.00 60.16 679 MET A O 1
ATOM 5429 N N . ARG A 1 680 ? 3.939 0.319 21.337 1.00 62.47 680 ARG A N 1
ATOM 5430 C CA . ARG A 1 680 ? 3.090 1.379 21.921 1.00 62.47 680 ARG A CA 1
ATOM 5431 C C . ARG A 1 680 ? 2.137 0.937 23.033 1.00 62.47 680 ARG A C 1
ATOM 5433 O O . ARG A 1 680 ? 1.461 1.783 23.620 1.00 62.47 680 ARG A O 1
ATOM 5440 N N . GLN A 1 681 ? 2.032 -0.361 23.294 1.00 77.56 681 GLN A N 1
ATOM 5441 C CA . GLN A 1 681 ? 1.095 -0.899 24.273 1.00 77.56 681 GLN A CA 1
ATOM 5442 C C . GLN A 1 681 ? 1.788 -1.098 25.619 1.00 77.56 681 GLN A C 1
ATOM 5444 O O . GLN A 1 681 ? 2.796 -1.794 25.705 1.00 77.56 681 GLN A O 1
ATOM 5449 N N . VAL A 1 682 ? 1.211 -0.508 26.666 1.00 85.44 682 VAL A N 1
ATOM 5450 C CA . VAL A 1 682 ? 1.660 -0.684 28.051 1.00 85.44 682 VAL A CA 1
ATOM 5451 C C . VAL A 1 682 ? 1.001 -1.932 28.647 1.00 85.44 682 VAL A C 1
ATOM 5453 O O . VAL A 1 682 ? -0.230 -1.996 28.747 1.00 85.44 682 VAL A O 1
ATOM 5456 N N . LEU A 1 683 ? 1.819 -2.918 29.011 1.00 82.06 683 LEU A N 1
ATOM 5457 C CA . LEU A 1 683 ? 1.442 -4.115 29.766 1.00 82.06 683 LEU A CA 1
ATOM 5458 C C . LEU A 1 683 ? 1.636 -3.902 31.274 1.00 82.06 683 LEU A C 1
ATOM 5460 O O . LEU A 1 683 ? 2.134 -2.860 31.704 1.00 82.06 683 LEU A O 1
ATOM 5464 N N . GLY A 1 684 ? 1.192 -4.875 32.070 1.00 86.75 684 GLY A N 1
ATOM 5465 C CA . GLY A 1 684 ? 1.184 -4.797 33.526 1.00 86.75 684 GLY A CA 1
ATOM 5466 C C . GLY A 1 684 ? 0.004 -3.997 34.116 1.00 86.75 684 GLY A C 1
ATOM 5467 O O . GLY A 1 684 ? -0.989 -3.719 33.415 1.00 86.75 684 GLY A O 1
ATOM 5468 N N . PRO A 1 685 ? 0.075 -3.629 35.411 1.00 86.00 685 PRO A N 1
ATOM 5469 C CA . PRO A 1 685 ? 1.186 -3.912 36.327 1.00 86.00 685 PRO A CA 1
ATOM 5470 C C . PRO A 1 685 ? 1.248 -5.407 36.676 1.00 86.00 685 PRO A C 1
ATOM 5472 O O . PRO A 1 685 ? 0.272 -5.953 37.183 1.00 86.00 685 PRO A O 1
ATOM 5475 N N . ASP A 1 686 ? 2.361 -6.068 36.357 1.00 80.75 686 ASP A N 1
ATOM 5476 C CA . ASP A 1 686 ? 2.645 -7.460 36.734 1.00 80.75 686 ASP A CA 1
ATOM 5477 C C . ASP A 1 686 ? 4.166 -7.733 36.715 1.00 80.75 686 ASP A C 1
ATOM 5479 O O . ASP A 1 686 ? 4.946 -6.908 36.238 1.00 80.75 686 ASP A O 1
ATOM 5483 N N . GLY A 1 687 ? 4.605 -8.869 37.265 1.00 75.62 687 GLY A N 1
ATOM 5484 C CA . GLY A 1 687 ? 6.018 -9.267 37.337 1.00 75.62 687 GLY A CA 1
ATOM 5485 C C . GLY A 1 687 ? 6.520 -10.008 36.101 1.00 75.62 687 GLY A C 1
ATOM 5486 O O . GLY A 1 687 ? 7.595 -10.604 36.130 1.00 75.62 687 GLY A O 1
ATOM 5487 N N . ASN A 1 688 ? 5.749 -10.028 35.008 1.00 77.56 688 ASN A N 1
ATOM 5488 C CA . ASN A 1 688 ? 6.087 -10.829 33.832 1.00 77.56 688 ASN A CA 1
ATOM 5489 C C . ASN A 1 688 ? 7.033 -10.117 32.858 1.00 77.56 688 ASN A C 1
ATOM 5491 O O . ASN A 1 688 ? 7.275 -10.661 31.777 1.00 77.56 688 ASN A O 1
ATOM 5495 N N . ALA A 1 689 ? 7.570 -8.941 33.207 1.00 77.62 689 ALA A N 1
ATOM 5496 C CA . ALA A 1 689 ? 8.571 -8.266 32.389 1.00 77.62 689 ALA A CA 1
ATOM 5497 C C . ALA A 1 689 ? 9.768 -9.197 32.157 1.00 77.62 689 ALA A C 1
ATOM 5499 O O . ALA A 1 689 ? 10.600 -9.446 33.032 1.00 77.62 689 ALA A O 1
ATOM 5500 N N . LYS A 1 690 ? 9.858 -9.745 30.945 1.00 76.19 690 LYS A N 1
ATOM 5501 C CA . LYS A 1 690 ? 10.990 -10.569 30.530 1.00 76.19 690 LYS A CA 1
ATOM 5502 C C . LYS A 1 690 ? 12.214 -9.675 30.381 1.00 76.19 690 LYS A C 1
ATOM 5504 O O . LYS A 1 690 ? 12.103 -8.502 30.028 1.00 76.19 690 LYS A O 1
ATOM 5509 N N . LYS A 1 691 ? 13.404 -10.247 30.578 1.00 72.12 691 LYS A N 1
ATOM 5510 C CA . LYS A 1 691 ? 14.678 -9.555 30.335 1.00 72.12 691 LYS A CA 1
ATOM 5511 C C . LYS A 1 691 ? 14.662 -8.908 28.938 1.00 72.12 691 LYS A C 1
ATOM 5513 O O . LYS A 1 691 ? 14.601 -9.622 27.941 1.00 72.12 691 LYS A O 1
ATOM 5518 N N . GLY A 1 692 ? 14.697 -7.574 28.889 1.00 74.88 692 GLY A N 1
ATOM 5519 C CA . GLY A 1 692 ? 14.637 -6.775 27.657 1.00 74.88 692 GLY A CA 1
ATOM 5520 C C . GLY A 1 692 ? 13.280 -6.130 27.333 1.00 74.88 692 GLY A C 1
ATOM 5521 O O . GLY A 1 692 ? 13.198 -5.346 26.398 1.00 74.88 692 GLY A O 1
ATOM 5522 N N . GLN A 1 693 ? 12.206 -6.388 28.081 1.00 87.31 693 GLN A N 1
ATOM 5523 C CA . GLN A 1 693 ? 10.943 -5.661 27.900 1.00 87.31 693 GLN A CA 1
ATOM 5524 C C . GLN A 1 693 ? 10.984 -4.321 28.640 1.00 87.31 693 GLN A C 1
ATOM 5526 O O . GLN A 1 693 ? 10.441 -4.193 29.726 1.00 87.31 693 GLN A O 1
ATOM 5531 N N . CYS A 1 694 ? 11.637 -3.322 28.054 1.00 91.81 694 CYS A N 1
ATOM 5532 C CA . CYS A 1 694 ? 11.744 -1.960 28.578 1.00 91.81 694 CYS A CA 1
ATOM 5533 C C . CYS A 1 694 ? 11.519 -0.935 27.457 1.00 91.81 694 CYS A C 1
ATOM 5535 O O . CYS A 1 694 ? 11.709 -1.230 26.272 1.00 91.81 694 CYS A O 1
ATOM 5537 N N . TRP A 1 695 ? 11.085 0.277 27.808 1.00 92.62 695 TRP A N 1
ATOM 5538 C CA . TRP A 1 695 ? 11.047 1.368 26.833 1.00 92.62 695 TRP A CA 1
ATOM 5539 C C . TRP A 1 695 ? 12.466 1.836 26.573 1.00 92.62 695 TRP A C 1
ATOM 5541 O O . TRP A 1 695 ? 13.139 2.245 27.512 1.00 92.62 695 TRP A O 1
ATOM 5551 N N . ARG A 1 696 ? 12.912 1.799 25.316 1.00 90.19 696 ARG A N 1
ATOM 5552 C CA . ARG A 1 696 ? 14.242 2.260 24.920 1.00 90.19 696 ARG A CA 1
ATOM 5553 C C . ARG A 1 696 ? 14.133 3.607 24.214 1.00 90.19 696 ARG A C 1
ATOM 5555 O O . ARG A 1 696 ? 13.427 3.745 23.220 1.00 90.19 696 ARG A O 1
ATOM 5562 N N . VAL A 1 697 ? 14.857 4.602 24.708 1.00 89.62 697 VAL A N 1
ATOM 5563 C CA . VAL A 1 697 ? 14.846 5.975 24.203 1.00 89.62 697 VAL A CA 1
ATOM 5564 C C . VAL A 1 697 ? 16.249 6.417 23.810 1.00 89.62 697 VAL A C 1
ATOM 5566 O O . VAL A 1 697 ? 17.221 6.153 24.510 1.00 89.62 697 VAL A O 1
ATOM 5569 N N . ARG A 1 698 ? 16.381 7.084 22.660 1.00 88.19 698 ARG A N 1
ATOM 5570 C CA . ARG A 1 698 ? 17.685 7.541 22.162 1.00 88.19 698 ARG A CA 1
ATOM 5571 C C . ARG A 1 698 ? 18.070 8.871 22.805 1.00 88.19 698 ARG A C 1
ATOM 5573 O O . ARG A 1 698 ? 17.407 9.880 22.564 1.00 88.19 698 ARG A O 1
ATOM 5580 N N . ILE A 1 699 ? 19.174 8.894 23.547 1.00 87.50 699 ILE A N 1
ATOM 5581 C CA . ILE A 1 699 ? 19.715 10.117 24.147 1.00 87.50 699 ILE A CA 1
ATOM 5582 C C . ILE A 1 699 ? 20.696 10.759 23.171 1.00 87.50 699 ILE A C 1
ATOM 5584 O O . ILE A 1 699 ? 21.621 10.116 22.676 1.00 87.50 699 ILE A O 1
ATOM 5588 N N . ARG A 1 700 ? 20.489 12.042 22.867 1.00 85.62 700 ARG A N 1
ATOM 5589 C CA . ARG A 1 700 ? 21.416 12.842 22.062 1.00 85.62 700 ARG A CA 1
ATOM 5590 C C . ARG A 1 700 ? 22.198 13.803 22.964 1.00 85.62 700 ARG A C 1
ATOM 5592 O O . ARG A 1 700 ? 21.656 14.193 23.996 1.00 85.62 700 ARG A O 1
ATOM 5599 N N . PRO A 1 701 ? 23.407 14.249 22.567 1.00 84.94 701 PRO A N 1
ATOM 5600 C CA . PRO A 1 701 ? 24.246 15.127 23.392 1.00 84.94 701 PRO A CA 1
ATOM 5601 C C . PRO A 1 701 ? 23.568 16.421 23.859 1.00 84.94 701 PRO A C 1
ATOM 5603 O O . PRO A 1 701 ? 23.923 16.961 24.895 1.00 84.94 701 PRO A O 1
ATOM 5606 N N . GLN A 1 702 ? 22.582 16.923 23.111 1.00 84.69 702 GLN A N 1
ATOM 5607 C CA . GLN A 1 702 ? 21.832 18.127 23.473 1.00 84.69 702 GLN A CA 1
ATOM 5608 C C . GLN A 1 702 ? 20.765 17.921 24.566 1.00 84.69 702 GLN A C 1
ATOM 5610 O O . GLN A 1 702 ? 20.193 18.906 25.038 1.00 84.69 702 GLN A O 1
ATOM 5615 N N . TYR A 1 703 ? 20.430 16.678 24.925 1.00 90.31 703 TYR A N 1
ATOM 5616 C CA . TYR A 1 703 ? 19.401 16.372 25.921 1.00 90.31 703 TYR A CA 1
ATOM 5617 C C . TYR A 1 703 ? 20.033 16.235 27.302 1.00 90.31 703 TYR A C 1
ATOM 5619 O O . TYR A 1 703 ? 20.986 15.480 27.472 1.00 90.31 703 TYR A O 1
ATOM 5627 N N . ARG A 1 704 ? 19.470 16.940 28.288 1.00 91.19 704 ARG A N 1
ATOM 5628 C CA . ARG A 1 704 ? 19.920 16.882 29.683 1.00 91.19 704 ARG A CA 1
ATOM 5629 C C . ARG A 1 704 ? 18.961 16.105 30.576 1.00 91.19 704 ARG A C 1
ATOM 5631 O O . ARG A 1 704 ? 19.405 15.391 31.469 1.00 91.19 704 ARG A O 1
ATOM 5638 N N . TYR A 1 705 ? 17.657 16.227 30.337 1.00 94.25 705 TYR A N 1
ATOM 5639 C CA . TYR A 1 705 ? 16.653 15.529 31.136 1.00 94.25 705 TYR A CA 1
ATOM 5640 C C . TYR A 1 705 ? 15.675 14.738 30.271 1.00 94.25 705 TYR A C 1
ATOM 5642 O O . TYR A 1 705 ? 15.307 15.173 29.177 1.00 94.25 705 TYR A O 1
ATOM 5650 N N . LEU A 1 706 ? 15.220 13.604 30.800 1.00 95.00 706 LEU A N 1
ATOM 5651 C CA . LEU A 1 706 ? 14.064 12.859 30.307 1.00 95.00 706 LEU A CA 1
ATOM 5652 C C . LEU A 1 706 ? 12.929 13.045 31.314 1.00 95.00 706 LEU A C 1
ATOM 5654 O O . LEU A 1 706 ? 13.080 12.723 32.490 1.00 95.00 706 LEU A O 1
ATOM 5658 N N . GLN A 1 707 ? 11.794 13.569 30.860 1.00 96.31 707 GLN A N 1
ATOM 5659 C CA . GLN A 1 707 ? 10.575 13.606 31.659 1.00 96.31 707 GLN A CA 1
ATOM 5660 C C . GLN A 1 707 ? 9.599 12.559 31.144 1.00 96.31 707 GLN A C 1
ATOM 5662 O O . GLN A 1 707 ? 9.243 12.587 29.969 1.00 96.31 707 GLN A O 1
ATOM 5667 N N . VAL A 1 708 ? 9.133 11.684 32.032 1.00 96.00 708 VAL A N 1
ATOM 5668 C CA . VAL A 1 708 ? 8.145 10.640 31.743 1.00 96.00 708 VAL A CA 1
ATOM 5669 C C . VAL A 1 708 ? 6.864 10.944 32.510 1.00 96.00 708 VAL A C 1
ATOM 5671 O O . VAL A 1 708 ? 6.904 11.248 33.700 1.00 96.00 708 VAL A O 1
ATOM 5674 N N . THR A 1 709 ? 5.728 10.869 31.826 1.00 94.94 709 THR A N 1
ATOM 5675 C CA . THR A 1 709 ? 4.389 11.165 32.341 1.00 94.94 709 THR A CA 1
ATOM 5676 C C . THR A 1 709 ? 3.474 9.967 32.122 1.00 94.94 709 THR A C 1
ATOM 5678 O O . THR A 1 709 ? 3.379 9.446 31.013 1.00 94.94 709 THR A O 1
ATOM 5681 N N . TRP A 1 710 ? 2.773 9.542 33.170 1.00 93.06 710 TRP A N 1
ATOM 5682 C CA . TRP A 1 710 ? 1.874 8.391 33.161 1.00 93.06 710 TRP A CA 1
ATOM 5683 C C . TRP A 1 710 ? 0.469 8.784 33.613 1.00 93.06 710 TRP A C 1
ATOM 5685 O O . TRP A 1 710 ? 0.299 9.428 34.648 1.00 93.06 710 TRP A O 1
ATOM 5695 N N . ALA A 1 711 ? -0.541 8.376 32.844 1.00 89.44 711 ALA A N 1
ATOM 5696 C CA . ALA A 1 711 ? -1.953 8.579 33.152 1.00 89.44 711 ALA A CA 1
ATOM 5697 C C . ALA A 1 711 ? -2.643 7.229 33.397 1.00 89.44 711 ALA A C 1
ATOM 5699 O O . ALA A 1 711 ? -3.073 6.557 32.453 1.00 89.44 711 ALA A O 1
ATOM 5700 N N . GLY A 1 712 ? -2.782 6.857 34.673 1.00 80.19 712 GLY A N 1
ATOM 5701 C CA . GLY A 1 712 ? -3.259 5.538 35.108 1.00 80.19 712 GLY A CA 1
ATOM 5702 C C . GLY A 1 712 ? -4.577 5.075 34.464 1.00 80.19 712 GLY A C 1
ATOM 5703 O O . GLY A 1 712 ? -4.599 3.992 33.877 1.00 80.19 712 GLY A O 1
ATOM 5704 N N . PRO A 1 713 ? -5.665 5.875 34.475 1.00 75.19 713 PRO A N 1
ATOM 5705 C CA . PRO A 1 713 ? -6.960 5.421 33.957 1.00 75.19 713 PRO A CA 1
ATOM 5706 C C . PRO A 1 713 ? -6.988 5.180 32.449 1.00 75.19 713 PRO A C 1
ATOM 5708 O O . PRO A 1 713 ? -7.716 4.313 31.976 1.00 75.19 713 PRO A O 1
ATOM 5711 N N . THR A 1 714 ? -6.210 5.947 31.680 1.00 73.69 714 THR A N 1
ATOM 5712 C CA . THR A 1 714 ? -6.162 5.811 30.213 1.00 73.69 714 THR A CA 1
ATOM 5713 C C . THR A 1 714 ? -5.043 4.883 29.749 1.00 73.69 714 THR A C 1
ATOM 5715 O O . THR A 1 714 ? -4.941 4.607 28.552 1.00 73.69 714 THR A O 1
ATOM 5718 N N . ARG A 1 715 ? -4.207 4.405 30.685 1.00 80.81 715 ARG A N 1
ATOM 5719 C CA . ARG A 1 715 ? -2.946 3.705 30.419 1.00 80.81 715 ARG A CA 1
ATOM 5720 C C . ARG A 1 715 ? -2.099 4.422 29.360 1.00 80.81 715 ARG A C 1
ATOM 5722 O O . ARG A 1 715 ? -1.576 3.800 28.437 1.00 80.81 715 ARG A O 1
ATOM 5729 N N . SER A 1 716 ? -2.037 5.752 29.449 1.00 83.62 716 SER A N 1
ATOM 5730 C CA . SER A 1 716 ? -1.292 6.594 28.510 1.00 83.62 716 SER A CA 1
ATOM 5731 C C . SER A 1 716 ? 0.071 6.941 29.091 1.00 83.62 716 SER A C 1
ATOM 5733 O O . SER A 1 716 ? 0.160 7.406 30.227 1.00 83.62 716 SER A O 1
ATOM 5735 N N . LEU A 1 717 ? 1.114 6.731 28.290 1.00 91.56 717 LEU A N 1
ATOM 5736 C CA . LEU A 1 717 ? 2.499 7.038 28.625 1.00 91.56 717 LEU A CA 1
ATOM 5737 C C . LEU A 1 717 ? 3.017 8.103 27.659 1.00 91.56 717 LEU A C 1
ATOM 5739 O O . LEU A 1 717 ? 2.854 7.975 26.450 1.00 91.56 717 LEU A O 1
ATOM 5743 N N . GLU A 1 718 ? 3.631 9.154 28.175 1.00 92.38 718 GLU A N 1
ATOM 5744 C CA . GLU A 1 718 ? 4.242 10.223 27.388 1.00 92.38 718 GLU A CA 1
ATOM 5745 C C . GLU A 1 718 ? 5.647 10.481 27.915 1.00 92.38 718 GLU A C 1
ATOM 5747 O O . GLU A 1 718 ? 5.866 10.449 29.125 1.00 92.38 718 GLU A O 1
ATOM 5752 N N . TRP A 1 719 ? 6.602 10.755 27.034 1.00 94.00 719 TRP A N 1
ATOM 5753 C CA . TRP A 1 719 ? 7.915 11.227 27.451 1.00 94.00 719 TRP A CA 1
ATOM 5754 C C . TRP A 1 719 ? 8.404 12.369 26.573 1.00 94.00 719 TRP A C 1
ATOM 5756 O O . TRP A 1 719 ? 8.050 12.491 25.399 1.00 94.00 719 TRP A O 1
ATOM 5766 N N . ARG A 1 720 ? 9.231 13.232 27.159 1.00 93.38 720 ARG A N 1
ATOM 5767 C CA . ARG A 1 720 ? 9.856 14.351 26.456 1.00 93.38 720 ARG A CA 1
ATOM 5768 C C . ARG A 1 720 ? 11.281 14.586 26.923 1.00 93.38 720 ARG A C 1
ATOM 5770 O O . ARG A 1 720 ? 11.600 14.386 28.095 1.00 93.38 720 ARG A O 1
ATOM 5777 N N . PHE A 1 721 ? 12.111 15.062 26.006 1.00 92.50 721 PHE A N 1
ATOM 5778 C CA . PHE A 1 721 ? 13.487 15.455 26.294 1.00 92.50 721 PHE A CA 1
ATOM 5779 C C . PHE A 1 721 ? 13.579 16.955 26.543 1.00 92.50 721 PHE A C 1
ATOM 5781 O O . PHE A 1 721 ? 13.009 17.748 25.791 1.00 92.50 721 PHE A O 1
ATOM 5788 N N . ILE A 1 722 ? 14.332 17.339 27.569 1.00 92.38 722 ILE A N 1
ATOM 5789 C CA . ILE A 1 722 ? 14.567 18.733 27.950 1.00 92.38 722 ILE A CA 1
ATOM 5790 C C . ILE A 1 722 ? 16.053 19.041 27.753 1.00 92.38 722 ILE A C 1
ATOM 5792 O O . ILE A 1 722 ? 16.921 18.302 28.231 1.00 92.38 722 ILE A O 1
ATOM 5796 N N . GLY A 1 723 ? 16.343 20.111 27.013 1.00 89.25 723 GLY A N 1
ATOM 5797 C CA . GLY A 1 723 ? 17.707 20.561 26.739 1.00 89.25 723 GLY A CA 1
ATOM 5798 C C . GLY A 1 723 ? 18.355 21.286 27.921 1.00 89.25 723 GLY A C 1
ATOM 5799 O O . GLY A 1 723 ? 17.721 21.563 28.940 1.00 89.25 723 GLY A O 1
ATOM 5800 N N . HIS A 1 724 ? 19.632 21.649 27.773 1.00 84.19 724 HIS A N 1
ATOM 5801 C CA . HIS A 1 724 ? 20.380 22.408 28.789 1.00 84.19 724 HIS A CA 1
ATOM 5802 C C . HIS A 1 724 ? 19.759 23.771 29.136 1.00 84.19 724 HIS A C 1
ATOM 5804 O O . HIS A 1 724 ? 19.963 24.266 30.241 1.00 84.19 724 HIS A O 1
ATOM 5810 N N . ASN A 1 725 ? 19.009 24.367 28.209 1.00 85.50 725 ASN A N 1
ATOM 5811 C CA . ASN A 1 725 ? 18.319 25.646 28.382 1.00 85.50 725 ASN A CA 1
ATOM 5812 C C . ASN A 1 725 ? 16.934 25.516 29.049 1.00 85.50 725 ASN A C 1
ATOM 5814 O O . ASN A 1 725 ? 16.258 26.524 29.229 1.00 85.50 725 ASN A O 1
ATOM 5818 N N . GLY A 1 726 ? 16.501 24.301 29.405 1.00 79.88 726 GLY A N 1
ATOM 5819 C CA . GLY A 1 726 ? 15.182 24.051 29.990 1.00 79.88 726 GLY A CA 1
ATOM 5820 C C . GLY A 1 726 ? 14.034 23.974 28.976 1.00 79.88 726 GLY A C 1
ATOM 5821 O O . GLY A 1 726 ? 12.895 23.745 29.378 1.00 79.88 726 GLY A O 1
ATOM 5822 N N . GLU A 1 727 ? 14.301 24.117 27.674 1.00 80.44 727 GLU A N 1
ATOM 5823 C CA . GLU A 1 727 ? 13.280 23.975 26.634 1.00 80.44 727 GLU A CA 1
ATOM 5824 C C . GLU A 1 727 ? 13.052 22.500 26.279 1.00 80.44 727 GLU A C 1
ATOM 5826 O O . GLU A 1 727 ? 13.988 21.696 26.202 1.00 80.44 727 GLU A O 1
ATOM 5831 N N . ALA A 1 728 ? 11.787 22.136 26.053 1.00 74.00 728 ALA A N 1
ATOM 5832 C CA . ALA A 1 728 ? 11.427 20.810 25.565 1.00 74.00 728 ALA A CA 1
ATOM 5833 C C . ALA A 1 728 ? 11.800 20.690 24.080 1.00 74.00 728 ALA A C 1
ATOM 5835 O O . ALA A 1 728 ? 11.347 21.484 23.259 1.00 74.00 728 ALA A O 1
ATOM 5836 N N . VAL A 1 729 ? 12.617 19.692 23.736 1.00 76.25 729 VAL A N 1
ATOM 5837 C CA . VAL A 1 729 ? 13.180 19.549 22.384 1.00 76.25 729 VAL A CA 1
ATOM 5838 C C . VAL A 1 729 ? 12.369 18.573 21.527 1.00 76.25 729 VAL A C 1
ATOM 5840 O O . VAL A 1 729 ? 12.220 18.786 20.327 1.00 76.25 729 VAL A O 1
ATOM 5843 N N . VAL A 1 730 ? 11.843 17.497 22.122 1.00 79.69 730 VAL A N 1
ATOM 5844 C CA . VAL A 1 730 ? 11.025 16.470 21.448 1.00 79.69 730 VAL A CA 1
ATOM 5845 C C . VAL A 1 730 ? 10.045 15.868 22.458 1.00 79.69 730 VAL A C 1
ATOM 5847 O O . VAL A 1 730 ? 10.446 15.593 23.589 1.00 79.69 730 VAL A O 1
ATOM 5850 N N . THR A 1 731 ? 8.799 15.627 22.037 1.00 77.75 731 THR A N 1
ATOM 5851 C CA . THR A 1 731 ? 7.747 14.963 22.827 1.00 77.75 731 THR A CA 1
ATOM 5852 C C . THR A 1 731 ? 7.184 13.773 22.053 1.00 77.75 731 THR A C 1
ATOM 5854 O O . THR A 1 731 ? 6.803 13.922 20.891 1.00 77.75 731 THR A O 1
ATOM 5857 N N . GLU A 1 732 ? 7.076 12.614 22.700 1.00 73.00 732 GLU A N 1
ATOM 5858 C CA . GLU A 1 732 ? 6.463 11.400 22.152 1.00 73.00 732 GLU A CA 1
ATOM 5859 C C . GLU A 1 732 ? 5.366 10.881 23.088 1.00 73.00 732 GLU A C 1
ATOM 5861 O O . GLU A 1 732 ? 5.523 10.881 24.308 1.00 73.00 732 GLU A O 1
ATOM 5866 N N . ARG A 1 733 ? 4.237 10.431 22.520 1.00 74.81 733 ARG A N 1
ATOM 5867 C CA . ARG A 1 733 ? 3.040 10.038 23.279 1.00 74.81 733 ARG A CA 1
ATOM 5868 C C . ARG A 1 733 ? 2.476 8.693 22.826 1.00 74.81 733 ARG A C 1
ATOM 5870 O O . ARG A 1 733 ? 2.229 8.485 21.640 1.00 74.81 733 ARG A O 1
ATOM 5877 N N . LEU A 1 734 ? 2.173 7.830 23.793 1.00 69.75 734 LEU A N 1
ATOM 5878 C CA . LEU A 1 734 ? 1.496 6.543 23.643 1.00 69.75 734 LEU A CA 1
ATOM 5879 C C . LEU A 1 734 ? 0.093 6.593 24.273 1.00 69.75 734 LEU A C 1
ATOM 5881 O O . LEU A 1 734 ? -0.085 7.040 25.412 1.00 69.75 734 LEU A O 1
ATOM 5885 N N . LYS A 1 735 ? -0.924 6.123 23.541 1.00 52.78 735 LYS A N 1
ATOM 5886 C CA . LYS A 1 735 ? -2.314 5.985 24.014 1.00 52.78 735 LYS A CA 1
ATOM 5887 C C . LYS A 1 735 ? -2.839 4.577 23.729 1.00 52.78 735 LYS A C 1
ATOM 5889 O O . LYS A 1 735 ? -2.546 4.017 22.675 1.00 52.78 735 LYS A O 1
ATOM 5894 N N . ARG A 1 736 ? -3.673 4.045 24.630 1.00 40.50 736 ARG A N 1
ATOM 5895 C CA . ARG A 1 736 ? -4.435 2.803 24.418 1.00 40.50 736 ARG A CA 1
ATOM 5896 C C . ARG A 1 736 ? -5.369 2.963 23.206 1.00 40.50 736 ARG A C 1
ATOM 5898 O O . ARG A 1 736 ? -6.161 3.899 23.178 1.00 40.50 736 ARG A O 1
ATOM 5905 N N . GLY A 1 737 ? -5.276 2.054 22.231 1.00 40.16 737 GLY A N 1
ATOM 5906 C CA . GLY A 1 737 ? -6.241 1.937 21.126 1.00 40.16 737 GLY A CA 1
ATOM 5907 C C . GLY A 1 737 ? -6.148 2.980 20.004 1.00 40.16 737 GLY A C 1
ATOM 5908 O O . GLY A 1 737 ? -7.131 3.169 19.298 1.00 40.16 737 GLY A O 1
ATOM 5909 N N . ALA A 1 738 ? -5.016 3.670 19.822 1.00 31.44 738 ALA A N 1
ATOM 5910 C CA . ALA A 1 738 ? -4.822 4.546 18.662 1.00 31.44 738 ALA A CA 1
ATOM 5911 C C . ALA A 1 738 ? -4.240 3.752 17.471 1.00 31.44 738 ALA A C 1
ATOM 5913 O O . ALA A 1 738 ? -3.084 3.326 17.568 1.00 31.44 738 ALA A O 1
ATOM 5914 N N . PRO A 1 739 ? -4.983 3.560 16.364 1.00 32.12 739 PRO A N 1
ATOM 5915 C CA . PRO A 1 739 ? -4.406 3.074 15.119 1.00 32.12 739 PRO A CA 1
ATOM 5916 C C . PRO A 1 739 ? -3.566 4.199 14.492 1.00 32.12 739 PRO A C 1
ATOM 5918 O O . PRO A 1 739 ? -4.003 5.345 14.424 1.00 32.12 739 PRO A O 1
ATOM 5921 N N . ASP A 1 740 ? -2.346 3.856 14.086 1.00 35.84 740 ASP A N 1
ATOM 5922 C CA . ASP A 1 740 ? -1.441 4.603 13.207 1.00 35.84 740 ASP A CA 1
ATOM 5923 C C . ASP A 1 740 ? -1.081 6.058 13.554 1.00 35.84 740 ASP A C 1
ATOM 5925 O O . ASP A 1 740 ? -1.781 7.022 13.254 1.00 35.84 740 ASP A O 1
ATOM 5929 N N . ALA A 1 741 ? 0.149 6.233 14.048 1.00 25.98 741 ALA A N 1
ATOM 5930 C CA . ALA A 1 741 ? 0.901 7.473 13.851 1.00 25.98 741 ALA A CA 1
ATOM 5931 C C . ALA A 1 741 ? 2.405 7.178 13.904 1.00 25.98 741 ALA A C 1
ATOM 5933 O O . ALA A 1 741 ? 3.030 7.434 14.927 1.00 25.98 741 ALA A O 1
ATOM 5934 N N . ILE A 1 742 ? 2.997 6.586 12.864 1.00 31.45 742 ILE A N 1
ATOM 5935 C CA . ILE A 1 742 ? 4.451 6.357 12.805 1.00 31.45 742 ILE A CA 1
ATOM 5936 C C . ILE A 1 742 ? 5.155 7.716 12.659 1.00 31.45 742 ILE A C 1
ATOM 5938 O O . ILE A 1 742 ? 5.056 8.386 11.633 1.00 31.45 742 ILE A O 1
ATOM 5942 N N . GLY A 1 743 ? 5.852 8.142 13.714 1.00 25.55 743 GLY A N 1
ATOM 5943 C CA . GLY A 1 743 ? 6.835 9.216 13.640 1.00 25.55 743 GLY A CA 1
ATOM 5944 C C . GLY A 1 743 ? 8.105 8.666 12.997 1.00 25.55 743 GLY A C 1
ATOM 5945 O O . GLY A 1 743 ? 8.738 7.772 13.548 1.00 25.55 743 GLY A O 1
ATOM 5946 N N . ASN A 1 744 ? 8.448 9.171 11.813 1.00 26.12 744 ASN A N 1
ATOM 5947 C CA . ASN A 1 744 ? 9.646 8.781 11.073 1.00 26.12 744 ASN A CA 1
ATOM 5948 C C . ASN A 1 744 ? 10.924 9.189 11.825 1.00 26.12 744 ASN A C 1
ATOM 5950 O O . ASN A 1 744 ? 11.188 10.381 12.000 1.00 26.12 744 ASN A O 1
ATOM 5954 N N . TRP A 1 745 ? 11.766 8.216 12.170 1.00 26.39 745 TRP A N 1
ATOM 5955 C CA . TRP A 1 745 ? 13.153 8.455 12.558 1.00 26.39 745 TRP A CA 1
ATOM 5956 C C . TRP A 1 745 ? 14.023 8.520 11.298 1.00 26.39 745 TRP A C 1
ATOM 5958 O O . TRP A 1 745 ? 14.187 7.536 10.584 1.00 26.39 745 TRP A O 1
ATOM 5968 N N . LYS A 1 746 ? 14.591 9.696 11.011 1.00 23.64 746 LYS A N 1
ATOM 5969 C CA . LYS A 1 746 ? 15.666 9.863 10.023 1.00 23.64 746 LYS A CA 1
ATOM 5970 C C . LYS A 1 746 ? 17.005 9.572 10.707 1.00 23.64 746 LYS A C 1
ATOM 5972 O O . LYS A 1 746 ? 17.362 10.260 11.665 1.00 23.64 746 LYS A O 1
ATOM 5977 N N . VAL A 1 747 ? 17.750 8.597 10.193 1.00 22.72 747 VAL A N 1
ATOM 5978 C CA . VAL A 1 747 ? 19.193 8.464 10.431 1.00 22.72 747 VAL A CA 1
ATOM 5979 C C . VAL A 1 747 ? 19.896 9.462 9.506 1.00 22.72 747 VAL A C 1
ATOM 5981 O O . VAL A 1 747 ? 19.742 9.393 8.289 1.00 22.72 747 VAL A O 1
ATOM 5984 N N . LEU A 1 748 ? 20.619 10.421 10.081 1.00 24.23 748 LEU A N 1
ATOM 5985 C CA . LEU A 1 748 ? 21.668 11.171 9.392 1.00 24.23 748 LEU A CA 1
ATOM 5986 C C . LEU A 1 748 ? 22.993 10.670 9.971 1.00 24.23 748 LEU A C 1
ATOM 5988 O O . LEU A 1 748 ? 23.107 10.557 11.195 1.00 24.23 748 LEU A O 1
ATOM 5992 N N . GLY A 1 749 ? 23.906 10.285 9.077 1.00 27.34 749 GLY A N 1
ATOM 5993 C CA . GLY A 1 749 ? 25.300 9.990 9.405 1.00 27.34 749 GLY A CA 1
ATOM 5994 C C . GLY A 1 749 ? 26.092 11.238 9.753 1.00 27.34 749 GLY A C 1
ATOM 5995 O O . GLY A 1 749 ? 25.582 12.354 9.490 1.00 27.34 749 GLY A O 1
#

Foldseek 3Di:
DPDPDPDPLAFEEEEEQDAAPLLSLQRQLQSVLVCVLLVHAYEYADDADLRAQADLVQWFDDFPSYHYLDPVCCVVDLVSVLQPQDDPDDDDDDDDDDDDVVVVPDPPPSVCVSCVVVVNNVVVVPDPVCVVVVVVSCVVNPDVSVVCVVVLQADEDDLVDVVQLPQAANNDPVSVCVRSVHPNHRYYYYYTRHNRPNNDDDDVVCLVSLLSSLCSSVSRRTDPLLVVLQDDDDAQEEEEEEEPCPPPPDPDPDDQLRLVVVVPVVDDGQAYEYDYLDPVSVVVVCVVQPPRYDYRDQPDSNSNDNSNSSSLSSSLLNNLCHPHHDYDPPDSSSVSSVSNVSAPHPPDDQDDPDDDDDDDDDDDDDGPPLQDAFKWKAKPQPPRPDTHTFDAPDPPGQKTKDKAFHNDAQDKMWIWMAGPPDCQQIWAADPVRPAIDTGGNDPPRTDMDGHHHQFGMKMKIWRSDDRIDIFIWTAGPVRDTDGDDCVVVLVVVVVKWKWKAKPQPPRPDTHTWDDPDDPDQKTKDKDFHPDAQDKMKMWIAINPDLQQIWAFPDQDDPGFIDTGGNDPDRINMAGHHHQFGIKMWMWHPDDRTDIDIFTAHPVRDTDDGPVPPQAWKFKAKPQPDRPDTHTFDDDPPPPQKTKDKDFHDCPPPDDQKMWMWIATPPDLQQIWFAPAAQDQDIDGRGNPCDVHRTHMDGHDPQFTMKMWMARVVFRKIKIFTAGPVRDTDDIDIGTPPDPDDDDDDDDDD

pLDDT: mean 74.81, std 21.3, range [22.72, 97.56]

Sequence (749 aa):
MPLPEPEEQHRWVLLEPVGSVGHRMAAIASARLLAQDLGRELVLDWRLTPECSCPWERLVGEVYNLRLLRGHDLVASPEAAALFVGHCWGGLGADRRTTVEEVEKEEEPALRAGAELLRLWGLVQRSERHEDLLRQGLEKLNGRHRTLFRRDQARLLDVGDARWRRLRRLTSPFAIAQALGSPEVECVCMRASDFFYPPMPNEREHVAVVRELSIKLRGLNFTEAVREQVQELIPGTVGVHVPGAVSNRARHAFSPVQLLELEMSSFHMRSIFLVTDDPSVREHLQRSYGARLRAFRRRTLDRLRPESVEDAVAELLTLGRTDRIFGTQGSVDIRVAAILSGKQMPLETVFDEQDDGVCEVQAALASPVEPRGPFFLAGSWNDWRDFAQLVPGSETDPVYSTCVAVRKAPGFEEFQIVQSRDWGQRFYPSSAGAEILGPDNMHGSNWRVSIPAGCVSVRVFWDPRGSRSFSWRYVGRSGFEWGESAEVDARLLRSSPYSLAGSWDDWREFVDLTPTGMGETSFCRKIRVRKAPGEEEFQIVRDRDWKQRFYPASQSLGAEVQGPDHRHGANWQVAIPMHCRWLFVTWNPCGDRSVEWSFLDKDQRLLPSPVNRSGPFFLIGSWDGWDQMTLMAPLADSGPVCSATIEVRPEGGGTGFEEFLIVQDRDWDQCLYPSFFNMRQVLGPDGNAKKGQCWRVRIRPQYRYLQVTWAGPTRSLEWRFIGHNGEAVVTERLKRGAPDAIGNWKVLG

Radius of gyration: 34.9 Å; chains: 1; bounding box: 88×77×89 Å

Organism: NCBI:txid311494

Secondary structure (DSSP, 8-state):
-PPPPP-----EEEEEE-SSHHHHHHHHHHHHHHHHHHT-EEEE----BTTB-S-HHHHB---TTEEE--TTHHHH-HHHHTTSS--------------GGGGGGS--HHHHHHHHHTT-HHHHTT-TTSHHHHHHHHHHH-TTHHHHHHTT-EEE--TT-TTGGGPPP--SHHHHHHHHS-TT--EEEEEESS--SS---SHHHHHHHHHHHHHHHHTS-B-HHHHTTSPP--TTEEEEEE-TT--TT---SS-HHHHHHHHHHTS--SEEEEEES-HHHHHHHHHHHGGGEEE---S---TTSHHHHHHHHHHHHHHTTSSEEEE-TT-HHHHHHHHHH-S------S--SSSS---------------PSPEEEEEGGGTT-S-EEEEES-SS---EEEEEE-S-SSEEEEEEEEETT-TTSEEEE-TTSSSEEEEE---S--EEEEE-TTEEEEEEEEE-STT-EEEEEEEETTS-EE-SSTHHHHHHTTTS-EEEEEGGGTT-S-EE-EESSTT---EEEEEE-SSSSEEEEEEEEETT-TTSEEEESSSSTTPPEEEEE---S--EEEEEPTT--EEEEEEE-SSS-EEEEEEE-TT-PEEPPGGG--PPEEEEEGGGTT---EE-EEPTTSSSEEEEEEE--TTSSS-SEEEEEEEETT-GGGEEEESSTT-SPEEEEES---TT-SEEEE--TTEEEEEEEEEGGGTEEEEEEEETTS-EEEEEEE-TT------------